Protein AF-A0A3P7E9F5-F1 (afdb_monomer_lite)

InterPro domains:
  IPR008930 Terpenoid cyclases/protein prenyltransferase alpha-alpha toroid [SSF48239] (119-397)
  IPR011626 Alpha-macroglobulin-like, TED domain [PF07678] (111-397)
  IPR013783 Immunoglobulin-like fold [G3DSA:2.60.40.10] (1-70)
  IPR019742 Alpha-2-macroglobulin, conserved site [PS00477] (130-138)
  IPR041813 Alpha-2-macroglobulin, TED domain [cd02897] (119-400)
  IPR047565 Alpha-macroglobulin-like, thiol-ester bond-forming region [SM01419] (122-151)
  IPR050473 Alpha-2-macroglobulin/Complement system [PTHR11412] (22-397)

Structure (mmCIF, N/CA/C/O backbone):
data_AF-A0A3P7E9F5-F1
#
_entry.id   AF-A0A3P7E9F5-F1
#
loop_
_atom_site.group_PDB
_atom_site.id
_atom_site.type_symbol
_atom_site.label_atom_id
_atom_site.label_alt_id
_atom_site.label_comp_id
_atom_site.label_asym_id
_atom_site.label_entity_id
_atom_site.label_seq_id
_atom_site.pdbx_PDB_ins_code
_atom_site.Cartn_x
_atom_site.Cartn_y
_atom_site.Cartn_z
_atom_site.occupancy
_atom_site.B_iso_or_equiv
_atom_site.auth_seq_id
_atom_site.auth_comp_id
_atom_site.auth_asym_id
_atom_site.auth_atom_id
_atom_site.pdbx_PDB_model_num
ATOM 1 N N . MET A 1 1 ? 40.297 28.833 -64.069 1.00 32.44 1 MET A N 1
ATOM 2 C CA . MET A 1 1 ? 40.724 27.549 -63.461 1.00 32.44 1 MET A CA 1
ATOM 3 C C . MET A 1 1 ? 39.527 26.904 -62.771 1.00 32.44 1 MET A C 1
ATOM 5 O O . MET A 1 1 ? 38.878 27.572 -61.980 1.00 32.44 1 MET A O 1
ATOM 9 N N . LYS A 1 2 ? 39.189 25.644 -63.088 1.00 34.03 2 LYS A N 1
ATOM 10 C CA . LYS A 1 2 ? 38.127 24.891 -62.394 1.00 34.03 2 LYS A CA 1
ATOM 11 C C . LYS A 1 2 ? 38.571 24.616 -60.951 1.00 34.03 2 LYS A C 1
ATOM 13 O O . LYS A 1 2 ? 39.410 23.743 -60.740 1.00 34.03 2 LYS A O 1
ATOM 18 N N . HIS A 1 3 ? 38.001 25.314 -59.970 1.00 35.09 3 HIS A N 1
ATOM 19 C CA . HIS A 1 3 ? 38.090 24.901 -58.570 1.00 35.09 3 HIS A CA 1
ATOM 20 C C . HIS A 1 3 ? 37.267 23.619 -58.391 1.00 35.09 3 HIS A C 1
ATOM 22 O O . HIS A 1 3 ? 36.069 23.650 -58.127 1.00 35.09 3 HIS A O 1
ATOM 28 N N . LYS A 1 4 ? 37.907 22.460 -58.576 1.00 34.56 4 LYS A N 1
ATOM 29 C CA . LYS A 1 4 ? 37.390 21.209 -58.020 1.00 34.56 4 LYS A CA 1
ATOM 30 C C . LYS A 1 4 ? 37.588 21.294 -56.512 1.00 34.56 4 LYS A C 1
ATOM 32 O O . LYS A 1 4 ? 38.714 21.174 -56.032 1.00 34.56 4 LYS A O 1
ATOM 37 N N . CYS A 1 5 ? 36.499 21.545 -55.790 1.00 36.97 5 CYS A N 1
ATOM 38 C CA . CYS A 1 5 ? 36.460 21.378 -54.347 1.00 36.97 5 CYS A CA 1
ATOM 39 C C . CYS A 1 5 ? 36.958 19.958 -54.029 1.00 36.97 5 CYS A C 1
ATOM 41 O O . CYS A 1 5 ? 36.452 18.970 -54.572 1.00 36.97 5 CYS A O 1
ATOM 43 N N . LYS A 1 6 ? 38.045 19.880 -53.259 1.00 36.34 6 LYS A N 1
ATOM 44 C CA . LYS A 1 6 ? 38.701 18.632 -52.874 1.00 36.34 6 LYS A CA 1
ATOM 45 C C . LYS A 1 6 ? 37.753 17.832 -51.969 1.00 36.34 6 LYS A C 1
ATOM 47 O O . LYS A 1 6 ? 37.281 18.349 -50.970 1.00 36.34 6 LYS A O 1
ATOM 52 N N . ASN A 1 7 ? 37.553 16.560 -52.315 1.00 33.50 7 ASN A N 1
ATOM 53 C CA . ASN A 1 7 ? 37.138 15.473 -51.421 1.00 33.50 7 ASN A CA 1
ATOM 54 C C . ASN A 1 7 ? 35.784 15.573 -50.693 1.00 33.50 7 ASN A C 1
ATOM 56 O O . ASN A 1 7 ? 35.718 15.433 -49.478 1.00 33.50 7 ASN A O 1
ATOM 60 N N . VAL A 1 8 ? 34.682 15.614 -51.445 1.00 41.19 8 VAL A N 1
ATOM 61 C CA . VAL A 1 8 ? 33.389 15.075 -50.969 1.00 41.19 8 VAL A CA 1
ATOM 62 C C . VAL A 1 8 ? 33.053 13.845 -51.811 1.00 41.19 8 VAL A C 1
ATOM 64 O O . VAL A 1 8 ? 32.203 13.905 -52.693 1.00 41.19 8 VAL A O 1
ATOM 67 N N . LYS A 1 9 ? 33.810 12.753 -51.646 1.00 38.66 9 LYS A N 1
ATOM 68 C CA . LYS A 1 9 ? 33.631 11.538 -52.462 1.00 38.66 9 LYS A CA 1
ATOM 69 C C . LYS A 1 9 ? 32.950 10.354 -51.773 1.00 38.66 9 LYS A C 1
ATOM 71 O O . LYS A 1 9 ? 32.580 9.446 -52.498 1.00 38.66 9 LYS A O 1
ATOM 76 N N . ASP A 1 10 ? 32.663 10.392 -50.467 1.00 46.62 10 ASP A N 1
ATOM 77 C CA . ASP A 1 10 ? 32.179 9.182 -49.766 1.00 46.62 10 ASP A CA 1
ATOM 78 C C . ASP A 1 10 ? 30.900 9.327 -48.922 1.00 46.62 10 ASP A C 1
ATOM 80 O O . ASP A 1 10 ? 30.512 8.392 -48.227 1.00 46.62 10 ASP A O 1
ATOM 84 N N . LYS A 1 11 ? 30.164 10.442 -49.008 1.00 48.59 11 LYS A N 1
ATOM 85 C CA . LYS A 1 11 ? 28.812 10.522 -48.425 1.00 48.59 11 LYS A CA 1
ATOM 86 C C . LYS A 1 11 ? 27.775 10.489 -49.543 1.00 48.59 11 LYS A C 1
ATOM 88 O O . LYS A 1 11 ? 27.615 11.465 -50.272 1.00 48.59 11 LYS A O 1
ATOM 93 N N . LYS A 1 12 ? 27.068 9.360 -49.690 1.00 60.97 12 LYS A N 1
ATOM 94 C CA . LYS A 1 12 ? 25.849 9.266 -50.511 1.00 60.97 12 LYS A CA 1
ATOM 95 C C . LYS A 1 12 ? 24.757 10.124 -49.862 1.00 60.97 12 LYS A C 1
ATOM 97 O O . LYS A 1 12 ? 23.909 9.611 -49.143 1.00 60.97 12 LYS A O 1
ATOM 102 N N . TYR A 1 13 ? 24.801 11.436 -50.069 1.00 71.56 13 TYR A N 1
ATOM 103 C CA . TYR A 1 13 ? 23.691 12.303 -49.693 1.00 71.56 13 TYR A CA 1
ATOM 104 C C . TYR A 1 13 ? 22.486 11.981 -50.586 1.00 71.56 13 TYR A C 1
ATOM 106 O O . TYR A 1 13 ? 22.629 11.821 -51.800 1.00 71.56 13 TYR A O 1
ATOM 114 N N . ASN A 1 14 ? 21.294 11.886 -49.995 1.00 83.88 14 ASN A N 1
ATOM 115 C CA . ASN A 1 14 ? 20.056 11.894 -50.763 1.00 83.88 14 ASN A CA 1
ATOM 116 C C . ASN A 1 14 ? 19.838 13.335 -51.239 1.00 83.88 14 ASN A C 1
ATOM 118 O O . ASN A 1 14 ? 19.544 14.210 -50.432 1.00 83.88 14 ASN A O 1
ATOM 122 N N . VAL A 1 15 ? 20.072 13.602 -52.523 1.00 91.06 15 VAL A N 1
ATOM 123 C CA . VAL A 1 15 ? 20.022 14.958 -53.085 1.00 91.06 15 VAL A CA 1
ATOM 124 C C . VAL A 1 15 ? 18.772 15.119 -53.939 1.00 91.06 15 VAL A C 1
ATOM 126 O O . VAL A 1 15 ? 18.413 14.245 -54.735 1.00 91.06 15 VAL A O 1
ATOM 129 N N . ARG A 1 16 ? 18.117 16.273 -53.801 1.00 89.38 16 ARG A N 1
ATOM 130 C CA . ARG A 1 16 ? 17.013 16.702 -54.661 1.00 89.38 16 ARG A CA 1
ATOM 131 C C . ARG A 1 16 ? 17.354 18.054 -55.268 1.00 89.38 16 ARG A C 1
ATOM 133 O O . ARG A 1 16 ? 17.688 18.991 -54.553 1.00 89.38 16 ARG A O 1
ATOM 140 N N . LEU A 1 17 ? 17.258 18.140 -56.590 1.00 90.94 17 LEU A N 1
ATOM 141 C CA . LEU A 1 17 ? 17.327 19.402 -57.317 1.00 90.94 17 LEU A CA 1
ATOM 142 C C . LEU A 1 17 ? 15.908 19.942 -57.446 1.00 90.94 17 LEU A C 1
ATOM 144 O O . LEU A 1 17 ? 15.039 19.282 -58.014 1.00 90.94 17 LEU A O 1
ATOM 148 N N . ILE A 1 18 ? 15.680 21.136 -56.912 1.00 89.56 18 ILE A N 1
ATOM 149 C CA . ILE A 1 18 ? 14.393 21.821 -56.986 1.00 89.56 18 ILE A CA 1
ATOM 150 C C . ILE A 1 18 ? 14.566 23.190 -57.628 1.00 89.56 18 ILE A C 1
ATOM 152 O O . ILE A 1 18 ? 15.576 23.860 -57.436 1.00 89.56 18 ILE A O 1
ATOM 156 N N . SER A 1 19 ? 13.555 23.617 -58.378 1.00 89.62 19 SER A N 1
ATOM 157 C CA . SER A 1 19 ? 13.437 24.997 -58.844 1.00 89.62 19 SER A CA 1
ATOM 158 C C . SER A 1 19 ? 12.394 25.704 -57.987 1.00 89.62 19 SER A C 1
ATOM 160 O O . SER A 1 19 ? 11.229 25.292 -57.977 1.00 89.62 19 SER A O 1
ATOM 162 N N . VAL A 1 20 ? 12.817 26.726 -57.247 1.00 87.62 20 VAL A N 1
ATOM 163 C CA . VAL A 1 20 ? 11.951 27.577 -56.422 1.00 87.62 20 VAL A CA 1
ATOM 164 C C . VAL A 1 20 ? 11.850 28.940 -57.118 1.00 87.62 20 VAL A C 1
ATOM 166 O O . VAL A 1 20 ? 12.882 29.592 -57.280 1.00 87.62 20 VAL A O 1
ATOM 169 N N . PRO A 1 21 ? 10.660 29.354 -57.595 1.00 86.44 21 PRO A N 1
ATOM 170 C CA . PRO A 1 21 ? 10.473 30.669 -58.204 1.00 86.44 21 PRO A CA 1
ATOM 171 C C . PRO A 1 21 ? 10.808 31.807 -57.231 1.00 86.44 21 PRO A C 1
ATOM 173 O O . PRO A 1 21 ? 10.669 31.660 -56.018 1.00 86.44 21 PRO A O 1
ATOM 176 N N . SER A 1 22 ? 11.203 32.965 -57.763 1.00 85.19 22 SER A N 1
ATOM 177 C CA . SER A 1 22 ? 11.294 34.197 -56.974 1.00 85.19 22 SER A CA 1
ATOM 178 C C . SER A 1 22 ? 9.900 34.678 -56.530 1.00 85.19 22 SER A C 1
ATOM 180 O O . SER A 1 22 ? 8.878 34.194 -57.013 1.00 85.19 22 SER A O 1
ATOM 182 N N . GLY A 1 23 ? 9.849 35.639 -55.600 1.00 87.38 23 GLY A N 1
ATOM 183 C CA . GLY A 1 23 ? 8.585 36.236 -55.138 1.00 87.38 23 GLY A CA 1
ATOM 184 C C . GLY A 1 23 ? 7.998 35.623 -53.863 1.00 87.38 23 GLY A C 1
ATOM 185 O O . GLY A 1 23 ? 6.793 35.695 -53.658 1.00 87.38 23 GLY A O 1
ATOM 186 N N . GLY A 1 24 ? 8.825 35.016 -53.004 1.00 85.06 24 GLY A N 1
ATOM 187 C CA . GLY A 1 24 ? 8.382 34.491 -51.703 1.00 85.06 24 GLY A CA 1
ATOM 188 C C . GLY A 1 24 ? 7.656 33.143 -51.769 1.00 85.06 24 GLY A C 1
ATOM 189 O O . GLY A 1 24 ? 7.054 32.723 -50.785 1.00 85.06 24 GLY A O 1
ATOM 190 N N . VAL A 1 25 ? 7.717 32.449 -52.908 1.00 87.12 25 VAL A N 1
ATOM 191 C CA . VAL A 1 25 ? 7.140 31.109 -53.065 1.00 87.12 25 VAL A CA 1
ATOM 192 C C . VAL A 1 25 ? 8.017 30.086 -52.343 1.00 87.12 25 VAL A C 1
ATOM 194 O O . VAL A 1 25 ? 9.216 29.998 -52.601 1.00 87.12 25 VAL A O 1
ATOM 197 N N . SER A 1 26 ? 7.423 29.276 -51.468 1.00 89.25 26 SER A N 1
ATOM 198 C CA . SER A 1 26 ? 8.097 28.151 -50.817 1.00 89.25 26 SER A CA 1
ATOM 199 C C . SER A 1 26 ? 7.790 26.831 -51.532 1.00 89.25 26 SER A C 1
ATOM 201 O O . SER A 1 26 ? 6.741 26.658 -52.156 1.00 89.25 26 SER A O 1
ATOM 203 N N . LYS A 1 27 ? 8.723 25.875 -51.457 1.00 89.31 27 LYS A N 1
ATOM 204 C CA . LYS A 1 27 ? 8.496 24.488 -51.882 1.00 89.31 27 LYS A CA 1
ATOM 205 C C . LYS A 1 27 ? 8.925 23.533 -50.782 1.00 89.31 27 LYS A C 1
ATOM 207 O O . LYS A 1 27 ? 10.032 23.647 -50.266 1.00 89.31 27 LYS A O 1
ATOM 212 N N . ALA A 1 28 ? 8.062 22.571 -50.476 1.00 91.25 28 ALA A N 1
ATOM 213 C CA . ALA A 1 28 ? 8.395 21.460 -49.601 1.00 91.25 28 ALA A CA 1
ATOM 214 C C . ALA A 1 28 ? 9.110 20.360 -50.395 1.00 91.25 28 ALA A C 1
ATOM 216 O O . ALA A 1 28 ? 8.714 20.026 -51.514 1.00 91.25 28 ALA A O 1
ATOM 217 N N . VAL A 1 29 ? 10.157 19.788 -49.802 1.00 91.31 29 VAL A N 1
ATOM 218 C CA . VAL A 1 29 ? 10.855 18.618 -50.335 1.00 91.31 29 VAL A CA 1
ATOM 219 C C . VAL A 1 29 ? 10.910 17.568 -49.250 1.00 91.31 29 VAL A C 1
ATOM 221 O O . VAL A 1 29 ? 11.396 17.827 -48.153 1.00 91.31 29 VAL A O 1
ATOM 224 N N . TYR A 1 30 ? 10.422 16.381 -49.576 1.00 92.00 30 TYR A N 1
ATOM 225 C CA . TYR A 1 30 ? 10.349 15.275 -48.639 1.00 92.00 30 TYR A CA 1
ATOM 226 C C . TYR A 1 30 ? 11.505 14.307 -48.876 1.00 92.00 30 TYR A C 1
ATOM 228 O O . TYR A 1 30 ? 11.775 13.892 -50.009 1.00 92.00 30 TYR A O 1
ATOM 236 N N . PHE A 1 31 ? 12.169 13.935 -47.786 1.00 91.25 31 PHE A N 1
ATOM 237 C CA . PHE A 1 31 ? 13.216 12.926 -47.764 1.00 91.25 31 PHE A CA 1
ATOM 238 C C . PHE A 1 31 ? 12.747 11.786 -46.860 1.00 91.25 31 PHE A C 1
ATOM 240 O O . PHE A 1 31 ? 12.637 12.000 -45.653 1.00 91.25 31 PHE A O 1
ATOM 247 N N . PRO A 1 32 ? 12.442 10.594 -47.405 1.00 90.50 32 PRO A N 1
ATOM 248 C CA . PRO A 1 32 ? 12.139 9.453 -46.558 1.00 90.50 32 PRO A CA 1
ATOM 249 C C . PRO A 1 32 ? 13.395 9.085 -45.768 1.00 90.50 32 PRO A C 1
ATOM 251 O O . PRO A 1 32 ? 14.483 8.952 -46.338 1.00 90.50 32 PRO A O 1
ATOM 254 N N . ILE A 1 33 ? 13.232 8.928 -44.460 1.00 89.56 33 ILE A N 1
ATOM 255 C CA . ILE A 1 33 ? 14.271 8.465 -43.546 1.00 89.56 33 ILE A CA 1
ATOM 256 C C . ILE A 1 33 ? 13.784 7.177 -42.890 1.00 89.56 33 ILE A C 1
ATOM 258 O O . ILE A 1 33 ? 12.639 7.093 -42.461 1.00 89.56 33 ILE A O 1
ATOM 262 N N . VAL A 1 34 ? 14.651 6.168 -42.832 1.00 90.88 34 VAL A N 1
ATOM 263 C CA . VAL A 1 34 ? 14.397 4.930 -42.088 1.00 90.88 34 VAL A CA 1
ATOM 264 C C . VAL A 1 34 ? 15.502 4.812 -41.047 1.00 90.88 34 VAL A C 1
ATOM 266 O O . VAL A 1 34 ? 16.651 4.556 -41.415 1.00 90.88 34 VAL A O 1
ATOM 269 N N . PRO A 1 35 ? 15.204 5.053 -39.763 1.00 90.00 35 PRO A N 1
ATOM 270 C CA . PRO A 1 35 ? 16.159 4.800 -38.700 1.00 90.00 35 PRO A CA 1
ATOM 271 C C . PRO A 1 35 ? 16.532 3.315 -38.649 1.00 90.00 35 PRO A C 1
ATOM 273 O O . PRO A 1 35 ? 15.660 2.458 -38.587 1.00 90.00 35 PRO A O 1
ATOM 276 N N . THR A 1 36 ? 17.829 3.004 -38.666 1.00 88.06 36 THR A N 1
ATOM 277 C CA . THR A 1 36 ? 18.329 1.617 -38.578 1.00 88.06 36 THR A CA 1
ATOM 278 C C . THR A 1 36 ? 19.003 1.310 -37.242 1.00 88.06 36 THR A C 1
ATOM 280 O O . THR A 1 36 ? 19.496 0.204 -37.042 1.00 88.06 36 THR A O 1
ATOM 283 N N . LYS A 1 37 ? 19.122 2.306 -36.356 1.00 88.56 37 LYS A N 1
ATOM 284 C CA . LYS A 1 37 ? 19.744 2.191 -35.034 1.00 88.56 37 LYS A CA 1
ATOM 285 C C . LYS A 1 37 ? 18.971 3.034 -34.029 1.00 88.56 37 LYS A C 1
ATOM 287 O O . LYS A 1 37 ? 18.583 4.157 -34.344 1.00 88.56 37 LYS A O 1
ATOM 292 N N . ILE A 1 38 ? 18.804 2.493 -32.829 1.00 90.56 38 ILE A N 1
ATOM 293 C CA . ILE A 1 38 ? 18.231 3.195 -31.677 1.00 90.56 38 ILE A CA 1
ATOM 294 C C . ILE A 1 38 ? 19.223 4.236 -31.154 1.00 90.56 38 ILE A C 1
ATOM 296 O O . ILE A 1 38 ? 20.438 4.026 -31.191 1.00 90.56 38 ILE A O 1
ATOM 300 N N . GLY A 1 39 ? 18.694 5.332 -30.617 1.00 91.12 39 GLY A N 1
ATOM 301 C CA . GLY A 1 39 ? 19.469 6.416 -30.027 1.00 91.12 39 GLY A CA 1
ATOM 302 C C . GLY A 1 39 ? 19.243 7.743 -30.733 1.00 91.12 39 GLY A C 1
ATOM 303 O O . GLY A 1 39 ? 18.261 7.931 -31.449 1.00 91.12 39 GLY A O 1
ATOM 304 N N . ASP A 1 40 ? 20.151 8.680 -30.495 1.00 92.88 40 ASP A N 1
ATOM 305 C CA . ASP A 1 40 ? 20.051 10.025 -31.047 1.00 92.88 40 ASP A CA 1
ATOM 306 C C . ASP A 1 40 ? 20.749 10.059 -32.406 1.00 92.88 40 ASP A C 1
ATOM 308 O O . ASP A 1 40 ? 21.950 9.801 -32.514 1.00 92.88 40 ASP A O 1
ATOM 312 N N . VAL A 1 41 ? 19.987 10.358 -33.457 1.00 91.62 41 VAL A N 1
ATOM 313 C CA . VAL A 1 41 ? 20.492 10.494 -34.824 1.00 91.62 41 VAL A CA 1
ATOM 314 C C . VAL A 1 41 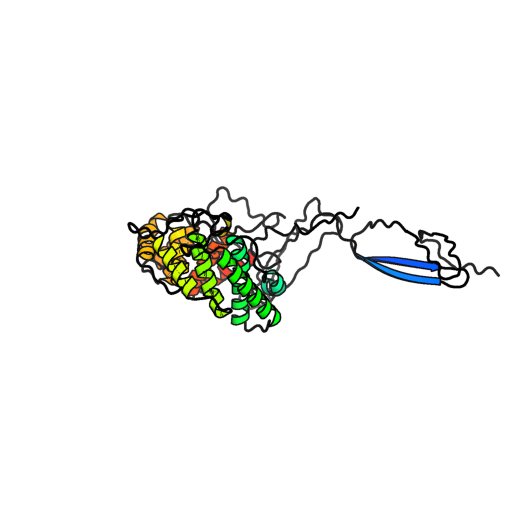? 20.433 11.961 -35.214 1.00 91.62 41 VAL A C 1
ATOM 316 O O . VAL A 1 41 ? 19.366 12.568 -35.222 1.00 91.62 41 VAL A O 1
ATOM 319 N N . ILE A 1 42 ? 21.577 12.544 -35.562 1.00 93.06 42 ILE A N 1
ATOM 320 C CA . ILE A 1 42 ? 21.625 13.917 -36.070 1.00 93.06 42 ILE A CA 1
ATOM 321 C C . ILE A 1 42 ? 21.199 13.904 -37.540 1.00 93.06 42 ILE A C 1
ATOM 323 O O . ILE A 1 42 ? 21.881 13.334 -38.396 1.00 93.06 42 ILE A O 1
ATOM 327 N N . LEU A 1 43 ? 20.070 14.541 -37.835 1.00 91.69 43 LEU A N 1
ATOM 328 C CA . LEU A 1 43 ? 19.629 14.845 -39.188 1.00 91.69 43 LEU A CA 1
ATOM 329 C C . LEU A 1 43 ? 20.244 16.180 -39.599 1.00 91.69 43 LEU A C 1
ATOM 331 O O . LEU A 1 43 ? 19.950 17.205 -38.995 1.00 91.69 43 LEU A O 1
ATOM 335 N N . SER A 1 44 ? 21.085 16.169 -40.629 1.00 92.25 44 SER A N 1
ATOM 336 C CA . SER A 1 44 ? 21.668 17.380 -41.207 1.00 92.25 44 SER A CA 1
ATOM 337 C C . SER A 1 44 ? 21.073 17.606 -42.591 1.00 92.25 44 SER A C 1
ATOM 339 O O . SER A 1 44 ? 21.136 16.724 -43.455 1.00 92.25 44 SER A O 1
ATOM 341 N N . VAL A 1 45 ? 20.466 18.773 -42.794 1.00 92.00 45 VAL A N 1
ATOM 342 C CA . VAL A 1 45 ? 19.882 19.193 -44.069 1.00 92.00 45 VAL A CA 1
ATOM 343 C C . VAL A 1 45 ? 20.629 20.426 -44.545 1.00 92.00 45 VAL A C 1
ATOM 345 O O . VAL A 1 45 ? 20.740 21.408 -43.821 1.00 92.00 45 VAL A O 1
ATOM 348 N N . THR A 1 46 ? 21.123 20.391 -45.779 1.00 92.75 46 THR A N 1
ATOM 349 C CA . THR A 1 46 ? 21.790 21.530 -46.419 1.00 92.75 46 THR A CA 1
ATOM 350 C C . THR A 1 46 ? 21.018 21.934 -47.667 1.00 92.75 46 THR A C 1
ATOM 352 O O . THR A 1 46 ? 20.731 21.097 -48.525 1.00 92.75 46 THR A O 1
ATOM 355 N N . ALA A 1 47 ? 20.708 23.220 -47.787 1.00 91.31 47 ALA A N 1
ATOM 356 C CA . ALA A 1 47 ? 20.169 23.839 -48.987 1.00 91.31 47 ALA A CA 1
ATOM 357 C C . ALA A 1 47 ? 21.272 24.662 -49.660 1.00 91.31 47 ALA A C 1
ATOM 359 O O . ALA A 1 47 ? 21.920 25.482 -49.019 1.00 91.31 47 ALA A O 1
ATOM 360 N N . GLN A 1 48 ? 21.501 24.460 -50.958 1.00 91.50 48 GLN A N 1
ATOM 361 C CA . GLN A 1 48 ? 22.552 25.166 -51.690 1.00 91.50 48 GLN A CA 1
ATOM 362 C C . GLN A 1 48 ? 22.049 25.631 -53.059 1.00 91.50 48 GLN A C 1
ATOM 364 O O . GLN A 1 48 ? 21.439 24.869 -53.807 1.00 91.50 48 GLN A O 1
ATOM 369 N N . SER A 1 49 ? 22.334 26.889 -53.389 1.00 90.00 49 SER A N 1
ATOM 370 C CA . SER A 1 49 ? 22.099 27.525 -54.689 1.00 90.00 49 SER A CA 1
ATOM 371 C C . SER A 1 49 ? 23.426 27.987 -55.307 1.00 90.00 49 SER A C 1
ATOM 373 O O . SER A 1 49 ? 24.497 27.785 -54.734 1.00 90.00 49 SER A O 1
ATOM 375 N N . ALA A 1 50 ? 23.371 28.638 -56.473 1.00 88.00 50 ALA A N 1
ATOM 376 C CA . ALA A 1 50 ? 24.559 29.199 -57.117 1.00 88.00 50 ALA A CA 1
ATOM 377 C C . ALA A 1 50 ? 25.215 30.350 -56.325 1.00 88.00 50 ALA A C 1
ATOM 379 O O . ALA A 1 50 ? 26.405 30.592 -56.504 1.00 88.00 50 ALA A O 1
ATOM 380 N N . ILE A 1 51 ? 24.455 31.061 -55.482 1.00 89.81 51 ILE A N 1
ATOM 381 C CA . ILE A 1 51 ? 24.908 32.292 -54.805 1.00 89.81 51 ILE A CA 1
ATOM 382 C C . ILE A 1 51 ? 24.856 32.225 -53.274 1.00 89.81 51 ILE A C 1
ATOM 384 O O . ILE A 1 51 ? 25.499 33.031 -52.613 1.00 89.81 51 ILE A O 1
ATOM 388 N N . ALA A 1 52 ? 24.101 31.285 -52.707 1.00 89.31 52 ALA A N 1
ATOM 389 C CA . ALA A 1 52 ? 23.887 31.163 -51.266 1.00 89.31 52 ALA A CA 1
ATOM 390 C C . ALA A 1 52 ? 23.660 29.703 -50.863 1.00 89.31 52 ALA A C 1
ATOM 392 O O . ALA A 1 52 ? 23.184 28.901 -51.671 1.00 89.31 52 ALA A O 1
ATOM 393 N N . GLY A 1 53 ? 23.951 29.374 -49.609 1.00 91.62 53 GLY A N 1
ATOM 394 C CA . GLY A 1 53 ? 23.615 28.093 -49.006 1.00 91.62 53 GLY A CA 1
ATOM 395 C C . GLY A 1 53 ? 23.350 28.253 -47.516 1.00 91.62 53 GLY A C 1
ATOM 396 O O . GLY A 1 53 ? 23.835 29.202 -46.905 1.00 91.62 53 GLY A O 1
ATOM 397 N N . ASP A 1 54 ? 22.569 27.336 -46.970 1.00 94.12 54 ASP A N 1
ATOM 398 C CA . ASP A 1 54 ? 22.175 27.292 -45.566 1.00 94.12 54 ASP A CA 1
ATOM 399 C C . ASP A 1 54 ? 22.076 25.831 -45.104 1.00 94.12 54 ASP A C 1
ATOM 401 O O . ASP A 1 54 ? 21.902 24.924 -45.928 1.00 94.12 54 ASP A O 1
ATOM 405 N N . ALA A 1 55 ? 22.211 25.580 -43.806 1.00 94.06 55 ALA A N 1
ATOM 406 C CA . ALA A 1 55 ? 22.131 24.242 -43.238 1.00 94.06 55 ALA A CA 1
ATOM 407 C C . ALA A 1 55 ? 21.477 24.248 -41.856 1.00 94.06 55 ALA A C 1
ATOM 409 O O . ALA A 1 55 ? 21.706 25.140 -41.045 1.00 94.06 55 ALA A O 1
ATOM 410 N N . VAL A 1 56 ? 20.707 23.200 -41.577 1.00 94.88 56 VAL A N 1
ATOM 411 C CA . VAL A 1 56 ? 20.086 22.966 -40.275 1.00 94.88 56 VAL A CA 1
ATOM 412 C C . VAL A 1 56 ? 20.409 21.558 -39.795 1.00 94.88 56 VAL A C 1
ATOM 414 O O . VAL A 1 56 ? 20.398 20.602 -40.574 1.00 94.88 56 VAL A O 1
ATOM 417 N N . GLU A 1 57 ? 20.688 21.437 -38.502 1.00 95.31 57 GLU A N 1
ATOM 418 C CA . GLU A 1 57 ? 20.833 20.157 -37.820 1.00 95.31 57 GLU A CA 1
ATOM 419 C C . GLU A 1 57 ? 19.713 19.985 -36.800 1.00 95.31 57 GLU A C 1
ATOM 421 O O . GLU A 1 57 ? 19.394 20.901 -36.043 1.00 95.31 57 GLU A O 1
ATOM 426 N N . GLN A 1 58 ? 19.117 18.798 -36.776 1.00 93.75 58 GLN A N 1
ATOM 427 C CA . GLN A 1 58 ? 18.079 18.437 -35.823 1.00 93.75 58 GLN A CA 1
ATOM 428 C C . GLN A 1 58 ? 18.328 17.028 -35.295 1.00 93.75 58 GLN A C 1
ATOM 430 O O . GLN A 1 58 ? 18.580 16.097 -36.057 1.00 93.75 58 GLN A O 1
ATOM 435 N N . VAL A 1 59 ? 18.242 16.857 -33.978 1.00 94.75 59 VAL A N 1
ATOM 436 C CA . VAL A 1 59 ? 18.370 15.541 -33.347 1.00 94.75 59 VAL A CA 1
ATOM 437 C C . VAL A 1 59 ? 17.034 14.805 -33.444 1.00 94.75 59 VAL A C 1
ATOM 439 O O . VAL A 1 59 ? 16.016 15.287 -32.949 1.00 94.75 59 VAL A O 1
ATOM 442 N N . LEU A 1 60 ? 17.043 13.630 -34.067 1.00 94.19 60 LEU A N 1
ATOM 443 C CA . LEU A 1 60 ? 15.939 12.679 -34.066 1.00 94.19 60 LEU A CA 1
ATOM 444 C C . LEU A 1 60 ? 16.207 11.603 -33.007 1.00 94.19 60 LEU A C 1
ATOM 446 O O . LEU A 1 60 ? 17.153 10.825 -33.133 1.00 94.19 60 LEU A O 1
ATOM 450 N N . ARG A 1 61 ? 15.355 11.540 -31.980 1.00 93.69 61 ARG A N 1
ATOM 451 C CA . ARG A 1 61 ? 15.356 10.454 -30.994 1.00 93.69 61 ARG A CA 1
ATOM 452 C C . ARG A 1 61 ? 14.682 9.224 -31.593 1.00 93.69 61 ARG A C 1
ATOM 454 O O . ARG A 1 61 ? 13.478 9.239 -31.827 1.00 93.69 61 ARG A O 1
ATOM 461 N N . VAL A 1 62 ? 15.449 8.165 -31.812 1.00 93.69 62 VAL A N 1
ATOM 462 C CA . VAL A 1 62 ? 14.941 6.872 -32.277 1.00 93.69 62 VAL A CA 1
ATOM 463 C C . VAL A 1 62 ? 14.750 5.972 -31.065 1.00 93.69 62 VAL A C 1
ATOM 465 O O . VAL A 1 62 ? 15.723 5.581 -30.414 1.00 93.69 62 VAL A O 1
ATOM 468 N N . GLU A 1 63 ? 13.498 5.670 -30.744 1.00 90.75 63 GLU A N 1
ATOM 469 C CA . GLU A 1 63 ? 13.137 4.756 -29.662 1.00 90.75 63 GLU A CA 1
ATOM 470 C C . GLU A 1 63 ? 13.035 3.310 -30.175 1.00 90.75 63 GLU A C 1
ATOM 472 O O . GLU A 1 63 ? 12.753 3.100 -31.356 1.00 90.75 63 GLU A O 1
ATOM 477 N N . PRO A 1 64 ? 13.316 2.305 -29.325 1.00 90.06 64 PRO A N 1
ATOM 478 C CA . PRO A 1 64 ? 13.079 0.907 -29.674 1.00 90.06 64 PRO A CA 1
ATOM 479 C C . PRO A 1 64 ? 11.600 0.648 -29.969 1.00 90.06 64 PRO A C 1
ATOM 481 O O . PRO A 1 64 ? 10.722 1.230 -29.336 1.00 90.06 64 PRO A O 1
ATOM 484 N N . GLU A 1 65 ? 11.337 -0.283 -30.881 1.00 87.44 65 GLU A N 1
ATOM 485 C CA . GLU A 1 65 ? 10.001 -0.848 -31.073 1.00 87.44 65 GLU A CA 1
ATOM 486 C C . GLU A 1 65 ? 9.593 -1.765 -29.903 1.00 87.44 65 GLU A C 1
ATOM 488 O O . GLU A 1 65 ? 10.434 -2.233 -29.132 1.00 87.44 65 GLU A O 1
ATOM 493 N N . GLY A 1 66 ? 8.292 -2.030 -29.768 1.00 85.81 66 GLY A N 1
ATOM 494 C CA . GLY A 1 66 ? 7.738 -2.883 -28.713 1.00 85.81 66 GLY A CA 1
ATOM 495 C C . GLY A 1 66 ? 7.332 -2.123 -27.447 1.00 85.81 66 GLY A C 1
ATOM 496 O O . GLY A 1 66 ? 7.015 -0.935 -27.486 1.00 85.81 66 GLY A O 1
ATOM 497 N N . TYR A 1 67 ? 7.290 -2.830 -26.315 1.00 78.75 67 TYR A N 1
ATOM 498 C CA . TYR A 1 67 ? 6.947 -2.270 -25.006 1.00 78.75 67 TYR A CA 1
ATOM 499 C C . TYR A 1 67 ? 8.151 -2.334 -24.063 1.00 78.75 67 TYR A C 1
ATOM 501 O O . TYR A 1 67 ? 8.906 -3.305 -24.035 1.00 78.75 67 TYR A O 1
ATOM 509 N N . ARG A 1 68 ? 8.341 -1.280 -23.266 1.00 77.81 68 ARG A N 1
ATOM 510 C CA . ARG A 1 68 ? 9.439 -1.200 -22.298 1.00 77.81 68 ARG A CA 1
ATOM 511 C C . ARG A 1 68 ? 9.207 -2.173 -21.138 1.00 77.81 68 ARG A C 1
ATOM 513 O O . ARG A 1 68 ? 8.157 -2.136 -20.504 1.00 77.81 68 ARG A O 1
ATOM 520 N N . VAL A 1 69 ? 10.220 -2.979 -20.824 1.00 74.31 69 VAL A N 1
ATOM 521 C CA . VAL A 1 69 ? 10.249 -3.861 -19.648 1.00 74.31 69 VAL A CA 1
ATOM 522 C C . VAL A 1 69 ? 11.365 -3.399 -18.720 1.00 74.31 69 VAL A C 1
ATOM 524 O O . VAL A 1 69 ? 12.541 -3.497 -19.064 1.00 74.31 69 VAL A O 1
ATOM 527 N N . ASP A 1 70 ? 11.001 -2.889 -17.545 1.00 71.12 70 ASP A N 1
ATOM 528 C CA . ASP A 1 70 ? 11.958 -2.475 -16.517 1.00 71.12 70 ASP A CA 1
ATOM 529 C C . ASP A 1 70 ? 12.116 -3.559 -15.438 1.00 71.12 70 ASP A C 1
ATOM 531 O O . ASP A 1 70 ? 11.147 -4.194 -15.003 1.00 71.12 70 ASP A O 1
ATOM 535 N N . ARG A 1 71 ? 13.357 -3.739 -14.973 1.00 70.69 71 ARG A N 1
ATOM 536 C CA . ARG A 1 71 ? 13.717 -4.618 -13.857 1.00 70.69 71 ARG A CA 1
ATOM 537 C C . ARG A 1 71 ? 14.559 -3.892 -12.825 1.00 70.69 71 ARG A C 1
ATOM 539 O O . ARG A 1 71 ? 15.378 -3.046 -13.164 1.00 70.69 71 ARG A O 1
ATOM 546 N N . ASN A 1 72 ? 14.324 -4.237 -11.563 1.00 71.38 72 ASN A N 1
ATOM 547 C CA . ASN A 1 72 ? 14.998 -3.654 -10.416 1.00 71.38 72 ASN A CA 1
ATOM 548 C C . ASN A 1 72 ? 15.472 -4.761 -9.483 1.00 71.38 72 ASN A C 1
ATOM 550 O O . ASN A 1 72 ? 14.699 -5.661 -9.158 1.00 71.38 72 ASN A O 1
ATOM 554 N N . THR A 1 73 ? 16.711 -4.652 -9.024 1.00 74.06 73 THR A N 1
ATOM 555 C CA . THR A 1 73 ? 17.272 -5.510 -7.983 1.00 74.06 73 THR A CA 1
ATOM 556 C C . THR A 1 73 ? 17.794 -4.603 -6.885 1.00 74.06 73 THR A C 1
ATOM 558 O O . THR A 1 73 ? 18.671 -3.777 -7.124 1.00 74.06 73 THR A O 1
ATOM 561 N N . LEU A 1 74 ? 17.236 -4.742 -5.685 1.00 73.69 74 LEU A N 1
ATOM 562 C CA . LEU A 1 74 ? 17.651 -3.975 -4.516 1.00 73.69 74 LEU A CA 1
ATOM 563 C C . LEU A 1 74 ? 18.641 -4.794 -3.699 1.00 73.69 74 LEU A C 1
ATOM 565 O O . LEU A 1 74 ? 18.407 -5.967 -3.418 1.00 73.69 74 LEU A O 1
ATOM 569 N N . VAL A 1 75 ? 19.737 -4.156 -3.301 1.00 77.56 75 VAL A N 1
ATOM 570 C CA . VAL A 1 75 ? 20.733 -4.740 -2.403 1.00 77.56 75 VAL A CA 1
ATOM 571 C C . VAL A 1 75 ? 20.868 -3.810 -1.208 1.00 77.56 75 VAL A C 1
ATOM 573 O O . VAL A 1 75 ? 21.267 -2.658 -1.364 1.00 77.56 75 VAL A O 1
ATOM 576 N N . MET A 1 76 ? 20.516 -4.301 -0.019 1.00 76.50 76 MET A N 1
ATOM 577 C CA . MET A 1 76 ? 20.758 -3.568 1.221 1.00 76.50 76 MET A CA 1
ATOM 578 C C . MET A 1 76 ? 22.214 -3.760 1.640 1.00 76.50 76 MET A C 1
ATOM 580 O O . MET A 1 76 ? 22.682 -4.891 1.770 1.00 76.50 76 MET A O 1
ATOM 584 N N . ILE A 1 77 ? 22.910 -2.649 1.862 1.00 78.94 77 ILE A N 1
ATOM 585 C CA . ILE A 1 77 ? 24.275 -2.627 2.380 1.00 78.94 77 ILE A CA 1
ATOM 586 C C . ILE A 1 77 ? 24.210 -2.112 3.814 1.00 78.94 77 ILE A C 1
ATOM 588 O O . ILE A 1 77 ? 23.828 -0.968 4.045 1.00 78.94 77 ILE A O 1
ATOM 592 N N . ASP A 1 78 ? 24.563 -2.970 4.765 1.00 75.25 78 ASP A N 1
ATOM 593 C CA . ASP A 1 78 ? 24.678 -2.616 6.176 1.00 75.25 78 ASP A CA 1
ATOM 594 C C . ASP A 1 78 ? 26.160 -2.449 6.531 1.00 75.25 78 ASP A C 1
ATOM 596 O O . ASP A 1 78 ? 26.919 -3.417 6.524 1.00 75.25 78 ASP A O 1
ATOM 600 N N . LEU A 1 79 ? 26.571 -1.210 6.803 1.00 77.12 79 LEU A N 1
ATOM 601 C CA . LEU A 1 79 ? 27.948 -0.873 7.176 1.00 77.12 79 LEU A CA 1
ATOM 602 C C . LEU A 1 79 ? 28.184 -0.934 8.693 1.00 77.12 79 LEU A C 1
ATOM 604 O O . LEU A 1 79 ? 29.306 -0.715 9.139 1.00 77.12 79 LEU A O 1
ATOM 608 N N . THR A 1 80 ? 27.156 -1.213 9.503 1.00 73.62 80 THR A N 1
ATOM 609 C CA . THR A 1 80 ? 27.296 -1.256 10.971 1.00 73.62 80 THR A CA 1
ATOM 610 C C . THR A 1 80 ? 28.036 -2.501 11.451 1.00 73.62 80 THR A C 1
ATOM 612 O O . THR A 1 80 ? 28.657 -2.479 12.508 1.00 73.62 80 THR A O 1
ATOM 615 N N . GLN A 1 81 ? 28.011 -3.581 10.663 1.00 64.50 81 GLN A N 1
ATOM 616 C CA . GLN A 1 81 ? 28.639 -4.858 11.014 1.00 64.50 81 GLN A CA 1
ATOM 617 C C . GLN A 1 81 ? 30.129 -4.926 10.651 1.00 64.50 81 GLN A C 1
ATOM 619 O O . GLN A 1 81 ? 30.800 -5.906 10.972 1.00 64.50 81 GLN A O 1
ATOM 624 N N . THR A 1 82 ? 30.666 -3.912 9.970 1.00 61.00 82 THR A N 1
ATOM 625 C CA . THR A 1 82 ? 32.042 -3.919 9.472 1.00 61.00 82 THR A CA 1
ATOM 626 C C . THR A 1 82 ? 32.898 -2.957 10.289 1.00 61.00 82 THR A C 1
ATOM 628 O O . THR A 1 82 ? 32.892 -1.755 10.041 1.00 61.00 82 THR A O 1
ATOM 631 N N . ASN A 1 83 ? 33.656 -3.492 11.253 1.00 64.88 83 ASN A N 1
ATOM 632 C CA . ASN A 1 83 ? 34.686 -2.724 11.968 1.00 64.88 83 ASN A CA 1
ATOM 633 C C . ASN A 1 83 ? 35.861 -2.319 11.055 1.00 64.88 83 ASN A C 1
ATOM 635 O O . ASN A 1 83 ? 36.588 -1.389 11.384 1.00 64.88 83 ASN A O 1
ATOM 639 N N . ASP A 1 84 ? 36.014 -2.980 9.904 1.00 59.28 84 ASP A N 1
ATOM 640 C CA . ASP A 1 84 ? 37.082 -2.754 8.932 1.00 59.28 84 ASP A CA 1
ATOM 641 C C . ASP A 1 84 ? 36.516 -2.490 7.533 1.00 59.28 84 ASP A C 1
ATOM 643 O O . ASP A 1 84 ? 35.364 -2.810 7.240 1.00 59.28 84 ASP A O 1
ATOM 647 N N . SER A 1 85 ? 37.343 -1.933 6.644 1.00 65.88 85 SER A N 1
ATOM 648 C CA . SER A 1 85 ? 37.053 -1.691 5.225 1.00 65.88 85 SER A CA 1
ATOM 649 C C . SER A 1 85 ? 36.853 -3.000 4.438 1.00 65.88 85 SER A C 1
ATOM 651 O O . SER A 1 85 ? 37.679 -3.372 3.601 1.00 65.88 85 SER A O 1
ATOM 653 N N . VAL A 1 86 ? 35.780 -3.735 4.733 1.00 68.25 86 VAL A N 1
ATOM 654 C CA . VAL A 1 86 ? 35.408 -4.976 4.054 1.00 68.25 86 VAL A CA 1
ATOM 655 C C . VAL A 1 86 ? 34.803 -4.627 2.698 1.00 68.25 86 VAL A C 1
ATOM 657 O O . VAL A 1 86 ? 33.817 -3.900 2.595 1.00 68.25 86 VAL A O 1
ATOM 660 N N . GLU A 1 87 ? 35.402 -5.161 1.638 1.00 76.06 87 GLU A N 1
ATOM 661 C CA . GLU A 1 87 ? 34.877 -5.047 0.282 1.00 76.06 87 GLU A CA 1
ATOM 662 C C . GLU A 1 87 ? 33.601 -5.898 0.150 1.00 76.06 87 GLU A C 1
ATOM 664 O O . GLU A 1 87 ? 33.649 -7.128 0.206 1.00 76.06 87 GLU A O 1
ATOM 669 N N . ILE A 1 88 ? 32.446 -5.254 -0.038 1.00 76.56 88 ILE A N 1
ATOM 670 C CA . ILE A 1 88 ? 31.173 -5.950 -0.265 1.00 76.56 88 ILE A CA 1
ATOM 671 C C . ILE A 1 88 ? 31.017 -6.209 -1.763 1.00 76.56 88 ILE A C 1
ATOM 673 O O . ILE A 1 88 ? 30.861 -5.281 -2.557 1.00 76.56 88 ILE A O 1
ATOM 677 N N . LYS A 1 89 ? 31.029 -7.487 -2.154 1.00 82.69 89 LYS A N 1
ATOM 678 C CA . LYS A 1 89 ? 30.802 -7.926 -3.539 1.00 82.69 89 LYS A CA 1
ATOM 679 C C . LYS A 1 89 ? 29.445 -8.598 -3.670 1.00 82.69 89 LYS A C 1
ATOM 681 O O . LYS A 1 89 ? 29.154 -9.566 -2.971 1.00 82.69 89 LYS A O 1
ATOM 686 N N . LYS A 1 90 ? 28.639 -8.133 -4.625 1.00 81.25 90 LYS A N 1
ATOM 687 C CA . LYS A 1 90 ? 27.396 -8.791 -5.036 1.00 81.25 90 LYS A CA 1
ATOM 688 C C . LYS A 1 90 ? 27.359 -8.899 -6.554 1.00 81.25 90 LYS A C 1
ATOM 690 O O . LYS A 1 90 ? 27.572 -7.915 -7.253 1.00 81.25 90 LYS A O 1
ATOM 695 N N . GLN A 1 91 ? 27.080 -10.097 -7.050 1.00 83.94 91 GLN A N 1
ATOM 696 C CA . GLN A 1 91 ? 26.855 -10.343 -8.468 1.00 83.94 91 GLN A CA 1
ATOM 697 C C . GLN A 1 91 ? 25.352 -10.294 -8.751 1.00 83.94 91 GLN A C 1
ATOM 699 O O . GLN A 1 91 ? 24.570 -10.936 -8.049 1.00 83.94 91 GLN A O 1
ATOM 704 N N . ILE A 1 92 ? 24.962 -9.522 -9.764 1.00 81.06 92 ILE A N 1
ATOM 705 C CA . ILE A 1 92 ? 23.584 -9.425 -10.253 1.00 81.06 92 ILE A CA 1
ATOM 706 C C . ILE A 1 92 ? 23.574 -10.005 -11.663 1.00 81.06 92 ILE A C 1
ATOM 708 O O . ILE A 1 92 ? 24.289 -9.507 -12.533 1.00 81.06 92 ILE A O 1
ATOM 712 N N . ASP A 1 93 ? 22.794 -11.063 -11.872 1.00 81.62 93 ASP A N 1
ATOM 713 C CA . ASP A 1 93 ? 22.588 -11.625 -13.203 1.00 81.62 93 ASP A CA 1
ATOM 714 C C . ASP A 1 93 ? 21.471 -10.864 -13.928 1.00 81.62 93 ASP A C 1
ATOM 716 O O . ASP A 1 93 ? 20.376 -10.677 -13.393 1.00 81.62 93 ASP A O 1
ATOM 720 N N . MET A 1 94 ? 21.764 -10.391 -15.137 1.00 80.50 94 MET A N 1
ATOM 721 C CA . MET A 1 94 ? 20.837 -9.603 -15.945 1.00 80.50 94 MET A CA 1
ATOM 722 C C . MET A 1 94 ? 20.192 -10.496 -17.005 1.00 80.50 94 MET A C 1
ATOM 724 O O . MET A 1 94 ? 20.670 -10.587 -18.138 1.00 80.50 94 MET A O 1
ATOM 728 N N . GLN A 1 95 ? 19.075 -11.128 -16.647 1.00 80.00 95 GLN A N 1
ATOM 729 C CA . GLN A 1 95 ? 18.295 -11.950 -17.571 1.00 80.00 95 GLN A CA 1
ATOM 730 C C . GLN A 1 95 ? 17.396 -11.075 -18.460 1.00 80.00 95 GLN A C 1
ATOM 732 O O . GLN A 1 95 ? 16.251 -10.763 -18.128 1.00 80.00 95 GLN A O 1
ATOM 737 N N . PHE A 1 96 ? 17.921 -10.649 -19.610 1.00 83.56 96 PHE A N 1
ATOM 738 C CA . PHE A 1 96 ? 17.113 -9.972 -20.627 1.00 83.56 96 PHE A CA 1
ATOM 739 C C . PHE A 1 96 ? 16.187 -10.969 -21.353 1.00 83.56 96 PHE A C 1
ATOM 741 O O . PHE A 1 96 ? 16.611 -12.099 -21.609 1.00 83.56 96 PHE A O 1
ATOM 748 N N . PRO A 1 97 ? 14.959 -10.564 -21.741 1.00 82.50 97 PRO A N 1
ATOM 749 C CA . PRO A 1 97 ? 14.094 -11.378 -22.593 1.00 82.50 97 PRO A CA 1
ATOM 750 C C . PRO A 1 97 ? 14.791 -11.787 -23.898 1.00 82.50 97 PRO A C 1
ATOM 752 O O . PRO A 1 97 ? 15.584 -11.025 -24.460 1.00 82.50 97 PRO A O 1
ATOM 755 N N . VAL A 1 98 ? 14.487 -12.990 -24.389 1.00 85.56 98 VAL A N 1
ATOM 756 C CA . VAL A 1 98 ? 15.088 -13.540 -25.620 1.00 85.56 98 VAL A CA 1
ATOM 757 C C . VAL A 1 98 ? 14.741 -12.723 -26.867 1.00 85.56 98 VAL A C 1
ATOM 759 O O . VAL A 1 98 ? 15.512 -12.698 -27.821 1.00 85.56 98 VAL A O 1
ATOM 762 N N . ASP A 1 99 ? 13.611 -12.026 -26.833 1.00 87.44 99 ASP A N 1
ATOM 763 C CA . ASP A 1 99 ? 13.064 -11.148 -27.865 1.00 87.44 99 ASP A CA 1
ATOM 764 C C . ASP A 1 99 ? 13.411 -9.663 -27.643 1.00 87.44 99 ASP A C 1
ATOM 766 O O . ASP A 1 99 ? 12.871 -8.787 -28.317 1.00 87.44 99 ASP A O 1
ATOM 770 N N . ALA A 1 100 ? 14.327 -9.347 -26.719 1.00 87.62 100 ALA A N 1
ATOM 771 C CA . ALA A 1 100 ? 14.742 -7.969 -26.471 1.00 87.62 100 ALA A CA 1
ATOM 772 C C . ALA A 1 100 ? 15.396 -7.338 -27.715 1.00 87.62 100 ALA A C 1
ATOM 774 O O . ALA A 1 100 ? 16.448 -7.799 -28.171 1.00 87.62 100 ALA A O 1
ATOM 775 N N . VAL A 1 101 ? 14.818 -6.228 -28.190 1.00 89.00 101 VAL A N 1
ATOM 776 C CA . VAL A 1 101 ? 15.290 -5.457 -29.353 1.00 89.00 101 VAL A CA 1
ATOM 777 C C . VAL A 1 101 ? 16.760 -5.059 -29.185 1.00 89.00 101 VAL A C 1
ATOM 779 O O . VAL A 1 101 ? 17.170 -4.553 -28.134 1.00 89.00 101 VAL A O 1
ATOM 782 N N . GLU A 1 102 ? 17.576 -5.272 -30.215 1.00 89.31 102 GLU A N 1
ATOM 783 C CA . GLU A 1 102 ? 19.005 -4.950 -30.180 1.00 89.31 102 GLU A CA 1
ATOM 784 C C . GLU A 1 102 ? 19.236 -3.459 -29.872 1.00 89.31 102 GLU A C 1
ATOM 786 O O . GLU A 1 102 ? 18.598 -2.592 -30.450 1.00 89.31 102 GLU A O 1
ATOM 791 N N . GLY A 1 103 ? 20.130 -3.137 -28.930 1.00 87.62 103 GLY A N 1
ATOM 792 C CA . GLY A 1 103 ? 20.385 -1.753 -28.498 1.00 87.62 103 GLY A CA 1
ATOM 793 C C . GLY A 1 103 ? 19.368 -1.168 -27.504 1.00 87.62 103 GLY A C 1
ATOM 794 O O . GLY A 1 103 ? 19.596 -0.079 -26.977 1.00 87.62 103 GLY A O 1
ATOM 795 N N . SER A 1 104 ? 18.281 -1.882 -27.186 1.00 88.94 104 SER A N 1
ATOM 796 C CA . SER A 1 104 ? 17.316 -1.460 -26.152 1.00 88.94 104 SER A CA 1
ATOM 797 C C . SER A 1 104 ? 17.784 -1.755 -24.719 1.00 88.94 104 SER A C 1
ATOM 799 O O . SER A 1 104 ? 17.343 -1.099 -23.774 1.00 88.94 104 SER A O 1
ATOM 801 N N . ARG A 1 105 ? 18.703 -2.718 -24.552 1.00 89.81 105 ARG A N 1
ATOM 802 C CA . ARG A 1 105 ? 19.207 -3.184 -23.251 1.00 89.81 105 ARG A CA 1
ATOM 803 C C . ARG A 1 105 ? 19.985 -2.075 -22.548 1.00 89.81 105 ARG A C 1
ATOM 805 O O . ARG A 1 105 ? 20.975 -1.571 -23.075 1.00 89.81 105 ARG A O 1
ATOM 812 N N . LYS A 1 106 ? 19.554 -1.718 -21.340 1.00 83.94 106 LYS A N 1
ATOM 813 C CA . LYS A 1 106 ? 20.208 -0.719 -20.488 1.00 83.94 106 LYS A CA 1
ATOM 814 C C . LYS A 1 106 ? 20.252 -1.229 -19.055 1.00 83.94 106 LYS A C 1
ATOM 816 O O . LYS A 1 106 ? 19.288 -1.822 -18.586 1.00 83.94 106 LYS A O 1
ATOM 821 N N . ALA A 1 107 ? 21.359 -0.959 -18.375 1.00 85.88 107 ALA A N 1
ATOM 822 C CA . ALA A 1 107 ? 21.518 -1.194 -16.949 1.00 85.88 107 ALA A CA 1
ATOM 823 C C . ALA A 1 107 ? 21.866 0.130 -16.270 1.00 85.88 107 ALA A C 1
ATOM 825 O O . ALA A 1 107 ? 22.651 0.921 -16.797 1.00 85.88 107 ALA A O 1
ATOM 826 N N . ARG A 1 108 ? 21.264 0.372 -15.109 1.00 80.62 108 ARG A N 1
ATOM 827 C CA . ARG A 1 108 ? 21.540 1.524 -14.253 1.00 80.62 108 ARG A CA 1
ATOM 828 C C . ARG A 1 108 ? 21.694 1.015 -12.828 1.00 80.62 108 ARG A C 1
ATOM 830 O O . ARG A 1 108 ? 20.950 0.131 -12.416 1.00 80.62 108 ARG A O 1
ATOM 837 N N . PHE A 1 109 ? 22.649 1.577 -12.102 1.00 82.88 109 PHE A N 1
ATOM 838 C CA . PHE A 1 109 ? 22.796 1.361 -10.671 1.00 82.88 109 PHE A CA 1
ATOM 839 C C . PHE A 1 109 ? 22.752 2.719 -9.974 1.00 82.88 109 PHE A C 1
ATOM 841 O O . PHE A 1 109 ? 23.297 3.697 -10.484 1.00 82.88 109 PHE A O 1
ATOM 848 N N . ASP A 1 110 ? 22.099 2.770 -8.821 1.00 74.94 110 ASP A N 1
ATOM 849 C CA . ASP A 1 110 ? 22.021 3.950 -7.968 1.00 74.94 110 ASP A CA 1
ATOM 850 C C . ASP A 1 110 ? 22.306 3.502 -6.525 1.00 74.94 110 ASP A C 1
ATOM 852 O O . ASP A 1 110 ? 21.879 2.423 -6.110 1.00 74.94 110 ASP A O 1
ATOM 856 N N . VAL A 1 111 ? 23.043 4.312 -5.762 1.00 81.50 111 VAL A N 1
ATOM 857 C CA . VAL A 1 111 ? 23.349 4.057 -4.345 1.00 81.50 111 VAL A CA 1
ATOM 858 C C . VAL A 1 111 ? 22.655 5.123 -3.514 1.00 81.50 111 VAL A C 1
ATOM 860 O O . VAL A 1 111 ? 22.797 6.313 -3.795 1.00 81.50 111 VAL A O 1
ATOM 863 N N . ILE A 1 112 ? 21.897 4.705 -2.499 1.00 73.38 112 ILE A N 1
ATOM 864 C CA . ILE A 1 112 ? 21.105 5.616 -1.672 1.00 73.38 112 ILE A CA 1
ATOM 865 C C . ILE A 1 112 ? 21.330 5.284 -0.198 1.00 73.38 112 ILE A C 1
ATOM 867 O O . ILE A 1 112 ? 21.219 4.129 0.197 1.00 73.38 112 ILE A O 1
ATOM 871 N N . GLY A 1 113 ? 21.649 6.299 0.610 1.00 76.69 113 GLY A N 1
ATOM 872 C CA . GLY A 1 113 ? 21.914 6.149 2.048 1.00 76.69 113 GLY A CA 1
ATOM 873 C C . GLY A 1 113 ? 20.663 6.062 2.930 1.00 76.69 113 GLY A C 1
ATOM 874 O O . GLY A 1 113 ? 20.787 5.989 4.146 1.00 76.69 113 GLY A O 1
ATOM 875 N N . ASP A 1 114 ? 19.469 6.091 2.335 1.00 73.06 114 ASP A N 1
ATOM 876 C CA . ASP A 1 114 ? 18.184 6.021 3.032 1.00 73.06 114 ASP A CA 1
ATOM 877 C C . ASP A 1 114 ? 17.447 4.728 2.650 1.00 73.06 114 ASP A C 1
ATOM 879 O O . ASP A 1 114 ? 17.331 4.414 1.462 1.00 73.06 114 ASP A O 1
ATOM 883 N N . LEU A 1 115 ? 16.910 4.006 3.642 1.00 70.19 115 LEU A N 1
ATOM 884 C CA . LEU A 1 115 ? 16.134 2.764 3.462 1.00 70.19 115 LEU A CA 1
ATOM 885 C C . LEU A 1 115 ? 14.953 2.936 2.492 1.00 70.19 115 LEU A C 1
ATOM 887 O O . LEU A 1 115 ? 14.645 2.053 1.686 1.00 70.19 115 LEU A O 1
ATOM 891 N N . LEU A 1 116 ? 14.294 4.093 2.544 1.00 69.00 116 LEU A N 1
ATOM 892 C CA . LEU A 1 116 ? 13.196 4.471 1.660 1.00 69.00 116 LEU A CA 1
ATOM 893 C C . LEU A 1 116 ? 13.653 5.379 0.517 1.00 69.00 116 LEU A C 1
ATOM 895 O O . LEU A 1 116 ? 12.829 5.830 -0.276 1.00 69.00 116 LEU A O 1
ATOM 899 N N . GLY A 1 117 ? 14.957 5.576 0.343 1.00 66.19 117 GLY A N 1
ATOM 900 C CA . GLY A 1 117 ? 15.542 6.494 -0.623 1.00 66.19 117 GLY A CA 1
ATOM 901 C C . GLY A 1 117 ? 15.062 6.314 -2.066 1.00 66.19 117 GLY A C 1
ATOM 902 O O . GLY A 1 117 ? 14.794 7.297 -2.749 1.00 66.19 117 GLY A O 1
ATOM 903 N N . SER A 1 118 ? 14.844 5.077 -2.524 1.00 65.75 118 SER A N 1
ATOM 904 C CA . SER A 1 118 ? 14.261 4.810 -3.851 1.00 65.75 118 SER A CA 1
ATOM 905 C C . SER A 1 118 ? 12.783 5.210 -3.961 1.00 65.75 118 SER A C 1
ATOM 907 O O . SER A 1 118 ? 12.335 5.614 -5.034 1.00 65.75 118 SER A O 1
ATOM 909 N N . ALA A 1 119 ? 12.023 5.137 -2.856 1.00 66.75 119 ALA A N 1
ATOM 910 C CA . ALA A 1 119 ? 10.660 5.680 -2.780 1.00 66.75 119 ALA A CA 1
ATOM 911 C C . ALA A 1 119 ? 10.700 7.196 -2.886 1.00 66.75 119 ALA A C 1
ATOM 913 O O . ALA A 1 119 ? 9.862 7.772 -3.565 1.00 66.75 119 ALA A O 1
ATOM 914 N N . LEU A 1 120 ? 11.676 7.826 -2.231 1.00 66.94 120 LEU A N 1
ATOM 915 C CA . LEU A 1 120 ? 11.821 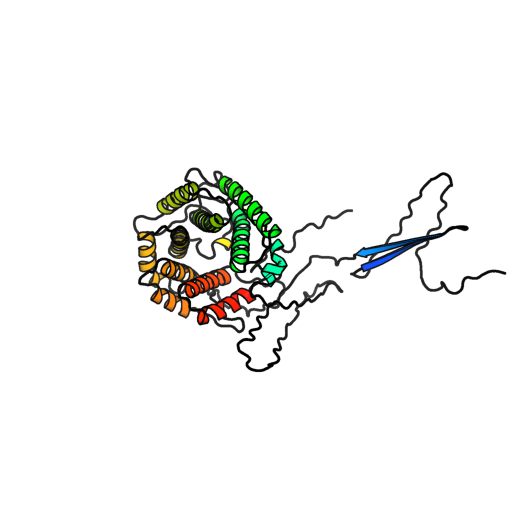9.276 -2.231 1.00 66.94 120 LEU A CA 1
ATOM 916 C C . LEU A 1 120 ? 12.265 9.824 -3.576 1.00 66.94 120 LEU A C 1
ATOM 918 O O . LEU A 1 120 ? 11.707 10.811 -4.043 1.00 66.94 120 LEU A O 1
ATOM 922 N N . ALA A 1 121 ? 13.216 9.161 -4.230 1.00 67.12 121 ALA A N 1
ATOM 923 C CA . ALA A 1 121 ? 13.643 9.527 -5.575 1.00 67.12 121 ALA A CA 1
ATOM 924 C C . ALA A 1 121 ? 12.479 9.459 -6.581 1.00 67.12 121 ALA A C 1
ATOM 926 O O . ALA A 1 121 ? 12.434 10.239 -7.526 1.00 67.12 121 ALA A O 1
ATOM 927 N N . ASN A 1 122 ? 11.517 8.558 -6.349 1.00 68.06 122 ASN A N 1
ATOM 928 C CA . ASN A 1 122 ? 10.320 8.382 -7.172 1.00 68.06 122 ASN A CA 1
ATOM 929 C C . ASN A 1 122 ? 9.037 8.846 -6.465 1.00 68.06 122 ASN A C 1
ATOM 931 O O . ASN A 1 122 ? 7.946 8.372 -6.799 1.00 68.06 122 ASN A O 1
ATOM 935 N N . ILE A 1 123 ? 9.136 9.761 -5.498 1.00 68.75 123 ILE A N 1
ATOM 936 C CA . ILE A 1 123 ? 8.007 10.153 -4.642 1.00 68.75 123 ILE A CA 1
ATOM 937 C C . ILE A 1 123 ? 6.851 10.745 -5.448 1.00 68.75 123 ILE A C 1
ATOM 939 O O . ILE A 1 123 ? 5.688 10.477 -5.152 1.00 68.75 123 ILE A O 1
ATOM 943 N N . ASP A 1 124 ? 7.163 11.446 -6.541 1.00 67.94 124 ASP A N 1
ATOM 944 C CA . ASP A 1 124 ? 6.179 11.962 -7.494 1.00 67.94 124 ASP A CA 1
ATOM 945 C C . ASP A 1 124 ? 5.345 10.859 -8.156 1.00 67.94 124 ASP A C 1
ATOM 947 O O . ASP A 1 124 ? 4.197 11.096 -8.528 1.00 67.94 124 ASP A O 1
ATOM 951 N N . SER A 1 125 ? 5.900 9.651 -8.305 1.00 71.50 125 SER A N 1
ATOM 952 C CA . SER A 1 125 ? 5.189 8.495 -8.861 1.00 71.50 125 SER A CA 1
ATOM 953 C C . SER A 1 125 ? 4.319 7.774 -7.827 1.00 71.50 125 SER A C 1
ATOM 955 O O . SER A 1 125 ? 3.388 7.065 -8.218 1.00 71.50 125 SER A O 1
ATOM 957 N N . LEU A 1 126 ? 4.599 7.957 -6.530 1.00 75.62 126 LEU A N 1
ATOM 958 C CA . LEU A 1 126 ? 3.795 7.445 -5.415 1.00 75.62 126 LEU A CA 1
ATOM 959 C C . LEU A 1 126 ? 2.632 8.389 -5.082 1.00 75.62 126 LEU A C 1
ATOM 961 O O . LEU A 1 126 ? 1.544 7.929 -4.740 1.00 75.62 126 LEU A O 1
ATOM 965 N N . VAL A 1 127 ? 2.837 9.701 -5.234 1.00 84.19 127 VAL A N 1
ATOM 966 C CA . VAL A 1 127 ? 1.800 10.731 -5.082 1.00 84.19 127 VAL A CA 1
ATOM 967 C C . VAL A 1 127 ? 0.913 10.750 -6.327 1.00 84.19 127 VAL A C 1
ATOM 969 O O . VAL A 1 127 ? 1.184 11.430 -7.321 1.00 84.19 127 VAL A O 1
ATOM 972 N N . ARG A 1 128 ? -0.171 9.973 -6.278 1.00 81.19 128 ARG A N 1
ATOM 973 C CA . ARG A 1 128 ? -1.142 9.830 -7.370 1.00 81.19 128 ARG A CA 1
ATOM 974 C C . ARG A 1 128 ? -2.484 10.428 -6.992 1.00 81.19 128 ARG A C 1
ATOM 976 O O . ARG A 1 128 ? -2.909 10.357 -5.842 1.00 81.19 128 ARG A O 1
ATOM 983 N N . MET A 1 129 ? -3.148 11.002 -7.991 1.00 89.06 129 MET A N 1
ATOM 984 C CA . MET A 1 129 ? -4.520 11.467 -7.847 1.00 89.06 129 MET A CA 1
ATOM 985 C C . MET A 1 129 ? -5.436 10.247 -7.708 1.00 89.06 129 MET A C 1
ATOM 987 O O . MET A 1 129 ? -5.341 9.359 -8.552 1.00 89.06 129 MET A O 1
ATOM 991 N N . PRO A 1 130 ? -6.297 10.176 -6.684 1.00 89.38 130 PRO A N 1
ATOM 992 C CA . PRO A 1 130 ? -7.288 9.114 -6.567 1.00 89.38 130 PRO A CA 1
ATOM 993 C C . PRO A 1 130 ? -8.321 9.137 -7.704 1.00 89.38 130 PRO A C 1
ATOM 995 O O . PRO A 1 130 ? -8.786 10.203 -8.110 1.00 89.38 130 PRO A O 1
ATOM 998 N N . TYR A 1 131 ? -8.654 7.962 -8.244 1.00 85.75 131 TYR A N 1
ATOM 999 C CA . TYR A 1 131 ? -9.628 7.771 -9.327 1.00 85.75 131 TYR A CA 1
ATOM 1000 C C . TYR A 1 131 ? -10.219 6.354 -9.286 1.00 85.75 131 TYR A C 1
ATOM 1002 O O . TYR A 1 131 ? -9.743 5.499 -8.545 1.00 85.75 131 TYR A O 1
ATOM 1010 N N . GLY A 1 132 ? -11.236 6.097 -10.116 1.00 85.69 132 GLY A N 1
ATOM 1011 C CA . GLY A 1 132 ? -11.910 4.795 -10.187 1.00 85.69 132 GLY A CA 1
ATOM 1012 C C . GLY A 1 132 ? -13.063 4.662 -9.190 1.00 85.69 132 GLY A C 1
ATOM 1013 O O . GLY A 1 132 ? -13.542 5.686 -8.686 1.00 85.69 132 GLY A O 1
ATOM 1014 N N . CYS A 1 133 ? -13.530 3.428 -8.974 1.00 88.31 133 CYS A N 1
ATOM 1015 C CA . CYS A 1 133 ? -14.535 3.047 -7.965 1.00 88.31 133 CYS A CA 1
ATOM 1016 C C . CYS A 1 133 ? -14.008 3.252 -6.527 1.00 88.31 133 CYS A C 1
ATOM 1018 O O . CYS A 1 133 ? -12.828 3.569 -6.375 1.00 88.31 133 CYS A O 1
ATOM 1020 N N . GLY A 1 134 ? -14.832 3.063 -5.487 1.00 86.38 134 GLY A N 1
ATOM 1021 C CA . GLY A 1 134 ? -14.415 3.280 -4.085 1.00 86.38 134 GLY A CA 1
ATOM 1022 C C . GLY A 1 134 ? -13.118 2.550 -3.709 1.00 86.38 134 GLY A C 1
ATOM 1023 O O . GLY A 1 134 ? -12.160 3.137 -3.212 1.00 86.38 134 GLY A O 1
ATOM 1024 N N . GLU A 1 135 ? -12.988 1.285 -4.112 1.00 85.56 135 GLU A N 1
ATOM 1025 C CA . GLU A 1 135 ? -11.774 0.489 -3.875 1.00 85.56 135 GLU A CA 1
ATOM 1026 C C . GLU A 1 135 ? -10.524 1.082 -4.554 1.00 85.56 135 GLU A C 1
ATOM 1028 O O . GLU A 1 135 ? -9.477 1.261 -3.928 1.00 85.56 135 GLU A O 1
ATOM 1033 N N . GLN A 1 136 ? -10.621 1.417 -5.845 1.00 78.81 136 GLN A N 1
ATOM 1034 C CA . GLN A 1 136 ? -9.508 1.982 -6.623 1.00 78.81 136 GLN A CA 1
ATOM 1035 C C . GLN A 1 136 ? -9.136 3.390 -6.163 1.00 78.81 136 GLN A C 1
ATOM 1037 O O . GLN A 1 136 ? -7.959 3.771 -6.192 1.00 78.81 136 GLN A O 1
ATOM 1042 N N . ASN A 1 137 ? -10.135 4.152 -5.725 1.00 90.44 137 ASN A N 1
ATOM 1043 C CA . ASN A 1 137 ? -9.944 5.464 -5.147 1.00 90.44 137 ASN A CA 1
ATOM 1044 C C . ASN A 1 137 ? -9.073 5.343 -3.891 1.00 90.44 137 ASN A C 1
ATOM 1046 O O . ASN A 1 137 ? -8.028 5.995 -3.808 1.00 90.44 137 ASN A O 1
ATOM 1050 N N . MET A 1 138 ? -9.404 4.414 -2.992 1.00 93.25 138 MET A N 1
ATOM 1051 C CA . MET A 1 138 ? -8.636 4.181 -1.769 1.00 93.25 138 MET A CA 1
ATOM 1052 C C . MET A 1 138 ? -7.228 3.618 -2.010 1.00 93.25 138 MET A C 1
ATOM 1054 O O . MET A 1 138 ? -6.281 4.067 -1.356 1.00 93.25 138 MET A O 1
ATOM 1058 N N . ILE A 1 139 ? -7.045 2.729 -2.997 1.00 85.62 139 ILE A N 1
ATOM 1059 C CA . ILE A 1 139 ? -5.710 2.240 -3.410 1.00 85.62 139 ILE A CA 1
ATOM 1060 C C . ILE A 1 139 ? -4.769 3.401 -3.761 1.00 85.62 139 ILE A C 1
ATOM 1062 O O . ILE A 1 139 ? -3.580 3.355 -3.448 1.00 85.62 139 ILE A O 1
ATOM 1066 N N . ASN A 1 140 ? -5.286 4.445 -4.413 1.00 84.88 140 ASN A N 1
ATOM 1067 C CA . ASN A 1 140 ? -4.502 5.621 -4.791 1.00 84.88 140 ASN A CA 1
ATOM 1068 C C . ASN A 1 140 ? -4.479 6.702 -3.694 1.00 84.88 140 ASN A C 1
ATOM 1070 O O . ASN A 1 140 ? -3.575 7.534 -3.686 1.00 84.88 140 ASN A O 1
ATOM 1074 N N . PHE A 1 141 ? -5.430 6.697 -2.757 1.00 93.38 141 PHE A N 1
ATOM 1075 C CA . PHE A 1 141 ? -5.499 7.630 -1.628 1.00 93.38 141 PHE A CA 1
ATOM 1076 C C . PHE A 1 141 ? -4.423 7.344 -0.573 1.00 93.38 141 PHE A C 1
ATOM 1078 O O . PHE A 1 141 ? -3.647 8.239 -0.232 1.00 93.38 141 PHE A O 1
ATOM 1085 N N . VAL A 1 142 ? -4.326 6.096 -0.102 1.00 93.06 142 VAL A N 1
ATOM 1086 C CA . VAL A 1 142 ? -3.444 5.691 1.011 1.00 93.06 142 VAL A CA 1
ATOM 1087 C C . VAL A 1 142 ? -1.955 6.007 0.782 1.00 93.06 142 VAL A C 1
ATOM 1089 O O . VAL A 1 142 ? -1.314 6.504 1.715 1.00 93.06 142 VAL A O 1
ATOM 1092 N N . PRO A 1 143 ? -1.374 5.819 -0.422 1.00 88.75 143 PRO A N 1
ATOM 1093 C CA . PRO A 1 143 ? 0.017 6.191 -0.685 1.00 88.75 143 PRO A CA 1
ATOM 1094 C C . PRO A 1 143 ? 0.336 7.662 -0.389 1.00 88.75 143 PRO A C 1
ATOM 1096 O O . PRO A 1 143 ? 1.428 7.957 0.097 1.00 88.75 143 PRO A O 1
ATOM 1099 N N . ASN A 1 144 ? -0.613 8.584 -0.602 1.00 92.12 144 ASN A N 1
ATOM 1100 C CA . ASN A 1 144 ? -0.421 10.003 -0.285 1.00 92.12 144 ASN A CA 1
ATOM 1101 C C . ASN A 1 144 ? -0.227 10.222 1.227 1.00 92.12 144 ASN A C 1
ATOM 1103 O O . ASN A 1 144 ? 0.649 10.990 1.629 1.00 92.12 144 ASN A O 1
ATOM 1107 N N . ILE A 1 145 ? -0.983 9.505 2.067 1.00 94.12 145 ILE A N 1
ATOM 1108 C CA . ILE A 1 145 ? -0.842 9.552 3.530 1.00 94.12 145 ILE A CA 1
ATOM 1109 C C . ILE A 1 145 ? 0.540 9.039 3.936 1.00 94.12 145 ILE A C 1
ATOM 1111 O O . ILE A 1 145 ? 1.242 9.692 4.709 1.00 94.12 145 ILE A O 1
ATOM 1115 N N . ALA A 1 146 ? 0.937 7.875 3.414 1.00 90.25 146 ALA A N 1
ATOM 1116 C CA . ALA A 1 146 ? 2.211 7.244 3.749 1.00 90.25 146 ALA A CA 1
ATOM 1117 C C . ALA A 1 146 ? 3.401 8.150 3.394 1.00 90.25 146 ALA A C 1
ATOM 1119 O O . ALA A 1 146 ? 4.302 8.338 4.215 1.00 90.25 146 ALA A O 1
ATOM 1120 N N . VAL A 1 147 ? 3.356 8.780 2.215 1.00 88.19 147 VAL A N 1
ATOM 1121 C CA . VAL A 1 147 ? 4.358 9.758 1.774 1.00 88.19 147 VAL A CA 1
ATOM 1122 C C . VAL A 1 147 ? 4.444 10.942 2.740 1.00 88.19 147 VAL A C 1
ATOM 1124 O O . VAL A 1 147 ? 5.540 11.283 3.187 1.00 88.19 147 VAL A O 1
ATOM 1127 N N . LEU A 1 148 ? 3.316 11.553 3.119 1.00 91.69 148 LEU A N 1
ATOM 1128 C CA . LEU A 1 148 ? 3.347 12.702 4.032 1.00 91.69 148 LEU A CA 1
ATOM 1129 C C . LEU A 1 148 ? 3.783 12.339 5.450 1.00 91.69 148 LEU A C 1
ATOM 1131 O O . LEU A 1 148 ? 4.503 13.118 6.077 1.00 91.69 148 LEU A O 1
ATOM 1135 N N . ARG A 1 149 ? 3.398 11.160 5.955 1.00 91.00 149 ARG A N 1
ATOM 1136 C CA . ARG A 1 149 ? 3.885 10.652 7.251 1.00 91.00 149 ARG A CA 1
ATOM 1137 C C . ARG A 1 149 ? 5.396 10.538 7.241 1.00 91.00 149 ARG A C 1
ATOM 1139 O O . ARG A 1 149 ? 6.040 11.016 8.172 1.00 91.00 149 ARG A O 1
ATOM 1146 N N . TYR A 1 150 ? 5.947 9.966 6.177 1.00 86.25 150 TYR A N 1
ATOM 1147 C CA . TYR A 1 150 ? 7.385 9.837 6.032 1.00 86.25 150 TYR A CA 1
ATOM 1148 C C . TYR A 1 150 ? 8.080 11.207 5.990 1.00 86.25 150 TYR A C 1
ATOM 1150 O O . TYR A 1 150 ? 8.946 11.458 6.824 1.00 86.25 150 TYR A O 1
ATOM 1158 N N . LEU A 1 151 ? 7.660 12.117 5.098 1.00 86.88 151 LEU A N 1
ATOM 1159 C CA . LEU A 1 151 ? 8.262 13.456 4.969 1.00 86.88 151 LEU A CA 1
ATOM 1160 C C . LEU A 1 151 ? 8.219 14.247 6.285 1.00 86.88 151 LEU A C 1
ATOM 1162 O O . LEU A 1 151 ? 9.178 14.939 6.634 1.00 86.88 151 LEU A O 1
ATOM 1166 N N . LYS A 1 152 ? 7.117 14.122 7.036 1.00 89.19 152 LYS A N 1
ATOM 1167 C CA . LYS A 1 152 ? 6.945 14.760 8.347 1.00 89.19 152 LYS A CA 1
ATOM 1168 C C . LYS A 1 152 ? 7.926 14.208 9.383 1.00 89.19 152 LYS A C 1
ATOM 1170 O O . LYS A 1 152 ? 8.537 14.994 10.103 1.00 89.19 152 LYS A O 1
ATOM 1175 N N . ILE A 1 153 ? 8.089 12.884 9.458 1.00 88.00 153 ILE A N 1
ATOM 1176 C CA . ILE A 1 153 ? 8.993 12.227 10.421 1.00 88.00 153 ILE A CA 1
ATOM 1177 C C . ILE A 1 153 ? 10.460 12.519 10.082 1.00 88.00 153 ILE A C 1
ATOM 1179 O O . ILE A 1 153 ? 11.242 12.835 10.978 1.00 88.00 153 ILE A O 1
ATOM 1183 N N . THR A 1 154 ? 10.830 12.486 8.800 1.00 84.31 154 THR A N 1
ATOM 1184 C CA . THR A 1 154 ? 12.207 12.758 8.348 1.00 84.31 154 THR A CA 1
ATOM 1185 C C . THR A 1 154 ? 12.542 14.243 8.240 1.00 84.31 154 THR A C 1
ATOM 1187 O O . THR A 1 154 ? 13.672 14.592 7.903 1.00 84.31 154 THR A O 1
ATOM 1190 N N . LYS A 1 155 ? 11.588 15.130 8.562 1.00 84.38 155 LYS A N 1
ATOM 1191 C CA . LYS A 1 155 ? 11.731 16.596 8.510 1.00 84.38 155 LYS A CA 1
ATOM 1192 C C . LYS A 1 155 ? 12.168 17.106 7.127 1.00 84.38 155 LYS A C 1
ATOM 1194 O O . LYS A 1 155 ? 12.893 18.095 7.025 1.00 84.38 155 LYS A O 1
ATOM 1199 N N . GLN A 1 156 ? 11.722 16.446 6.058 1.00 78.56 156 GLN A N 1
ATOM 1200 C CA . GLN A 1 156 ? 12.039 16.828 4.682 1.00 78.56 156 GLN A CA 1
ATOM 1201 C C . GLN A 1 156 ? 11.102 17.941 4.180 1.00 78.56 156 GLN A C 1
ATOM 1203 O O . GLN A 1 156 ? 9.879 17.843 4.261 1.00 78.56 156 GLN A O 1
ATOM 1208 N N . THR A 1 157 ? 11.672 19.009 3.616 1.00 67.06 157 THR A N 1
ATOM 1209 C CA . THR A 1 157 ? 10.960 20.216 3.150 1.00 67.06 157 THR A CA 1
ATOM 1210 C C . THR A 1 157 ? 10.482 20.103 1.697 1.00 67.06 157 THR A C 1
ATOM 1212 O O . THR A 1 157 ? 10.825 20.904 0.831 1.00 67.06 157 THR A O 1
ATOM 1215 N N . GLY A 1 158 ? 9.641 19.114 1.401 1.00 76.00 158 GLY A N 1
ATOM 1216 C CA . GLY A 1 158 ? 9.056 18.927 0.069 1.00 76.00 158 GLY A CA 1
ATOM 1217 C C . GLY A 1 158 ? 7.764 19.719 -0.166 1.00 76.00 158 GLY A C 1
ATOM 1218 O O . GLY A 1 158 ? 6.755 19.100 -0.482 1.00 76.00 158 GLY A O 1
ATOM 1219 N N . LYS A 1 159 ? 7.741 21.058 -0.033 1.00 84.06 159 LYS A N 1
ATOM 1220 C CA . LYS A 1 159 ? 6.477 21.848 -0.047 1.00 84.06 159 LYS A CA 1
ATOM 1221 C C . LYS A 1 159 ? 5.597 21.613 -1.288 1.00 84.06 159 LYS A C 1
ATOM 1223 O O . LYS A 1 159 ? 4.374 21.615 -1.186 1.00 84.06 159 LYS A O 1
ATOM 1228 N N . GLN A 1 160 ? 6.200 21.406 -2.462 1.00 87.25 160 GLN A N 1
ATOM 1229 C CA . GLN A 1 160 ? 5.452 21.100 -3.690 1.00 87.25 160 GLN A CA 1
ATOM 1230 C C . GLN A 1 160 ? 4.762 19.731 -3.620 1.00 87.25 160 GLN A C 1
ATOM 1232 O O . GLN A 1 160 ? 3.567 19.636 -3.900 1.00 87.25 160 GLN A O 1
ATOM 1237 N N . ILE A 1 161 ? 5.496 18.696 -3.203 1.00 87.31 161 ILE A N 1
ATOM 1238 C CA . ILE A 1 161 ? 4.976 17.334 -3.022 1.00 87.31 161 ILE A CA 1
ATOM 1239 C C . ILE A 1 161 ? 3.918 17.325 -1.918 1.00 87.31 161 ILE A C 1
ATOM 1241 O O . ILE A 1 161 ? 2.860 16.726 -2.092 1.00 87.31 161 ILE A O 1
ATOM 1245 N N . GLU A 1 162 ? 4.161 18.048 -0.824 1.00 91.06 162 GLU A N 1
ATOM 1246 C CA . GLU A 1 162 ? 3.225 18.172 0.290 1.00 91.06 162 GLU A CA 1
ATOM 1247 C C . GLU A 1 162 ? 1.881 18.751 -0.161 1.00 91.06 162 GLU A C 1
ATOM 1249 O O . GLU A 1 162 ? 0.832 18.144 0.059 1.00 91.06 162 GLU A O 1
ATOM 1254 N N . ASN A 1 163 ? 1.911 19.894 -0.849 1.00 93.88 163 ASN A N 1
ATOM 1255 C CA . ASN A 1 163 ? 0.707 20.539 -1.367 1.00 93.88 163 ASN A CA 1
ATOM 1256 C C . ASN A 1 163 ? -0.027 19.653 -2.381 1.00 93.88 163 ASN A C 1
ATOM 1258 O O . ASN A 1 163 ? -1.257 19.594 -2.379 1.00 93.88 163 ASN A O 1
ATOM 1262 N N . ARG A 1 164 ? 0.717 18.950 -3.244 1.00 93.19 164 ARG A N 1
ATOM 1263 C CA . ARG A 1 164 ? 0.147 18.032 -4.235 1.00 93.19 164 ARG A CA 1
ATOM 1264 C C . ARG A 1 164 ? -0.549 16.848 -3.565 1.00 93.19 164 ARG A C 1
ATOM 1266 O O . ARG A 1 164 ? -1.695 16.565 -3.902 1.00 93.19 164 ARG A O 1
ATOM 1273 N N . ALA A 1 165 ? 0.107 16.204 -2.602 1.00 94.00 165 ALA A N 1
ATOM 1274 C CA . ALA A 1 165 ? -0.456 15.085 -1.855 1.00 94.00 165 ALA A CA 1
ATOM 1275 C C . ALA A 1 165 ? -1.684 15.508 -1.036 1.00 94.00 165 ALA A C 1
ATOM 1277 O O . ALA A 1 165 ? -2.689 14.803 -1.062 1.00 94.00 165 ALA A O 1
ATOM 1278 N N . LYS A 1 166 ? -1.661 16.682 -0.383 1.00 96.94 166 LYS A N 1
ATOM 1279 C CA . LYS A 1 166 ? -2.840 17.243 0.307 1.00 96.94 166 LYS A CA 1
ATOM 1280 C C . LYS A 1 166 ? -4.016 17.444 -0.646 1.00 96.94 166 LYS A C 1
ATOM 1282 O O . LYS A 1 166 ? -5.083 16.899 -0.394 1.00 96.94 166 LYS A O 1
ATOM 1287 N N . LYS A 1 167 ? -3.798 18.105 -1.788 1.00 97.44 167 LYS A N 1
ATOM 1288 C CA . LYS A 1 167 ? -4.835 18.305 -2.815 1.00 97.44 167 LYS A CA 1
ATOM 1289 C C . LYS A 1 167 ? -5.398 16.981 -3.348 1.00 97.44 167 LYS A C 1
ATOM 1291 O O . LYS A 1 167 ? -6.595 16.864 -3.604 1.00 97.44 167 LYS A O 1
ATOM 1296 N N . PHE A 1 168 ? -4.541 15.980 -3.542 1.00 97.00 168 PHE A N 1
ATOM 1297 C CA . PHE A 1 168 ? -4.953 14.648 -3.989 1.00 97.00 168 PHE A CA 1
ATOM 1298 C C . PHE A 1 168 ? -5.758 13.905 -2.925 1.00 97.00 168 PHE A C 1
ATOM 1300 O O . PHE A 1 168 ? -6.773 13.303 -3.268 1.00 97.00 168 PHE A O 1
ATOM 1307 N N . MET A 1 169 ? -5.374 13.995 -1.651 1.00 97.88 169 MET A N 1
ATOM 1308 C CA . MET A 1 169 ? -6.174 13.450 -0.555 1.00 97.88 169 MET A CA 1
ATOM 1309 C C . MET A 1 169 ? -7.512 14.181 -0.420 1.00 97.88 169 MET A C 1
ATOM 1311 O O . MET A 1 169 ? -8.533 13.521 -0.334 1.00 97.88 169 MET A O 1
ATOM 1315 N N . GLU A 1 170 ? -7.561 15.511 -0.477 1.00 98.44 170 GLU A N 1
ATOM 1316 C CA . GLU A 1 170 ? -8.829 16.260 -0.418 1.00 98.44 170 GLU A CA 1
ATOM 1317 C C . GLU A 1 170 ? -9.784 15.831 -1.540 1.00 98.44 170 GLU A C 1
ATOM 1319 O O . GLU A 1 170 ? -10.952 15.529 -1.293 1.00 98.44 170 GLU A O 1
ATOM 1324 N N . SER A 1 171 ? -9.269 15.718 -2.770 1.00 97.69 171 SER A N 1
ATOM 1325 C CA . SER A 1 171 ? -10.041 15.218 -3.910 1.00 97.69 171 SER A CA 1
ATOM 1326 C C . SER A 1 171 ? -10.478 13.762 -3.726 1.00 97.69 171 SER A C 1
ATOM 1328 O O . SER A 1 171 ? -11.601 13.419 -4.090 1.00 97.69 171 SER A O 1
ATOM 1330 N N . GLY A 1 172 ? -9.603 12.902 -3.198 1.00 97.75 172 GLY A N 1
ATOM 1331 C CA . GLY A 1 172 ? -9.898 11.490 -2.960 1.00 97.75 172 GLY A CA 1
ATOM 1332 C C . GLY A 1 172 ? -10.913 11.275 -1.847 1.00 97.75 172 GLY A C 1
ATOM 1333 O O . GLY A 1 172 ? -11.787 10.434 -2.001 1.00 97.75 172 GLY A O 1
ATOM 1334 N N . TYR A 1 173 ? -10.852 12.078 -0.784 1.00 98.56 173 TYR A N 1
ATOM 1335 C CA . TYR A 1 173 ? -11.838 12.105 0.291 1.00 98.56 173 TYR A CA 1
ATOM 1336 C C . TYR A 1 173 ? -13.216 12.478 -0.259 1.00 98.56 173 TYR A C 1
ATOM 1338 O O . TYR A 1 173 ? -14.148 11.693 -0.136 1.00 98.56 173 TYR A O 1
ATOM 1346 N N . GLN A 1 174 ? -13.332 13.615 -0.957 1.00 98.19 174 GLN A N 1
ATOM 1347 C CA . GLN A 1 174 ? -14.603 14.046 -1.557 1.00 98.19 174 GLN A CA 1
ATOM 1348 C C . GLN A 1 174 ? -15.165 13.016 -2.544 1.00 98.19 174 GLN A C 1
ATOM 1350 O O . GLN A 1 174 ? -16.370 12.786 -2.579 1.00 98.19 174 GLN A O 1
ATOM 1355 N N . ARG A 1 175 ? -14.294 12.371 -3.329 1.00 97.06 175 ARG A N 1
ATOM 1356 C CA . ARG A 1 175 ? -14.692 11.291 -4.237 1.00 97.06 175 ARG A CA 1
ATOM 1357 C C . ARG A 1 175 ? -15.158 10.048 -3.484 1.00 97.06 175 ARG A C 1
ATOM 1359 O O . ARG A 1 175 ? -16.157 9.462 -3.868 1.00 97.06 175 ARG A O 1
ATOM 1366 N N . GLU 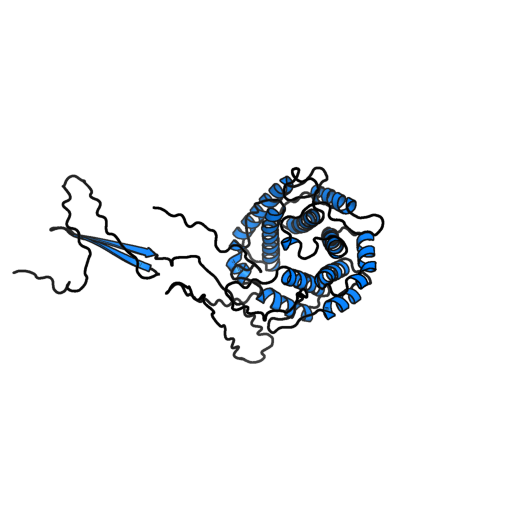A 1 176 ? -14.468 9.646 -2.427 1.00 98.19 176 GLU A N 1
ATOM 1367 C CA . GLU A 1 176 ? -14.853 8.467 -1.651 1.00 98.19 176 GLU A CA 1
ATOM 1368 C C . GLU A 1 176 ? -16.231 8.640 -1.010 1.00 98.19 176 GLU A C 1
ATOM 1370 O O . GLU A 1 176 ? -17.026 7.705 -0.985 1.00 98.19 176 GLU A O 1
ATOM 1375 N N . LEU A 1 177 ? -16.571 9.863 -0.585 1.00 98.25 177 LEU A N 1
ATOM 1376 C CA . LEU A 1 177 ? -17.903 10.174 -0.067 1.00 98.25 177 LEU A CA 1
ATOM 1377 C C . LEU A 1 177 ? -19.023 9.920 -1.084 1.00 98.25 177 LEU A C 1
ATOM 1379 O O . LEU A 1 177 ? -20.150 9.672 -0.668 1.00 98.25 177 LEU A O 1
ATOM 1383 N N . THR A 1 178 ? -18.747 9.910 -2.395 1.00 97.56 178 THR A N 1
ATOM 1384 C CA . THR A 1 178 ? -19.764 9.551 -3.401 1.00 97.56 178 THR A CA 1
ATOM 1385 C C . THR A 1 178 ? -20.056 8.051 -3.448 1.00 97.56 178 THR A C 1
ATOM 1387 O O . THR A 1 178 ? -21.040 7.643 -4.059 1.00 97.56 178 THR A O 1
ATOM 1390 N N . TYR A 1 179 ? -19.201 7.229 -2.836 1.00 97.56 179 TYR A N 1
ATOM 1391 C CA . TYR A 1 179 ? -19.372 5.779 -2.692 1.00 97.56 179 TYR A CA 1
ATOM 1392 C C . TYR A 1 179 ? -19.887 5.370 -1.310 1.00 97.56 179 TYR A C 1
ATOM 1394 O O . TYR A 1 179 ? -20.098 4.182 -1.042 1.00 97.56 179 TYR A O 1
ATOM 1402 N N . ARG A 1 180 ? -20.125 6.364 -0.450 1.00 98.06 180 ARG A N 1
ATOM 1403 C CA . ARG A 1 180 ? -20.836 6.195 0.805 1.00 98.06 180 ARG A CA 1
ATOM 1404 C C . ARG A 1 180 ? -22.317 5.933 0.542 1.00 98.06 180 ARG A C 1
ATOM 1406 O O . ARG A 1 180 ? -22.933 6.567 -0.316 1.00 98.06 180 ARG A O 1
ATOM 1413 N N . ARG A 1 181 ? -22.879 4.999 1.296 1.00 97.50 181 ARG A N 1
ATOM 1414 C CA . ARG A 1 181 ? -24.274 4.569 1.218 1.00 97.50 181 ARG A CA 1
ATOM 1415 C C . ARG A 1 181 ? -25.140 5.220 2.302 1.00 97.50 181 ARG A C 1
ATOM 1417 O O . ARG A 1 181 ? -24.622 5.847 3.226 1.00 97.50 181 ARG A O 1
ATOM 1424 N N . ASP A 1 182 ? -26.458 5.043 2.201 1.00 97.19 182 ASP A N 1
ATOM 1425 C CA . ASP A 1 182 ? -27.438 5.618 3.143 1.00 97.19 182 ASP A CA 1
ATOM 1426 C C . ASP A 1 182 ? -27.325 4.999 4.541 1.00 97.19 182 ASP A C 1
ATOM 1428 O O . ASP A 1 182 ? -27.593 5.657 5.539 1.00 97.19 182 ASP A O 1
ATOM 1432 N N . ASP A 1 183 ? -26.876 3.744 4.610 1.00 96.50 183 ASP A N 1
ATOM 1433 C CA . ASP A 1 183 ? -26.554 3.027 5.847 1.00 96.50 183 ASP A CA 1
ATOM 1434 C C . ASP A 1 183 ? -25.153 3.365 6.393 1.00 96.50 183 ASP A C 1
ATOM 1436 O O . ASP A 1 183 ? -24.672 2.690 7.301 1.00 96.50 183 ASP A O 1
ATOM 1440 N N . HIS A 1 184 ? -24.502 4.396 5.840 1.00 98.00 184 HIS A N 1
ATOM 1441 C CA . HIS A 1 184 ? -23.188 4.915 6.232 1.00 98.00 184 HIS A CA 1
ATOM 1442 C C . HIS A 1 184 ? -21.985 4.025 5.904 1.00 98.00 184 HIS A C 1
ATOM 1444 O O . HIS A 1 184 ? -20.857 4.382 6.246 1.00 98.00 184 HIS A O 1
ATOM 1450 N N . SER A 1 185 ? -22.199 2.917 5.199 1.00 97.50 185 SER A N 1
ATOM 1451 C CA . SER A 1 185 ? -21.132 2.049 4.700 1.00 97.50 185 SER A CA 1
ATOM 1452 C C . SER A 1 185 ? -20.498 2.563 3.405 1.00 97.50 185 SER A C 1
ATOM 1454 O O . SER A 1 185 ? -21.037 3.445 2.733 1.00 97.50 185 SER A O 1
ATOM 1456 N N . PHE A 1 186 ? -19.363 1.978 3.023 1.00 97.31 186 PHE A N 1
ATOM 1457 C CA . PHE A 1 186 ? -18.719 2.186 1.726 1.00 97.31 186 PHE A CA 1
ATOM 1458 C C . PHE A 1 186 ? -18.791 0.918 0.870 1.00 97.31 186 PHE A C 1
ATOM 1460 O O . PHE A 1 186 ? -18.792 -0.210 1.366 1.00 97.31 186 PHE A O 1
ATOM 1467 N N . SER A 1 187 ? -18.861 1.109 -0.443 1.00 94.88 187 SER A N 1
ATOM 1468 C CA . SER A 1 187 ? -18.921 0.042 -1.455 1.00 94.88 187 SER A CA 1
ATOM 1469 C C . SER A 1 187 ? -18.195 0.496 -2.721 1.00 94.88 187 SER A C 1
ATOM 1471 O O . SER A 1 187 ? -17.826 1.664 -2.833 1.00 94.88 187 SER A O 1
ATOM 1473 N N . ALA A 1 188 ? -17.967 -0.389 -3.690 1.00 90.75 188 ALA A N 1
ATOM 1474 C CA . ALA A 1 188 ? -17.270 0.008 -4.909 1.00 90.75 188 ALA A CA 1
ATOM 1475 C C . ALA A 1 188 ? -18.091 1.006 -5.746 1.00 90.75 188 ALA A C 1
ATOM 1477 O O . ALA A 1 188 ? -17.519 1.949 -6.304 1.00 90.75 188 ALA A O 1
ATOM 1478 N N . PHE A 1 189 ? -19.414 0.832 -5.806 1.00 94.12 189 PHE A N 1
ATOM 1479 C CA . PHE A 1 189 ? -20.320 1.608 -6.660 1.00 94.12 189 PHE A CA 1
ATOM 1480 C C . PHE A 1 189 ? -21.420 2.357 -5.886 1.00 94.12 189 PHE A C 1
ATOM 1482 O O . PHE A 1 189 ? -22.402 2.826 -6.475 1.00 94.12 189 PHE A O 1
ATOM 1489 N N . GLY A 1 190 ? -21.249 2.523 -4.572 1.00 94.56 190 GLY A N 1
ATOM 1490 C CA . GLY A 1 190 ? -22.145 3.306 -3.722 1.00 94.56 190 GLY A CA 1
ATOM 1491 C C . GLY A 1 190 ? -23.550 2.712 -3.665 1.00 94.56 190 GLY A C 1
ATOM 1492 O O . GLY A 1 190 ? -23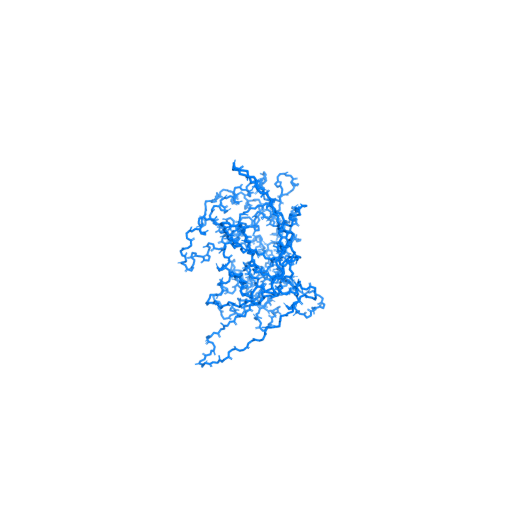.744 1.529 -3.394 1.00 94.56 190 GLY A O 1
ATOM 1493 N N . GLN A 1 191 ? -24.558 3.537 -3.945 1.00 95.50 191 GLN A N 1
ATOM 1494 C CA . GLN A 1 191 ? -25.968 3.117 -3.929 1.00 95.50 191 GLN A CA 1
ATOM 1495 C C . GLN A 1 191 ? -26.332 2.112 -5.030 1.00 95.50 191 GLN A C 1
ATOM 1497 O O . GLN A 1 191 ? -27.395 1.501 -4.969 1.00 95.50 191 GLN A O 1
ATOM 1502 N N . SER A 1 192 ? -25.471 1.943 -6.039 1.00 94.19 192 SER A N 1
ATOM 1503 C CA . SER A 1 192 ? -25.700 0.964 -7.109 1.00 94.19 192 SER A CA 1
ATOM 1504 C C . SER A 1 192 ? -25.488 -0.474 -6.630 1.00 94.19 192 SER A C 1
ATOM 1506 O O . SER A 1 192 ? -26.056 -1.399 -7.210 1.00 94.19 192 SER A O 1
ATOM 1508 N N . ASP A 1 193 ? -24.698 -0.664 -5.569 1.00 92.31 193 ASP A N 1
ATOM 1509 C CA . ASP A 1 193 ? -24.493 -1.970 -4.952 1.00 92.31 193 ASP A CA 1
ATOM 1510 C C . ASP A 1 193 ? -25.683 -2.339 -4.056 1.00 92.31 193 ASP A C 1
ATOM 1512 O O . ASP A 1 193 ? -26.384 -1.483 -3.513 1.00 92.31 193 ASP A O 1
ATOM 1516 N N . LYS A 1 194 ? -25.943 -3.636 -3.875 1.00 91.88 194 LYS A N 1
ATOM 1517 C CA . LYS A 1 194 ? -27.044 -4.085 -3.000 1.00 91.88 194 LYS A CA 1
ATOM 1518 C C . LYS A 1 194 ? -26.732 -3.866 -1.519 1.00 91.88 194 LYS A C 1
ATOM 1520 O O . LYS A 1 194 ? -27.639 -3.577 -0.740 1.00 91.88 194 LYS A O 1
ATOM 1525 N N . HIS A 1 195 ? -25.460 -3.992 -1.148 1.00 91.19 195 HIS A N 1
ATOM 1526 C CA . HIS A 1 195 ? -24.968 -3.925 0.225 1.00 91.19 195 HIS A CA 1
ATOM 1527 C C . HIS A 1 195 ? -23.625 -3.188 0.270 1.00 91.19 195 HIS A C 1
ATOM 1529 O O . HIS A 1 195 ? -22.861 -3.231 -0.693 1.00 91.19 195 HIS A O 1
ATOM 1535 N N . GLY A 1 196 ? -23.336 -2.533 1.395 1.00 92.38 196 GLY A N 1
ATOM 1536 C CA . GLY A 1 196 ? -21.995 -2.040 1.701 1.00 92.38 196 GLY A CA 1
ATOM 1537 C C . GLY A 1 196 ? -21.030 -3.160 2.055 1.00 92.38 196 GLY A C 1
ATOM 1538 O O . GLY A 1 196 ? -21.461 -4.194 2.565 1.00 92.38 196 GLY A O 1
ATOM 1539 N N . SER A 1 197 ? -19.732 -2.944 1.829 1.00 92.94 197 SER A N 1
ATOM 1540 C CA . SER A 1 197 ? -18.695 -3.879 2.273 1.00 92.94 197 SER A CA 1
ATOM 1541 C C . SER A 1 197 ? -18.200 -3.506 3.669 1.00 92.94 197 SER A C 1
ATOM 1543 O O . SER A 1 197 ? -17.749 -2.380 3.912 1.00 92.94 197 SER A O 1
ATOM 1545 N N . THR A 1 198 ? -18.236 -4.475 4.582 1.00 93.69 198 THR A N 1
ATOM 1546 C CA . THR A 1 198 ? -17.652 -4.355 5.925 1.00 93.69 198 THR A CA 1
ATOM 1547 C C . THR A 1 198 ? -16.150 -4.115 5.827 1.00 93.69 198 THR A C 1
ATOM 1549 O O . THR A 1 198 ? -15.620 -3.204 6.467 1.00 93.69 198 THR A O 1
ATOM 1552 N N . TRP A 1 199 ? -15.463 -4.889 4.981 1.00 92.44 199 TRP A N 1
ATOM 1553 C CA . TRP A 1 199 ? -14.024 -4.762 4.774 1.00 92.44 199 TRP A CA 1
ATOM 1554 C C . TRP A 1 199 ? -13.641 -3.386 4.207 1.00 92.44 199 TRP A C 1
ATOM 1556 O O . TRP A 1 199 ? -12.760 -2.720 4.758 1.00 92.44 199 TRP A O 1
ATOM 1566 N N . LEU A 1 200 ? -14.323 -2.919 3.153 1.00 93.62 200 LEU A N 1
ATOM 1567 C CA . LEU A 1 200 ? -14.020 -1.622 2.537 1.00 93.62 200 LEU A CA 1
ATOM 1568 C C . LEU A 1 200 ? -14.325 -0.476 3.501 1.00 93.62 200 LEU A C 1
ATOM 1570 O O . LEU A 1 200 ? -13.534 0.457 3.609 1.00 93.62 200 LEU A O 1
ATOM 1574 N N . THR A 1 201 ? -15.424 -0.565 4.252 1.00 97.00 201 THR A N 1
ATOM 1575 C CA . THR A 1 201 ? -15.762 0.442 5.266 1.00 97.00 201 THR A CA 1
ATOM 1576 C C . THR A 1 201 ? -14.677 0.528 6.341 1.00 97.00 201 THR A C 1
ATOM 1578 O O . THR A 1 201 ? -14.234 1.628 6.671 1.00 97.00 201 THR A O 1
ATOM 1581 N N . ALA A 1 202 ? -14.173 -0.608 6.834 1.00 96.50 202 ALA A N 1
ATOM 1582 C CA . ALA A 1 202 ? -13.051 -0.632 7.774 1.00 96.50 202 ALA A CA 1
ATOM 1583 C C . ALA A 1 202 ? -11.769 -0.047 7.158 1.00 96.50 202 ALA A C 1
ATOM 1585 O O . ALA A 1 202 ? -11.070 0.733 7.811 1.00 96.50 202 ALA A O 1
ATOM 1586 N N . PHE A 1 203 ? -11.482 -0.354 5.889 1.00 95.44 203 PHE A N 1
ATOM 1587 C CA . PHE A 1 203 ? -10.332 0.202 5.174 1.00 95.44 203 PHE A CA 1
ATOM 1588 C C . PHE A 1 203 ? -10.417 1.730 5.029 1.00 95.44 203 PHE A C 1
ATOM 1590 O O . PHE A 1 203 ? -9.427 2.432 5.269 1.00 95.44 203 PHE A O 1
ATOM 1597 N N . VAL A 1 204 ? -11.598 2.254 4.693 1.00 97.94 204 VAL A N 1
ATOM 1598 C CA . VAL A 1 204 ? -11.871 3.694 4.585 1.00 97.94 204 VAL A CA 1
ATOM 1599 C C . VAL A 1 204 ? -11.731 4.373 5.943 1.00 97.94 204 VAL A C 1
ATOM 1601 O O . VAL A 1 204 ? -10.944 5.310 6.063 1.00 97.94 204 VAL A O 1
ATOM 1604 N N . VAL A 1 205 ? -12.405 3.868 6.980 1.00 98.31 205 VAL A N 1
ATOM 1605 C CA . VAL A 1 205 ? -12.354 4.408 8.353 1.00 98.31 205 VAL A CA 1
ATOM 1606 C C . VAL A 1 205 ? -10.919 4.462 8.878 1.00 98.31 205 VAL A C 1
ATOM 1608 O O . VAL A 1 205 ? -10.477 5.490 9.399 1.00 98.31 205 VAL A O 1
ATOM 1611 N N . ARG A 1 206 ? -10.149 3.387 8.680 1.00 97.75 206 ARG A N 1
ATOM 1612 C CA . ARG A 1 206 ? -8.727 3.331 9.042 1.00 97.75 206 ARG A CA 1
ATOM 1613 C C . ARG A 1 206 ? -7.913 4.395 8.302 1.00 97.75 206 ARG A C 1
ATOM 1615 O O . ARG A 1 206 ? -7.159 5.154 8.907 1.00 97.75 206 ARG A O 1
ATOM 1622 N N . SER A 1 207 ? -8.077 4.476 6.985 1.00 97.94 207 SER A N 1
ATOM 1623 C CA . SER A 1 207 ? -7.301 5.381 6.130 1.00 97.94 207 SER A CA 1
ATOM 1624 C C . SER A 1 207 ? -7.632 6.851 6.385 1.00 97.94 207 SER A C 1
ATOM 1626 O O . SER A 1 207 ? -6.737 7.690 6.481 1.00 97.94 207 SER A O 1
ATOM 1628 N N . PHE A 1 208 ? -8.911 7.177 6.540 1.00 98.44 208 PHE A N 1
ATOM 1629 C CA . PHE A 1 208 ? -9.378 8.525 6.850 1.00 98.44 208 PHE A CA 1
ATOM 1630 C C . PHE A 1 208 ? -8.859 9.005 8.203 1.00 98.44 208 PHE A C 1
ATOM 1632 O O . PHE A 1 208 ? -8.378 10.137 8.299 1.00 98.44 208 PHE A O 1
ATOM 1639 N N . LYS A 1 209 ? -8.843 8.133 9.220 1.00 98.19 209 LYS A N 1
ATOM 1640 C CA . LYS A 1 209 ? -8.249 8.468 10.517 1.00 98.19 209 LYS A CA 1
ATOM 1641 C C . LYS A 1 209 ? -6.777 8.846 10.400 1.00 98.19 209 LYS A C 1
ATOM 1643 O O . LYS A 1 209 ? -6.331 9.834 10.978 1.00 98.19 209 LYS A O 1
ATOM 1648 N N . GLN A 1 210 ? -6.018 8.106 9.595 1.00 97.19 210 GLN A N 1
ATOM 1649 C CA . GLN A 1 210 ? -4.610 8.417 9.350 1.00 97.19 210 GLN A CA 1
ATOM 1650 C C . GLN A 1 210 ? -4.417 9.719 8.550 1.00 97.19 210 GLN A C 1
ATOM 1652 O O . GLN A 1 210 ? -3.408 10.405 8.746 1.00 97.19 210 GLN A O 1
ATOM 1657 N N . ALA A 1 211 ? -5.365 10.071 7.674 1.00 98.00 211 ALA A N 1
ATOM 1658 C CA . ALA A 1 211 ? -5.337 11.287 6.860 1.00 98.00 211 ALA A CA 1
ATOM 1659 C C . ALA A 1 211 ? -5.665 12.574 7.646 1.00 98.00 211 ALA A C 1
ATOM 1661 O O . ALA A 1 211 ? -5.171 13.640 7.267 1.00 98.00 211 ALA A O 1
ATOM 1662 N N . GLN A 1 212 ? -6.414 12.487 8.757 1.00 97.25 212 GLN A N 1
ATOM 1663 C CA . GLN A 1 212 ? -6.809 13.635 9.602 1.00 97.25 212 GLN A CA 1
ATOM 1664 C C . GLN A 1 212 ? -5.641 14.518 10.061 1.00 97.25 212 GLN A C 1
ATOM 1666 O O . GLN A 1 212 ? -5.807 15.708 10.313 1.00 97.25 212 GLN A O 1
ATOM 1671 N N . GLN A 1 213 ? -4.433 13.962 10.157 1.00 95.81 213 GLN A N 1
ATOM 1672 C CA . GLN A 1 213 ? -3.249 14.734 10.537 1.00 95.81 213 GLN A CA 1
ATOM 1673 C C . GLN A 1 213 ? -2.747 15.700 9.440 1.00 95.81 213 GLN A C 1
ATOM 1675 O O . GLN A 1 213 ? -1.825 16.477 9.701 1.00 95.81 213 GLN A O 1
ATOM 1680 N N . PHE A 1 214 ? -3.275 15.608 8.212 1.00 96.75 214 PHE A N 1
ATOM 1681 C CA . PHE A 1 214 ? -2.817 16.377 7.046 1.00 96.75 214 PHE A CA 1
ATOM 1682 C C . PHE A 1 214 ? -3.918 17.177 6.355 1.00 96.75 214 PHE A C 1
ATOM 1684 O O . PHE A 1 214 ? -3.613 18.238 5.808 1.00 96.75 214 PHE A O 1
ATOM 1691 N N . ILE A 1 215 ? -5.150 16.663 6.340 1.00 98.12 215 ILE A N 1
ATOM 1692 C CA . ILE A 1 215 ? -6.316 17.282 5.700 1.00 98.12 215 ILE A CA 1
ATOM 1693 C C . ILE A 1 215 ? -7.532 17.202 6.625 1.00 98.12 215 ILE A C 1
ATOM 1695 O O . ILE A 1 215 ? -7.566 16.388 7.546 1.00 98.12 215 ILE A O 1
ATOM 1699 N N . PHE A 1 216 ? -8.539 18.034 6.366 1.00 98.25 216 PHE A N 1
ATOM 1700 C CA . PHE A 1 216 ? -9.811 17.945 7.075 1.00 98.25 216 PHE A CA 1
ATOM 1701 C C . PHE A 1 216 ? -10.577 16.688 6.645 1.00 98.25 216 PHE A C 1
ATOM 1703 O O . PHE A 1 216 ? -10.839 16.489 5.459 1.00 98.25 216 PHE A O 1
ATOM 1710 N N . ILE A 1 217 ? -10.957 15.875 7.626 1.00 98.31 217 ILE A N 1
ATOM 1711 C CA . ILE A 1 217 ? -11.890 14.757 7.493 1.00 98.31 217 ILE A CA 1
ATOM 1712 C C . ILE A 1 217 ? -12.950 14.965 8.566 1.00 98.31 217 ILE A C 1
ATOM 1714 O O . ILE A 1 217 ? -12.602 15.181 9.730 1.00 98.31 217 ILE A O 1
ATOM 1718 N N . ASP A 1 218 ? -14.216 14.891 8.175 1.00 97.94 218 ASP A N 1
ATOM 1719 C CA . ASP A 1 218 ? -15.333 15.062 9.095 1.00 97.94 218 ASP A CA 1
ATOM 1720 C C . ASP A 1 218 ? -15.414 13.871 10.065 1.00 97.94 218 ASP A C 1
ATOM 1722 O O . ASP A 1 218 ? -15.584 12.721 9.652 1.00 97.94 218 ASP A O 1
ATOM 1726 N N . GLU A 1 219 ? -15.282 14.148 11.363 1.00 97.25 219 GLU A N 1
ATOM 1727 C CA . GLU A 1 219 ? -15.341 13.134 12.421 1.00 97.25 219 GLU A CA 1
ATOM 1728 C C . GLU A 1 219 ? -16.717 12.451 12.473 1.00 97.25 219 GLU A C 1
ATOM 1730 O O . GLU A 1 219 ? -16.797 11.266 12.796 1.00 97.25 219 GLU A O 1
ATOM 1735 N N . HIS A 1 220 ? -17.796 13.145 12.096 1.00 97.94 220 HIS A N 1
ATOM 1736 C CA . HIS A 1 220 ? -19.135 12.554 12.076 1.00 97.94 220 HIS A CA 1
ATOM 1737 C C . HIS A 1 220 ? -19.242 11.416 11.056 1.00 97.94 220 HIS A C 1
ATOM 1739 O O . HIS A 1 220 ? -19.866 10.394 11.336 1.00 97.94 220 HIS A O 1
ATOM 1745 N N . ILE A 1 221 ? -18.556 11.528 9.914 1.00 97.44 221 ILE A N 1
ATOM 1746 C CA . ILE A 1 221 ? -18.530 10.464 8.900 1.00 97.44 221 ILE A CA 1
ATOM 1747 C C . ILE A 1 221 ? -17.834 9.217 9.447 1.00 97.44 221 ILE A C 1
ATOM 1749 O O . ILE A 1 221 ? -18.301 8.100 9.206 1.00 97.44 221 ILE A O 1
ATOM 1753 N N . LEU A 1 222 ? -16.748 9.391 10.209 1.00 97.94 222 LEU A N 1
ATOM 1754 C CA . LEU A 1 222 ? -16.066 8.281 10.876 1.00 97.94 222 LEU A CA 1
ATOM 1755 C C . LEU A 1 222 ? -16.978 7.618 11.908 1.00 97.94 222 LEU A C 1
ATOM 1757 O O . LEU A 1 222 ? -17.125 6.400 11.885 1.00 97.94 222 LEU A O 1
ATOM 1761 N N . GLN A 1 223 ? -17.634 8.407 12.762 1.00 98.25 223 GLN A N 1
ATOM 1762 C CA . GLN A 1 223 ? -18.540 7.904 13.799 1.00 98.25 223 GLN A CA 1
ATOM 1763 C C . GLN A 1 223 ? -19.707 7.100 13.215 1.00 98.25 223 GLN A C 1
ATOM 1765 O O . GLN A 1 223 ? -19.983 5.995 13.679 1.00 98.25 223 GLN A O 1
ATOM 1770 N N . GLU A 1 224 ? -20.359 7.614 12.173 1.00 98.44 224 GLU A N 1
ATOM 1771 C CA . GLU A 1 224 ? -21.467 6.929 11.498 1.00 98.44 224 GLU A CA 1
ATOM 1772 C C . GLU A 1 224 ? -21.002 5.632 10.811 1.00 98.44 224 GLU A C 1
ATOM 1774 O O . GLU A 1 224 ? -21.676 4.605 10.889 1.00 98.44 224 GLU A O 1
ATOM 1779 N N . SER A 1 225 ? -19.816 5.639 10.194 1.00 98.44 225 SER A N 1
ATOM 1780 C CA . SER A 1 225 ? -19.245 4.444 9.549 1.00 98.44 225 SER A CA 1
ATOM 1781 C C . SER A 1 225 ? -18.795 3.392 10.574 1.00 98.44 225 SER A C 1
ATOM 1783 O O . SER A 1 225 ? -18.942 2.194 10.347 1.00 98.44 225 SER A O 1
ATOM 1785 N N . ILE A 1 226 ? -18.287 3.822 11.734 1.00 98.25 226 ILE A N 1
ATOM 1786 C CA . ILE A 1 226 ? -17.979 2.945 12.874 1.00 98.25 226 ILE A CA 1
ATOM 1787 C C . ILE A 1 226 ? -19.266 2.343 13.449 1.00 98.25 226 ILE A C 1
ATOM 1789 O O . ILE A 1 226 ? -19.303 1.150 13.744 1.00 98.25 226 ILE A O 1
ATOM 1793 N N . ALA A 1 227 ? -20.340 3.129 13.562 1.00 97.50 227 ALA A N 1
ATOM 1794 C CA . ALA A 1 227 ? -21.642 2.621 13.987 1.00 97.50 227 ALA A CA 1
ATOM 1795 C C . ALA A 1 227 ? -22.177 1.553 13.017 1.00 97.50 227 ALA A C 1
ATOM 1797 O O . ALA A 1 227 ? -22.679 0.522 13.470 1.00 97.50 227 ALA A O 1
ATOM 1798 N N . PHE A 1 228 ? -22.000 1.745 11.703 1.00 97.19 228 PHE A N 1
ATOM 1799 C CA . PHE A 1 228 ? -22.289 0.709 10.708 1.00 97.19 228 PHE A CA 1
ATOM 1800 C C . PHE A 1 228 ? -21.466 -0.565 10.946 1.00 97.19 228 PHE A C 1
ATOM 1802 O O . PHE A 1 228 ? -22.048 -1.650 10.966 1.00 97.19 228 PHE A O 1
ATOM 1809 N N . LEU A 1 229 ? -20.145 -0.452 11.148 1.00 96.44 229 LEU A N 1
ATOM 1810 C CA . LEU A 1 229 ? -19.277 -1.610 11.406 1.00 96.44 229 LEU A CA 1
ATOM 1811 C C . LEU A 1 229 ? -19.757 -2.389 12.634 1.00 96.44 229 LEU A C 1
ATOM 1813 O O . LEU A 1 229 ? -19.971 -3.595 12.537 1.00 96.44 229 LEU A O 1
ATOM 1817 N N . ASN A 1 230 ? -20.025 -1.699 13.744 1.00 94.69 230 ASN A N 1
ATOM 1818 C CA . ASN A 1 230 ? -20.544 -2.310 14.971 1.00 94.69 230 ASN A CA 1
ATOM 1819 C C . ASN A 1 230 ? -21.891 -3.020 14.743 1.00 94.69 230 ASN A C 1
ATOM 1821 O O . ASN A 1 230 ? -22.152 -4.063 15.338 1.00 94.69 230 ASN A O 1
ATOM 1825 N N . ALA A 1 231 ? -22.740 -2.505 13.848 1.00 92.94 231 ALA A N 1
ATOM 1826 C CA . ALA A 1 231 ? -23.996 -3.156 13.468 1.00 92.94 231 ALA A CA 1
ATOM 1827 C C . ALA A 1 231 ? -23.805 -4.420 12.599 1.00 92.94 231 ALA A C 1
ATOM 1829 O O . ALA A 1 231 ? -24.731 -5.228 12.498 1.00 92.94 231 ALA A O 1
ATOM 1830 N N . GLN A 1 232 ? -22.626 -4.618 11.991 1.00 89.81 232 GLN A N 1
ATOM 1831 C CA . GLN A 1 232 ? -22.263 -5.862 11.293 1.00 89.81 232 GLN A CA 1
ATOM 1832 C C . GLN A 1 232 ? -21.697 -6.938 12.230 1.00 89.81 232 GLN A C 1
ATOM 1834 O O . GLN A 1 232 ? -21.445 -8.062 11.785 1.00 89.81 232 GLN A O 1
ATOM 1839 N N . GLN A 1 233 ? -21.497 -6.618 13.512 1.00 89.56 233 GLN A N 1
ATOM 1840 C CA . GLN A 1 233 ? -21.020 -7.572 14.501 1.00 89.56 233 GLN A CA 1
ATOM 1841 C C . GLN A 1 233 ? -22.128 -8.559 14.893 1.00 89.56 233 GLN A C 1
ATOM 1843 O O . GLN A 1 233 ? -23.224 -8.178 15.324 1.00 89.56 233 GLN A O 1
ATOM 1848 N N . GLN A 1 234 ? -21.827 -9.848 14.767 1.00 84.88 234 GLN A N 1
ATOM 1849 C CA . GLN A 1 234 ? -22.694 -10.941 15.190 1.00 84.88 234 GLN A CA 1
ATOM 1850 C C . GLN A 1 234 ? -22.819 -10.940 16.714 1.00 84.88 234 GLN A C 1
ATOM 1852 O O . GLN A 1 234 ? -21.824 -10.924 17.439 1.00 84.88 234 GLN A O 1
ATOM 1857 N N . GLN A 1 235 ? -24.055 -10.955 17.215 1.00 81.88 235 GLN A N 1
ATOM 1858 C CA . GLN A 1 235 ? -24.302 -10.878 18.655 1.00 81.88 235 GLN A CA 1
ATOM 1859 C C . GLN A 1 235 ? -23.968 -12.184 19.380 1.00 81.88 235 GLN A C 1
ATOM 1861 O O . GLN A 1 235 ? -23.665 -12.126 20.569 1.00 81.88 235 GLN A O 1
ATOM 1866 N N . GLU A 1 236 ? -24.017 -13.337 18.698 1.00 82.50 236 GLU A N 1
ATOM 1867 C CA . GLU A 1 236 ? -23.782 -14.630 19.347 1.00 82.50 236 GLU A CA 1
ATOM 1868 C C . GLU A 1 236 ? -22.312 -14.850 19.721 1.00 82.50 236 GLU A C 1
ATOM 1870 O O . GLU A 1 236 ? -22.034 -15.414 20.776 1.00 82.50 236 GLU A O 1
ATOM 1875 N N . ASN A 1 237 ? -21.378 -14.421 18.866 1.00 86.50 237 ASN A N 1
ATOM 1876 C CA . ASN A 1 237 ? -19.955 -14.744 19.005 1.00 86.50 237 ASN A CA 1
ATOM 1877 C C . ASN A 1 237 ? -19.017 -13.523 18.955 1.00 86.50 237 ASN A C 1
ATOM 1879 O O . ASN A 1 237 ? -17.861 -13.671 19.328 1.00 86.50 237 ASN A O 1
ATOM 1883 N N . GLY A 1 238 ? -19.474 -12.337 18.533 1.00 89.81 238 GLY A N 1
ATOM 1884 C CA . GLY A 1 238 ? -18.636 -11.137 18.396 1.00 89.81 238 GLY A CA 1
ATOM 1885 C C . GLY A 1 238 ? -17.878 -11.005 17.068 1.00 89.81 238 GLY A C 1
ATOM 1886 O O . GLY A 1 238 ? -17.141 -10.032 16.893 1.00 89.81 238 GLY A O 1
ATOM 1887 N N . ALA A 1 239 ? -18.060 -11.935 16.125 1.00 91.25 239 ALA A N 1
ATOM 1888 C CA . ALA A 1 239 ? -17.424 -11.895 14.809 1.00 91.25 239 ALA A CA 1
ATOM 1889 C C . ALA A 1 239 ? -18.012 -10.792 13.919 1.00 91.25 239 ALA A C 1
ATOM 1891 O O . ALA A 1 239 ? -19.213 -10.514 13.961 1.00 91.25 239 ALA A O 1
ATOM 1892 N N . PHE A 1 240 ? -17.196 -10.222 13.034 1.00 91.81 240 PHE A N 1
ATOM 1893 C CA . PHE A 1 240 ? -17.699 -9.371 11.954 1.00 91.81 240 PHE A CA 1
ATOM 1894 C C . PHE A 1 240 ? -17.997 -10.204 10.706 1.00 91.81 240 PHE A C 1
ATOM 1896 O O . PHE A 1 240 ? -17.209 -11.064 10.308 1.00 91.81 240 PHE A O 1
ATOM 1903 N N . ALA A 1 241 ? -19.133 -9.925 10.067 1.00 87.31 241 ALA A N 1
ATOM 1904 C CA . ALA A 1 241 ? -19.531 -10.558 8.815 1.00 87.31 241 ALA A CA 1
ATOM 1905 C C . ALA A 1 241 ? -19.329 -9.616 7.621 1.00 87.31 241 ALA A C 1
ATOM 1907 O O . ALA A 1 241 ? -19.553 -8.409 7.728 1.00 87.31 241 ALA A O 1
ATOM 1908 N N . GLU A 1 242 ? -18.963 -10.174 6.468 1.00 84.94 242 GLU A N 1
ATOM 1909 C CA . GLU A 1 242 ? -19.023 -9.464 5.189 1.00 84.94 242 GLU A CA 1
ATOM 1910 C C . GLU A 1 242 ? -20.387 -9.724 4.538 1.00 84.94 24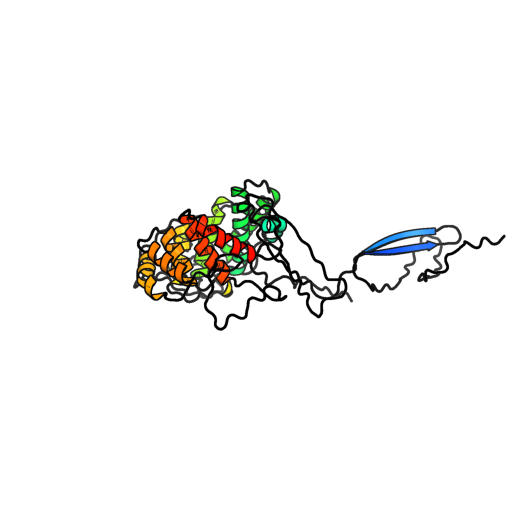2 GLU A C 1
ATOM 1912 O O . GLU A 1 242 ? -20.809 -10.873 4.396 1.00 84.94 242 GLU A O 1
ATOM 1917 N N . ARG A 1 243 ? -21.097 -8.650 4.183 1.00 75.81 243 ARG A N 1
ATOM 1918 C CA . ARG A 1 243 ? -22.393 -8.707 3.480 1.00 75.81 243 ARG A CA 1
ATOM 1919 C C . ARG A 1 243 ? -22.319 -8.111 2.076 1.00 75.81 243 ARG A C 1
ATOM 1921 O O . ARG A 1 243 ? -23.210 -8.370 1.267 1.00 75.81 243 ARG A O 1
ATOM 1928 N N . GLY A 1 244 ? -21.300 -7.299 1.807 1.00 64.12 244 GLY A N 1
ATOM 1929 C CA . GLY A 1 244 ? -21.042 -6.696 0.509 1.00 64.12 244 GLY A CA 1
ATOM 1930 C C . GLY A 1 244 ? -20.109 -7.536 -0.352 1.00 64.12 244 GLY A C 1
ATOM 1931 O O . GLY A 1 244 ? -19.563 -8.554 0.070 1.00 64.12 244 GLY A O 1
ATOM 1932 N N . GLU A 1 245 ? -19.910 -7.076 -1.582 1.00 69.00 245 GLU A N 1
ATOM 1933 C CA . GLU A 1 245 ? -18.902 -7.626 -2.482 1.00 69.00 245 GLU A CA 1
ATOM 1934 C C . GLU A 1 245 ? -17.676 -6.711 -2.489 1.00 69.00 245 GLU A C 1
ATOM 1936 O O . GLU A 1 245 ? -17.805 -5.488 -2.526 1.00 69.00 245 GLU A O 1
ATOM 1941 N N . VAL A 1 246 ? -16.486 -7.314 -2.469 1.00 57.47 246 VAL A N 1
ATOM 1942 C CA . VAL A 1 246 ? -15.234 -6.623 -2.788 1.00 57.47 246 VAL A CA 1
ATOM 1943 C C . VAL A 1 246 ? -14.741 -7.151 -4.125 1.00 57.47 246 VAL A C 1
ATOM 1945 O O . VAL A 1 246 ? -14.468 -8.348 -4.277 1.00 57.47 246 VAL A O 1
ATOM 1948 N N . HIS A 1 247 ? -14.643 -6.272 -5.117 1.00 50.97 247 HIS A N 1
ATOM 1949 C CA . HIS A 1 247 ? -14.300 -6.663 -6.484 1.00 50.97 247 HIS A CA 1
ATOM 1950 C C . HIS A 1 247 ? -12.787 -6.854 -6.644 1.00 50.97 247 HIS A C 1
ATOM 1952 O O . HIS A 1 247 ? -12.341 -7.795 -7.310 1.00 50.97 247 HIS A O 1
ATOM 1958 N N . HIS A 1 248 ? -11.975 -6.031 -5.975 1.00 52.75 248 HIS A N 1
ATOM 1959 C CA . HIS A 1 248 ? -10.520 -6.193 -5.910 1.00 52.75 248 HIS A CA 1
ATOM 1960 C C . HIS A 1 248 ? -10.089 -7.100 -4.749 1.00 52.75 248 HIS A C 1
ATOM 1962 O O . HIS A 1 248 ? -9.500 -6.649 -3.766 1.00 52.75 248 HIS A O 1
ATOM 1968 N N . LYS A 1 249 ? -10.287 -8.417 -4.898 1.00 54.53 249 LYS A N 1
ATOM 1969 C CA . LYS A 1 249 ? -9.879 -9.431 -3.896 1.00 54.53 249 LYS A CA 1
ATOM 1970 C C . LYS A 1 249 ? -8.413 -9.329 -3.448 1.00 54.53 249 LYS A C 1
ATOM 1972 O O . LYS A 1 249 ? -8.074 -9.722 -2.338 1.00 54.53 249 LYS A O 1
ATOM 1977 N N . ALA A 1 250 ? -7.534 -8.794 -4.301 1.00 51.34 250 ALA A N 1
ATOM 1978 C CA . ALA A 1 250 ? -6.119 -8.601 -3.984 1.00 51.34 250 ALA A CA 1
ATOM 1979 C C . ALA A 1 250 ? -5.875 -7.609 -2.833 1.00 51.34 250 ALA A C 1
ATOM 1981 O O . ALA A 1 250 ? -4.856 -7.735 -2.160 1.00 51.34 250 ALA A O 1
ATOM 1982 N N . ILE A 1 251 ? -6.781 -6.650 -2.595 1.00 52.62 251 ILE A N 1
ATOM 1983 C CA . ILE A 1 251 ? -6.632 -5.675 -1.501 1.00 52.62 251 ILE A CA 1
ATOM 1984 C C . ILE A 1 251 ? -7.020 -6.299 -0.156 1.00 52.62 251 ILE A C 1
ATOM 1986 O O . ILE A 1 251 ? -6.542 -5.863 0.882 1.00 52.62 251 ILE A O 1
ATOM 1990 N N . GLN A 1 252 ? -7.844 -7.351 -0.163 1.00 55.72 252 GLN A N 1
ATOM 1991 C CA . GLN A 1 252 ? -8.270 -8.010 1.068 1.00 55.72 252 GLN A CA 1
ATOM 1992 C C . GLN A 1 252 ? -7.174 -8.869 1.707 1.00 55.72 252 GLN A C 1
ATOM 1994 O O . GLN A 1 252 ? -7.393 -9.306 2.829 1.00 55.72 252 GLN A O 1
ATOM 1999 N N . GLY A 1 253 ? -6.063 -9.179 1.013 1.00 52.69 253 GLY A N 1
ATOM 2000 C CA . GLY A 1 253 ? -4.902 -9.952 1.510 1.00 52.69 253 GLY A CA 1
ATOM 2001 C C . GLY A 1 253 ? -5.157 -11.418 1.927 1.00 52.69 253 GLY A C 1
ATOM 2002 O O . GLY A 1 253 ? -4.261 -12.270 1.907 1.00 52.69 253 GLY A O 1
ATOM 2003 N N . GLY A 1 254 ? -6.407 -11.752 2.239 1.00 56.78 254 GLY A N 1
ATOM 2004 C CA . GLY A 1 254 ? -6.860 -12.979 2.888 1.00 56.78 254 GLY A CA 1
ATOM 2005 C C . GLY A 1 254 ? -8.084 -12.782 3.794 1.00 56.78 254 GLY A C 1
ATOM 2006 O O . GLY A 1 254 ? -8.730 -13.764 4.126 1.00 56.78 254 GLY A O 1
ATOM 2007 N N . ALA A 1 255 ? -8.462 -11.546 4.137 1.00 55.44 255 ALA A N 1
ATOM 2008 C CA . ALA A 1 255 ? -9.607 -11.222 4.998 1.00 55.44 255 ALA A CA 1
ATOM 2009 C C . ALA A 1 255 ? -10.997 -11.363 4.338 1.00 55.44 255 ALA A C 1
ATOM 2011 O O . ALA A 1 255 ? -11.999 -10.949 4.913 1.00 55.44 255 ALA A O 1
ATOM 2012 N N . ALA A 1 256 ? -11.067 -11.916 3.125 1.00 51.06 256 ALA A N 1
ATOM 2013 C CA . ALA A 1 256 ? -12.248 -11.850 2.265 1.00 51.06 256 ALA A CA 1
ATOM 2014 C C . ALA A 1 256 ? -13.446 -12.688 2.740 1.00 51.06 256 ALA A C 1
ATOM 2016 O O . ALA A 1 256 ? -14.582 -12.347 2.426 1.00 51.06 256 ALA A O 1
ATOM 2017 N N . GLU A 1 257 ? -13.211 -13.784 3.464 1.00 54.19 257 GLU A N 1
ATOM 2018 C CA . GLU A 1 257 ? -14.240 -14.807 3.717 1.00 54.19 257 GLU A CA 1
ATOM 2019 C C . GLU A 1 257 ? -14.946 -14.662 5.077 1.00 54.19 257 GLU A C 1
ATOM 2021 O O . GLU A 1 257 ? -15.706 -15.537 5.486 1.00 54.19 257 GLU A O 1
ATOM 2026 N N . GLY A 1 258 ? -14.755 -13.539 5.777 1.00 64.06 258 GLY A N 1
ATOM 2027 C CA . GLY A 1 258 ? -15.262 -13.384 7.140 1.00 64.06 258 GLY A CA 1
ATOM 2028 C C . GLY A 1 258 ? -14.436 -14.172 8.160 1.00 64.06 258 GLY A C 1
ATOM 2029 O O . GLY A 1 258 ? -13.282 -14.523 7.914 1.00 64.06 258 GLY A O 1
ATOM 2030 N N . GLY A 1 259 ? -15.007 -14.405 9.342 1.00 82.44 259 GLY A N 1
ATOM 2031 C CA . GLY A 1 259 ? -14.345 -15.158 10.408 1.00 82.44 259 GLY A CA 1
ATOM 2032 C C . GLY A 1 259 ? -13.205 -14.386 11.080 1.00 82.44 259 GLY A C 1
ATOM 2033 O O . GLY A 1 259 ? -13.281 -13.167 11.268 1.00 82.44 259 GLY A O 1
ATOM 2034 N N . VAL A 1 260 ? -12.149 -15.103 11.480 1.00 90.19 260 VAL A N 1
ATOM 2035 C CA . VAL A 1 260 ? -11.021 -14.549 12.254 1.00 90.19 260 VAL A CA 1
ATOM 2036 C C . VAL A 1 260 ? -10.270 -13.435 11.508 1.00 90.19 260 VAL A C 1
ATOM 2038 O O . VAL A 1 260 ? -10.128 -12.356 12.089 1.00 90.19 260 VAL A O 1
ATOM 2041 N N . PRO A 1 261 ? -9.856 -13.594 10.232 1.00 90.19 261 PRO A N 1
ATOM 2042 C CA . PRO A 1 261 ? -9.089 -12.558 9.535 1.00 90.19 261 PRO A CA 1
ATOM 2043 C C . PRO A 1 261 ? -9.858 -11.246 9.341 1.00 90.19 261 PRO A C 1
ATOM 2045 O O . PRO A 1 261 ? -9.306 -10.170 9.574 1.00 90.19 261 PRO A O 1
ATOM 2048 N N . LEU A 1 262 ? -11.140 -11.319 8.954 1.00 90.88 262 LEU A N 1
ATOM 2049 C CA . LEU A 1 262 ? -11.976 -10.124 8.804 1.00 90.88 262 LEU A CA 1
ATOM 2050 C C . LEU A 1 262 ? -12.200 -9.441 10.150 1.00 90.88 262 LEU A C 1
ATOM 2052 O O . LEU A 1 262 ? -12.057 -8.224 10.246 1.00 90.88 262 LEU A O 1
ATOM 2056 N N . THR A 1 263 ? -12.517 -10.215 11.191 1.00 94.69 263 THR A N 1
ATOM 2057 C CA . THR A 1 263 ? -12.746 -9.660 12.530 1.00 94.69 263 THR A CA 1
ATOM 2058 C C . THR A 1 263 ? -11.492 -8.957 13.041 1.00 94.69 263 THR A C 1
ATOM 2060 O O . THR A 1 263 ? -11.582 -7.824 13.507 1.00 94.69 263 THR A O 1
ATOM 2063 N N . ALA A 1 264 ? -10.314 -9.563 12.874 1.00 95.81 264 ALA A N 1
ATOM 2064 C CA . ALA A 1 264 ? -9.046 -8.943 13.243 1.00 95.81 264 ALA A CA 1
ATOM 2065 C C . ALA A 1 264 ? -8.782 -7.657 12.445 1.00 95.81 264 ALA A C 1
ATOM 2067 O O . ALA A 1 264 ? -8.391 -6.643 13.020 1.00 95.81 264 ALA A O 1
ATOM 2068 N N . TYR A 1 265 ? -9.056 -7.661 11.137 1.00 94.38 265 TYR A N 1
ATOM 2069 C CA . TYR A 1 265 ? -8.894 -6.484 10.284 1.00 94.38 265 TYR A CA 1
ATOM 2070 C C . TYR A 1 265 ? -9.801 -5.317 10.709 1.00 94.38 265 TYR A C 1
ATOM 2072 O O . TYR A 1 265 ? -9.330 -4.186 10.859 1.00 94.38 265 TYR A O 1
ATOM 2080 N N . VAL A 1 266 ? -11.091 -5.587 10.933 1.00 96.00 266 VAL A N 1
ATOM 2081 C CA . VAL A 1 266 ? -12.060 -4.582 11.401 1.00 96.00 266 VAL A CA 1
ATOM 2082 C C . VAL A 1 266 ? -11.668 -4.078 12.788 1.00 96.00 266 VAL A C 1
ATOM 2084 O O . VAL A 1 266 ? -11.650 -2.870 13.018 1.00 96.00 266 VAL A O 1
ATOM 2087 N N . TYR A 1 267 ? -11.269 -4.975 13.690 1.00 97.81 267 TYR A N 1
ATOM 2088 C CA . TYR A 1 267 ? -10.864 -4.601 15.040 1.00 97.81 267 TYR A CA 1
ATOM 2089 C C . TYR A 1 267 ? -9.624 -3.697 15.049 1.00 97.81 267 TYR A C 1
ATOM 2091 O O . TYR A 1 267 ? -9.606 -2.693 15.757 1.00 97.81 267 TYR A O 1
ATOM 2099 N N . VAL A 1 268 ? -8.630 -3.962 14.194 1.00 98.31 268 VAL A N 1
ATOM 2100 C CA . VAL A 1 268 ? -7.485 -3.055 13.986 1.00 98.31 268 VAL A CA 1
ATOM 2101 C C . VAL A 1 268 ? -7.948 -1.666 13.539 1.00 98.31 268 VAL A C 1
ATOM 2103 O O . VAL A 1 268 ? -7.463 -0.664 14.065 1.00 98.31 268 VAL A O 1
ATOM 2106 N N . ALA A 1 269 ? -8.895 -1.578 12.599 1.00 97.75 269 ALA A N 1
ATOM 2107 C CA . ALA A 1 269 ? -9.429 -0.293 12.146 1.00 97.75 269 ALA A CA 1
ATOM 2108 C C . ALA A 1 269 ? -10.144 0.478 13.274 1.00 97.75 269 ALA A C 1
ATOM 2110 O O . ALA A 1 269 ? -9.975 1.696 13.376 1.00 97.75 269 ALA A O 1
ATOM 2111 N N . LEU A 1 270 ? -10.893 -0.220 14.136 1.00 98.44 270 LEU A N 1
ATOM 2112 C CA . LEU A 1 270 ? -11.544 0.359 15.318 1.00 98.44 270 LEU A CA 1
ATOM 2113 C C . LEU A 1 270 ? -10.514 0.850 16.346 1.00 98.44 270 LEU A C 1
ATOM 2115 O O . LEU A 1 270 ? -10.578 2.004 16.773 1.00 98.44 270 LEU A O 1
ATOM 2119 N N . LEU A 1 271 ? -9.515 0.025 16.674 1.00 98.31 271 LEU A N 1
ATOM 2120 C CA . LEU A 1 271 ? -8.440 0.368 17.610 1.00 98.31 271 LEU A CA 1
ATOM 2121 C C . LEU A 1 271 ? -7.639 1.592 17.147 1.00 98.31 271 LEU A C 1
ATOM 2123 O O . LEU A 1 271 ? -7.384 2.492 17.946 1.00 98.31 271 LEU A O 1
ATOM 2127 N N . GLU A 1 272 ? -7.288 1.675 15.858 1.00 96.31 272 GLU A N 1
ATOM 2128 C CA . GLU A 1 272 ? -6.607 2.849 15.282 1.00 96.31 272 GLU A CA 1
ATOM 2129 C C . GLU A 1 272 ? -7.484 4.119 15.310 1.00 96.31 272 GLU A C 1
ATOM 2131 O O . GLU A 1 272 ? -6.961 5.235 15.275 1.00 96.31 272 GLU A O 1
ATOM 2136 N N . ASN A 1 273 ? -8.807 3.965 15.432 1.00 97.31 273 ASN A N 1
ATOM 2137 C CA . ASN A 1 273 ? -9.761 5.050 15.671 1.00 97.31 273 ASN A CA 1
ATOM 2138 C C . ASN A 1 273 ? -10.025 5.327 17.162 1.00 97.31 273 ASN A C 1
ATOM 2140 O O . ASN A 1 273 ? -10.820 6.207 17.483 1.00 97.31 273 ASN A O 1
ATOM 2144 N N . GLY A 1 274 ? -9.348 4.628 18.077 1.00 96.31 274 GLY A N 1
ATOM 2145 C CA . GLY A 1 274 ? -9.542 4.777 19.522 1.00 96.31 274 GLY A CA 1
ATOM 2146 C C . GLY A 1 274 ? -10.808 4.099 20.053 1.00 96.31 274 GLY A C 1
ATOM 2147 O O . GLY A 1 274 ? -11.225 4.385 21.174 1.00 96.31 274 GLY A O 1
ATOM 2148 N N . VAL A 1 275 ? -11.418 3.207 19.269 1.00 96.88 275 VAL A N 1
ATOM 2149 C CA . VAL A 1 275 ? -12.623 2.462 19.639 1.00 96.88 275 VAL A CA 1
ATOM 2150 C C . VAL A 1 275 ? -12.230 1.046 20.044 1.00 96.88 275 VAL A C 1
ATOM 2152 O O . VAL A 1 275 ? -11.668 0.290 19.254 1.00 96.88 275 VAL A O 1
ATOM 2155 N N . ARG A 1 276 ? -12.523 0.687 21.296 1.00 95.81 276 ARG A N 1
ATOM 2156 C CA . ARG A 1 276 ? -12.382 -0.686 21.791 1.00 95.81 276 ARG A CA 1
ATOM 2157 C C . ARG A 1 276 ? -13.678 -1.458 21.578 1.00 95.81 276 ARG A C 1
ATOM 2159 O O . ARG A 1 276 ? -14.762 -0.899 21.716 1.00 95.81 276 ARG A O 1
ATOM 2166 N N . ASP A 1 277 ? -13.531 -2.741 21.285 1.00 96.06 277 ASP A N 1
ATOM 2167 C CA . ASP A 1 277 ? -14.622 -3.687 21.093 1.00 96.06 277 ASP A CA 1
ATOM 2168 C C . ASP A 1 277 ? -14.266 -4.992 21.816 1.00 96.06 277 ASP A C 1
ATOM 2170 O O . ASP A 1 277 ? -13.460 -5.795 21.338 1.00 96.06 277 ASP A O 1
ATOM 2174 N N . ASP A 1 278 ? -14.841 -5.167 23.005 1.00 95.19 278 ASP A N 1
ATOM 2175 C CA . ASP A 1 278 ? -14.555 -6.315 23.868 1.00 95.19 278 ASP A CA 1
ATOM 2176 C C . ASP A 1 278 ? -15.092 -7.625 23.275 1.00 95.19 278 ASP A C 1
ATOM 2178 O O . ASP A 1 278 ? -14.524 -8.688 23.518 1.00 95.19 278 ASP A O 1
ATOM 2182 N N . LYS A 1 279 ? -16.158 -7.566 22.464 1.00 96.00 279 LYS A N 1
ATOM 2183 C CA . LYS A 1 279 ? -16.721 -8.746 21.794 1.00 96.00 279 LYS A CA 1
ATOM 2184 C C . LYS A 1 279 ? -15.797 -9.226 20.681 1.00 96.00 279 LYS A C 1
ATOM 2186 O O . LYS A 1 279 ? -15.560 -10.426 20.572 1.00 96.00 279 LYS A O 1
ATOM 2191 N N . ALA A 1 280 ? -15.237 -8.304 19.901 1.00 96.50 280 ALA A N 1
ATOM 2192 C CA . ALA A 1 280 ? -14.253 -8.620 18.875 1.00 96.50 280 ALA A CA 1
ATOM 2193 C C . ALA A 1 280 ? -12.973 -9.188 19.499 1.00 96.50 280 ALA A C 1
ATOM 2195 O O . ALA A 1 280 ? -12.466 -10.207 19.033 1.00 96.50 280 ALA A O 1
ATOM 2196 N N . GLN A 1 281 ? -12.480 -8.577 20.584 1.00 97.12 281 GLN A N 1
ATOM 2197 C CA . GLN A 1 281 ? -11.324 -9.102 21.313 1.00 97.12 281 GLN A CA 1
ATOM 2198 C C . GLN A 1 281 ? -11.598 -10.513 21.843 1.00 97.12 281 GLN A C 1
ATOM 2200 O O . GLN A 1 281 ? -10.804 -11.416 21.587 1.00 97.12 281 GLN A O 1
ATOM 2205 N N . TYR A 1 282 ? -12.733 -10.716 22.521 1.00 96.06 282 TYR A N 1
ATOM 2206 C CA . TYR A 1 282 ? -13.125 -12.018 23.057 1.00 96.06 282 TYR A CA 1
ATOM 2207 C C . TYR A 1 282 ? -13.234 -13.079 21.957 1.00 96.06 282 TYR A C 1
ATOM 2209 O O . TYR A 1 282 ? -12.690 -14.170 22.108 1.00 96.06 282 TYR A O 1
ATOM 2217 N N . TYR A 1 283 ? -13.869 -12.754 20.826 1.00 95.56 283 TYR A N 1
ATOM 2218 C CA . TYR A 1 283 ? -13.959 -13.653 19.675 1.00 95.56 283 TYR A CA 1
ATOM 2219 C C . TYR A 1 283 ? -12.573 -14.108 19.206 1.00 95.56 283 TYR A C 1
ATOM 2221 O O . TYR A 1 283 ? -12.322 -15.307 19.084 1.00 95.56 283 TYR A O 1
ATOM 2229 N N . LEU A 1 284 ? -11.657 -13.163 18.978 1.00 96.69 284 LEU A N 1
ATOM 2230 C CA . LEU A 1 284 ? -10.303 -13.466 18.514 1.00 96.69 284 LEU A CA 1
ATOM 2231 C C . LEU A 1 284 ? -9.512 -14.271 19.551 1.00 96.69 284 LEU A C 1
ATOM 2233 O O . LEU A 1 284 ? -8.784 -15.186 19.180 1.00 96.69 284 LEU A O 1
ATOM 2237 N N . GLU A 1 285 ? -9.664 -13.959 20.841 1.00 96.88 285 GLU A N 1
ATOM 2238 C CA . GLU A 1 285 ? -9.028 -14.709 21.926 1.00 96.88 285 GLU A CA 1
ATOM 2239 C C . GLU A 1 285 ? -9.548 -16.144 22.008 1.00 96.88 285 GLU A C 1
ATOM 2241 O O . GLU A 1 285 ? -8.748 -17.038 22.246 1.00 96.88 285 GLU A O 1
ATOM 2246 N N . GLN A 1 286 ? -10.842 -16.397 21.791 1.00 95.12 286 GLN A N 1
ATOM 2247 C CA . GLN A 1 286 ? -11.390 -17.761 21.794 1.00 95.12 286 GLN A CA 1
ATOM 2248 C C . GLN A 1 286 ? -10.944 -18.586 20.581 1.00 95.12 286 GLN A C 1
ATOM 2250 O O . GLN A 1 286 ? -10.729 -19.784 20.715 1.00 95.12 286 GLN A O 1
ATOM 2255 N N . HIS A 1 287 ? -10.772 -17.952 19.418 1.00 93.88 287 HIS A N 1
ATOM 2256 C CA . HIS A 1 287 ? -10.470 -18.654 18.166 1.00 93.88 287 HIS A CA 1
ATOM 2257 C C . HIS A 1 287 ? -8.975 -18.652 17.809 1.00 93.88 287 HIS A C 1
ATOM 2259 O O . HIS A 1 287 ? -8.625 -19.112 16.726 1.00 93.88 287 HIS A O 1
ATOM 2265 N N . LEU A 1 288 ? -8.083 -18.152 18.680 1.00 95.38 288 LEU A N 1
ATOM 2266 C CA . LEU A 1 288 ? -6.638 -18.098 18.412 1.00 95.38 288 LEU A CA 1
ATOM 2267 C C . LEU A 1 288 ? -6.071 -19.484 18.061 1.00 95.38 288 LEU A C 1
ATOM 2269 O O . LEU A 1 288 ? -5.378 -19.629 17.056 1.00 95.38 288 LEU A O 1
ATOM 2273 N N . ASP A 1 289 ? -6.410 -20.497 18.859 1.00 93.94 289 ASP A N 1
ATOM 2274 C CA . ASP A 1 289 ? -5.923 -21.872 18.687 1.00 93.94 289 ASP A CA 1
ATOM 2275 C C . ASP A 1 289 ? -6.452 -22.523 17.398 1.00 93.94 289 ASP A C 1
ATOM 2277 O O . ASP A 1 289 ? -5.796 -23.378 16.801 1.00 93.94 289 ASP A O 1
ATOM 2281 N N . GLU A 1 290 ? -7.629 -22.091 16.938 1.00 90.94 290 GLU A N 1
ATOM 2282 C CA . GLU A 1 290 ? -8.295 -22.612 15.742 1.00 90.94 290 GLU A CA 1
ATOM 2283 C C . GLU A 1 290 ? -7.688 -22.081 14.438 1.00 90.94 290 GLU A C 1
ATOM 2285 O O . GLU A 1 290 ? -7.890 -22.685 13.383 1.00 90.94 290 GLU A O 1
ATOM 2290 N N . ILE A 1 291 ? -6.921 -20.983 14.492 1.00 89.12 291 ILE A N 1
ATOM 2291 C CA . ILE A 1 291 ? -6.251 -20.417 13.310 1.00 89.12 291 ILE A CA 1
ATOM 2292 C C . ILE A 1 291 ? -5.290 -21.438 12.687 1.00 89.12 291 ILE A C 1
ATOM 2294 O O . ILE A 1 291 ? -5.155 -21.506 11.463 1.00 89.12 291 ILE A O 1
ATOM 2298 N N . GLY A 1 292 ? -4.629 -22.243 13.525 1.00 83.81 292 GLY A N 1
ATOM 2299 C CA . GLY A 1 292 ? -3.703 -23.279 13.087 1.00 83.81 292 GLY A CA 1
ATOM 2300 C C . GLY A 1 292 ? -2.582 -22.734 12.194 1.00 83.81 292 GLY A C 1
ATOM 2301 O O . GLY A 1 292 ? -1.805 -21.875 12.600 1.00 83.81 292 GLY A O 1
ATOM 2302 N N . ASP A 1 293 ? -2.497 -23.263 10.973 1.00 85.50 293 ASP A N 1
ATOM 2303 C CA . ASP A 1 293 ? -1.409 -23.040 10.008 1.00 85.50 293 ASP A CA 1
ATOM 2304 C C . ASP A 1 293 ? -1.730 -21.931 8.982 1.00 85.50 293 ASP A C 1
ATOM 2306 O O . ASP A 1 293 ? -1.384 -22.029 7.800 1.00 85.50 293 ASP A O 1
ATOM 2310 N N . ASP A 1 294 ? -2.435 -20.879 9.415 1.00 89.25 294 ASP A N 1
ATOM 2311 C CA . ASP A 1 294 ? -2.675 -19.669 8.621 1.00 89.25 294 ASP A CA 1
ATOM 2312 C C . ASP A 1 294 ? -1.831 -18.485 9.138 1.00 89.25 294 ASP A C 1
ATOM 2314 O O . ASP A 1 294 ? -2.285 -17.700 9.981 1.00 89.25 294 ASP A O 1
ATOM 2318 N N . PRO A 1 295 ? -0.602 -18.289 8.615 1.00 91.94 295 PRO A N 1
ATOM 2319 C CA . PRO A 1 295 ? 0.248 -17.173 9.019 1.00 91.94 295 PRO A CA 1
ATOM 2320 C C . PRO A 1 295 ? -0.342 -15.800 8.671 1.00 91.94 295 PRO A C 1
ATOM 2322 O O . PRO A 1 295 ? 0.058 -14.810 9.282 1.00 91.94 295 PRO A O 1
ATOM 2325 N N . TYR A 1 296 ? -1.278 -15.709 7.714 1.00 88.81 296 TYR A N 1
ATOM 2326 C CA . TYR A 1 296 ? -1.921 -14.436 7.377 1.00 88.81 296 TYR A CA 1
ATOM 2327 C C . TYR A 1 296 ? -2.877 -14.008 8.481 1.00 88.81 296 TYR A C 1
ATOM 2329 O O . TYR A 1 296 ? -2.781 -12.889 8.987 1.00 88.81 296 TYR A O 1
ATOM 2337 N N . ALA A 1 297 ? -3.757 -14.923 8.881 1.00 91.25 297 ALA A N 1
ATOM 2338 C CA . ALA A 1 297 ? -4.659 -14.715 10.001 1.00 91.25 297 ALA A CA 1
ATOM 2339 C C . ALA A 1 297 ? -3.878 -14.417 11.291 1.00 91.25 297 ALA A C 1
ATOM 2341 O O . ALA A 1 297 ? -4.158 -13.412 11.947 1.00 91.25 297 ALA A O 1
ATOM 2342 N N . LEU A 1 298 ? -2.845 -15.218 11.598 1.00 94.81 298 LEU A N 1
ATOM 2343 C CA . LEU A 1 298 ? -1.980 -14.997 12.763 1.00 94.81 298 LEU A CA 1
ATOM 2344 C C . LEU A 1 298 ? -1.333 -13.609 12.738 1.00 94.81 298 LEU A C 1
ATOM 2346 O O . LEU A 1 298 ? -1.357 -12.920 13.749 1.00 94.81 298 LEU A O 1
ATOM 2350 N N . ALA A 1 299 ? -0.806 -13.148 11.599 1.00 96.12 299 ALA A N 1
ATOM 2351 C CA . ALA A 1 299 ? -0.139 -11.846 11.525 1.00 96.12 299 ALA A CA 1
ATOM 2352 C C . ALA A 1 299 ? -1.067 -10.679 11.910 1.00 96.12 299 ALA A C 1
ATOM 2354 O O . ALA A 1 299 ? -0.664 -9.791 12.666 1.00 96.12 299 ALA A O 1
ATOM 2355 N N . ILE A 1 300 ? -2.314 -10.683 11.426 1.00 95.31 300 ILE A N 1
ATOM 2356 C CA . ILE A 1 300 ? -3.284 -9.620 11.736 1.00 95.31 300 ILE A CA 1
ATOM 2357 C C . ILE A 1 300 ? -3.780 -9.742 13.179 1.00 95.31 300 ILE A C 1
ATOM 2359 O O . ILE A 1 300 ? -3.866 -8.728 13.873 1.00 95.31 300 ILE A O 1
ATOM 2363 N N . VAL A 1 301 ? -4.069 -10.960 13.650 1.00 96.88 301 VAL A N 1
ATOM 2364 C CA . VAL A 1 301 ? -4.517 -11.210 15.031 1.00 96.88 301 VAL A CA 1
ATOM 2365 C C . VAL A 1 301 ? -3.450 -10.798 16.035 1.00 96.88 301 VAL A C 1
ATOM 2367 O O . VAL A 1 301 ? -3.745 -10.048 16.964 1.00 96.88 301 VAL A O 1
ATOM 2370 N N . THR A 1 302 ? -2.198 -11.200 15.823 1.00 98.25 302 THR A N 1
ATOM 2371 C CA . THR A 1 302 ? -1.081 -10.828 16.696 1.00 98.25 302 THR A CA 1
ATOM 2372 C C . THR A 1 302 ? -0.908 -9.313 16.742 1.00 98.25 302 THR A C 1
ATOM 2374 O O . THR A 1 302 ? -0.746 -8.754 17.830 1.00 98.25 302 THR A O 1
ATOM 2377 N N . TYR A 1 303 ? -1.019 -8.624 15.600 1.00 98.56 303 TYR A N 1
ATOM 2378 C CA . TYR A 1 303 ? -0.986 -7.162 15.573 1.00 98.56 303 TYR A CA 1
ATOM 2379 C C . TYR A 1 303 ? -2.156 -6.537 16.349 1.00 98.56 303 TYR A C 1
ATOM 2381 O O . TYR A 1 303 ? -1.940 -5.647 17.175 1.00 98.56 303 TYR A O 1
ATOM 2389 N N . ALA A 1 304 ? -3.380 -7.034 16.147 1.00 98.31 304 ALA A N 1
ATOM 2390 C CA . ALA A 1 304 ? -4.569 -6.581 16.868 1.00 98.31 304 ALA A CA 1
ATOM 2391 C C . ALA A 1 304 ? -4.419 -6.763 18.388 1.00 98.31 304 ALA A C 1
ATOM 2393 O O . ALA A 1 304 ? -4.694 -5.842 19.156 1.00 98.31 304 ALA A O 1
ATOM 2394 N N . PHE A 1 305 ? -3.905 -7.912 18.833 1.00 98.56 305 PHE A N 1
ATOM 2395 C CA . PHE A 1 305 ? -3.646 -8.199 20.245 1.00 98.56 305 PHE A CA 1
ATOM 2396 C C . PHE A 1 305 ? -2.584 -7.292 20.859 1.00 98.56 305 PHE A C 1
ATOM 2398 O O . PHE A 1 305 ? -2.730 -6.887 22.014 1.00 98.56 305 PHE A O 1
ATOM 2405 N N . HIS A 1 306 ? -1.542 -6.929 20.110 1.00 98.44 306 HIS A N 1
ATOM 2406 C CA . HIS A 1 306 ? -0.540 -5.974 20.586 1.00 98.44 306 HIS A CA 1
ATOM 2407 C C . HIS A 1 306 ? -1.106 -4.552 20.679 1.00 98.44 306 HIS A C 1
ATOM 2409 O O . HIS A 1 306 ? -0.836 -3.870 21.667 1.00 98.44 306 HIS A O 1
ATOM 2415 N N . LEU A 1 307 ? -1.937 -4.125 19.719 1.00 97.94 307 LEU A N 1
ATOM 2416 C CA . LEU A 1 307 ? -2.647 -2.841 19.790 1.00 97.94 307 LEU A CA 1
ATOM 2417 C C . LEU A 1 307 ? -3.634 -2.779 20.969 1.00 97.94 307 LEU A C 1
ATOM 2419 O O . LEU A 1 307 ? -3.717 -1.758 21.652 1.00 97.94 307 LEU A O 1
ATOM 2423 N N . ALA A 1 308 ? -4.371 -3.862 21.221 1.00 97.81 308 ALA A N 1
ATOM 2424 C CA . ALA A 1 308 ? -5.358 -3.952 22.300 1.00 97.81 308 ALA A CA 1
ATOM 2425 C C . ALA A 1 308 ? -4.738 -4.208 23.686 1.00 97.81 308 ALA A C 1
ATOM 2427 O O . ALA A 1 308 ? -5.397 -3.994 24.706 1.00 97.81 308 ALA A O 1
ATOM 2428 N N . ASN A 1 309 ? -3.474 -4.645 23.731 1.00 97.44 309 ASN A N 1
ATOM 2429 C CA . ASN A 1 309 ? -2.822 -5.212 24.911 1.00 97.44 309 ASN A CA 1
ATOM 2430 C C . ASN A 1 309 ? -3.593 -6.419 25.489 1.00 97.44 309 ASN A C 1
ATOM 2432 O O . ASN A 1 309 ? -3.847 -6.487 26.692 1.00 97.44 309 ASN A O 1
ATOM 2436 N N . SER A 1 310 ? -3.973 -7.359 24.616 1.00 97.81 310 SER A N 1
ATOM 2437 C CA . SER A 1 310 ? -4.626 -8.622 24.992 1.00 97.81 310 SER A CA 1
ATOM 2438 C C . SER A 1 310 ? -3.718 -9.487 25.876 1.00 97.81 310 SER A C 1
ATOM 2440 O O . SER A 1 310 ? -2.488 -9.456 25.759 1.00 97.81 310 SER A O 1
ATOM 2442 N N . SER A 1 311 ? -4.331 -10.303 26.735 1.00 96.94 311 SER A N 1
ATOM 2443 C CA . SER A 1 311 ? -3.646 -11.300 27.563 1.00 96.94 311 SER A CA 1
ATOM 2444 C C . SER A 1 311 ? -2.993 -12.421 26.742 1.00 96.94 311 SER A C 1
ATOM 2446 O O . SER A 1 311 ? -1.985 -12.966 27.185 1.00 96.94 311 SER A O 1
ATOM 2448 N N . ARG A 1 312 ? -3.504 -12.725 25.538 1.00 97.81 312 ARG A N 1
ATOM 2449 C CA . ARG A 1 312 ? -2.969 -13.767 24.635 1.00 97.81 312 ARG A CA 1
ATOM 2450 C C . ARG A 1 312 ? -1.960 -13.236 23.606 1.00 97.81 312 ARG A C 1
ATOM 2452 O O . ARG A 1 312 ? -1.571 -13.954 22.689 1.00 97.81 312 ARG A O 1
ATOM 2459 N N . LYS A 1 313 ? -1.506 -11.978 23.723 1.00 98.00 313 LYS A N 1
ATOM 2460 C CA . LYS A 1 313 ? -0.610 -11.356 22.725 1.00 98.00 313 LYS A CA 1
ATOM 2461 C C . LYS A 1 313 ? 0.740 -12.072 22.567 1.00 98.00 313 LYS A C 1
ATOM 2463 O O . LYS A 1 313 ? 1.250 -12.137 21.454 1.00 98.00 313 LYS A O 1
ATOM 2468 N N . GLU A 1 314 ? 1.308 -12.592 23.659 1.00 97.94 314 GLU A N 1
ATOM 2469 C CA . GLU A 1 314 ? 2.594 -13.307 23.631 1.00 97.94 314 GLU A CA 1
ATOM 2470 C C . GLU A 1 314 ? 2.440 -14.682 22.974 1.00 97.94 314 GLU A C 1
ATOM 2472 O O . GLU A 1 314 ? 3.242 -15.048 22.125 1.00 97.94 314 GLU A O 1
ATOM 2477 N N . GLU A 1 315 ? 1.362 -15.394 23.299 1.00 97.94 315 GLU A N 1
ATOM 2478 C CA . GLU A 1 315 ? 1.021 -16.687 22.703 1.00 97.94 315 GLU A CA 1
ATOM 2479 C C . GLU A 1 315 ? 0.784 -16.568 21.191 1.00 97.94 315 GLU A C 1
ATOM 2481 O O . GLU A 1 315 ? 1.357 -17.317 20.403 1.00 97.94 315 GLU A O 1
ATOM 2486 N N . ALA A 1 316 ? 0.022 -15.558 20.759 1.00 97.94 316 ALA A N 1
ATOM 2487 C CA . ALA A 1 316 ? -0.197 -15.295 19.338 1.00 97.94 316 ALA A CA 1
ATOM 2488 C C . ALA A 1 316 ? 1.110 -14.960 18.595 1.00 97.94 316 ALA A C 1
ATOM 2490 O O . ALA A 1 316 ? 1.283 -15.325 17.428 1.00 97.94 316 ALA A O 1
ATOM 2491 N N . LEU A 1 317 ? 2.052 -14.278 19.257 1.00 97.88 317 LEU A N 1
ATOM 2492 C CA . LEU A 1 317 ? 3.368 -14.004 18.684 1.00 97.88 317 LEU A CA 1
ATOM 2493 C C . LEU A 1 317 ? 4.213 -15.273 18.567 1.00 97.88 317 LEU A C 1
ATOM 2495 O O . LEU A 1 317 ? 4.828 -15.472 17.526 1.00 97.88 317 LEU A O 1
ATOM 2499 N N . GLU A 1 318 ? 4.214 -16.142 19.576 1.00 97.31 318 GLU A N 1
ATOM 2500 C CA . GLU A 1 318 ? 4.918 -17.430 19.532 1.00 97.31 318 GLU A CA 1
ATOM 2501 C C . GLU A 1 318 ? 4.394 -18.316 18.388 1.00 97.31 318 GLU A C 1
ATOM 2503 O O . GLU A 1 318 ? 5.175 -18.828 17.576 1.00 97.31 318 GLU A O 1
ATOM 2508 N N . MET A 1 319 ? 3.067 -18.414 18.243 1.00 96.75 319 MET A N 1
ATOM 2509 C CA . MET A 1 319 ? 2.432 -19.117 17.122 1.00 96.75 319 MET A CA 1
ATOM 2510 C C . MET A 1 319 ? 2.845 -18.520 15.773 1.00 96.75 319 MET A C 1
ATOM 2512 O O . MET A 1 319 ? 3.196 -19.253 14.843 1.00 96.75 319 MET A O 1
ATOM 2516 N N . LEU A 1 320 ? 2.851 -17.192 15.651 1.00 96.56 320 LEU A N 1
ATOM 2517 C CA . LEU A 1 320 ? 3.275 -16.507 14.433 1.00 96.56 320 LEU A CA 1
ATOM 2518 C C . LEU A 1 320 ? 4.762 -16.749 14.131 1.00 96.56 320 LEU A C 1
ATOM 2520 O O . LEU A 1 320 ? 5.107 -17.063 12.991 1.00 96.56 320 LEU A O 1
ATOM 2524 N N . GLU A 1 321 ? 5.644 -16.662 15.127 1.00 96.06 321 GLU A N 1
ATOM 2525 C CA . GLU A 1 321 ? 7.085 -16.895 14.971 1.00 96.06 321 GLU A CA 1
ATOM 2526 C C . GLU A 1 321 ? 7.406 -18.328 14.528 1.00 96.06 321 GLU A C 1
ATOM 2528 O O . GLU A 1 321 ? 8.355 -18.523 13.767 1.00 96.06 321 GLU A O 1
ATOM 2533 N N . SER A 1 322 ? 6.580 -19.320 14.877 1.00 95.25 322 SER A N 1
ATOM 2534 C CA . SER A 1 322 ? 6.748 -20.696 14.378 1.00 95.25 322 SER A CA 1
ATOM 2535 C C . SER A 1 322 ? 6.617 -20.828 12.847 1.00 95.25 322 SER A C 1
ATOM 2537 O O . SER A 1 322 ? 7.128 -21.781 12.257 1.00 95.25 322 SER A O 1
ATOM 2539 N N . HIS A 1 323 ? 6.002 -19.840 12.181 1.00 94.19 323 HIS A N 1
ATOM 2540 C CA . HIS A 1 323 ? 5.839 -19.773 10.722 1.00 94.19 323 HIS A CA 1
ATOM 2541 C C . HIS A 1 323 ? 6.892 -18.898 10.022 1.00 94.19 323 HIS A C 1
ATOM 2543 O O . HIS A 1 323 ? 6.820 -18.680 8.806 1.00 94.19 323 HIS A O 1
ATOM 2549 N N . LYS A 1 324 ? 7.861 -18.375 10.780 1.00 94.88 324 LYS A N 1
ATOM 2550 C CA . LYS A 1 324 ? 8.929 -17.506 10.287 1.00 94.88 324 LYS A CA 1
ATOM 2551 C C . LYS A 1 324 ? 9.759 -18.212 9.211 1.00 94.88 324 LYS A C 1
ATOM 2553 O O . LYS A 1 324 ? 10.248 -19.323 9.407 1.00 94.88 324 LYS A O 1
ATOM 2558 N N . LYS A 1 325 ? 9.986 -17.533 8.084 1.00 94.06 325 LYS A N 1
ATOM 2559 C CA . LYS A 1 325 ? 10.927 -17.959 7.039 1.00 94.06 325 LYS A CA 1
ATOM 2560 C C . LYS A 1 325 ? 12.140 -17.040 7.017 1.00 94.06 325 LYS A C 1
ATOM 2562 O O . LYS A 1 325 ? 12.014 -15.819 7.088 1.00 94.06 325 LYS A O 1
ATOM 2567 N N . GLU A 1 326 ? 13.317 -17.632 6.854 1.00 92.38 326 GLU A N 1
ATOM 2568 C CA . GLU A 1 326 ? 14.579 -16.905 6.725 1.00 92.38 326 GLU A CA 1
ATOM 2569 C C . GLU A 1 326 ? 15.142 -17.045 5.310 1.00 92.38 326 GLU A C 1
ATOM 2571 O O . GLU A 1 326 ? 15.008 -18.075 4.648 1.00 92.38 326 GLU A O 1
ATOM 2576 N N . SER A 1 327 ? 15.752 -15.973 4.822 1.00 85.62 327 SER A N 1
ATOM 2577 C CA . SER A 1 327 ? 16.425 -15.916 3.528 1.00 85.62 327 SER A CA 1
ATOM 2578 C C . SER A 1 327 ? 17.621 -14.973 3.607 1.00 85.62 327 SER A C 1
ATOM 2580 O O . SER A 1 327 ? 17.750 -14.202 4.558 1.00 85.62 327 SER A O 1
ATOM 2582 N N . ALA A 1 328 ? 18.471 -14.977 2.579 1.00 80.50 328 ALA A N 1
ATOM 2583 C CA . ALA A 1 328 ? 19.579 -14.024 2.481 1.00 80.50 328 ALA A CA 1
ATOM 2584 C C . ALA A 1 328 ? 19.108 -12.556 2.528 1.00 80.50 328 ALA A C 1
ATOM 2586 O O . ALA A 1 328 ? 19.834 -11.688 3.010 1.00 80.50 328 ALA A O 1
ATOM 2587 N N . ASP A 1 329 ? 17.881 -12.293 2.073 1.00 80.31 329 ASP A N 1
ATOM 2588 C CA . ASP A 1 329 ? 17.288 -10.957 2.038 1.00 80.31 329 ASP A CA 1
ATOM 2589 C C . ASP A 1 329 ? 16.578 -10.579 3.348 1.00 80.31 329 ASP A C 1
ATOM 2591 O O . ASP A 1 329 ? 16.030 -9.487 3.444 1.00 80.31 329 ASP A O 1
ATOM 2595 N N . GLY A 1 330 ? 16.583 -11.451 4.361 1.00 88.69 330 GLY A N 1
ATOM 2596 C CA . GLY A 1 330 ? 15.963 -11.207 5.661 1.00 88.69 330 GLY A CA 1
ATOM 2597 C C . GLY A 1 330 ? 14.867 -12.208 6.016 1.00 88.69 330 GLY A C 1
ATOM 2598 O O . GLY A 1 330 ? 14.839 -13.341 5.523 1.00 88.69 330 GLY A O 1
ATOM 2599 N N . VAL A 1 331 ? 13.976 -11.771 6.902 1.00 93.81 331 VAL A N 1
ATOM 2600 C CA . VAL A 1 331 ? 12.946 -12.597 7.544 1.00 93.81 331 VAL A CA 1
ATOM 2601 C C . VAL A 1 331 ? 11.563 -12.220 7.024 1.00 93.81 331 VAL A C 1
ATOM 2603 O O . VAL A 1 331 ? 11.266 -11.036 6.875 1.00 93.81 331 VAL A O 1
ATOM 2606 N N . TYR A 1 332 ? 10.718 -13.220 6.768 1.00 93.75 332 TYR A N 1
ATOM 2607 C CA . TYR A 1 332 ? 9.386 -13.008 6.206 1.00 93.75 332 TYR A CA 1
ATOM 2608 C C . TYR A 1 332 ? 8.398 -14.130 6.512 1.00 93.75 332 TYR A C 1
ATOM 2610 O O . TYR A 1 332 ? 8.776 -15.225 6.928 1.00 93.75 332 TYR A O 1
ATOM 2618 N N . TRP A 1 333 ? 7.126 -13.850 6.235 1.00 93.00 333 TRP A N 1
ATOM 2619 C CA . TRP A 1 333 ? 6.024 -14.805 6.306 1.00 93.00 333 TRP A CA 1
ATOM 2620 C C . TRP A 1 333 ? 5.400 -14.988 4.929 1.00 93.00 333 TRP A C 1
ATOM 2622 O O . TRP A 1 333 ? 5.417 -14.091 4.086 1.00 93.00 333 TRP A O 1
ATOM 2632 N N . SER A 1 334 ? 4.884 -16.186 4.673 1.00 88.88 334 SER A N 1
ATOM 2633 C CA . SER A 1 334 ? 4.359 -16.557 3.363 1.00 88.88 334 SER A CA 1
ATOM 2634 C C . SER A 1 334 ? 3.292 -17.636 3.485 1.00 88.88 334 SER A C 1
ATOM 2636 O O . SER A 1 334 ? 3.443 -18.565 4.280 1.00 88.88 334 SER A O 1
ATOM 2638 N N . LYS A 1 335 ? 2.235 -17.540 2.668 1.00 80.06 335 LYS A N 1
ATOM 2639 C CA . LYS A 1 335 ? 1.177 -18.559 2.610 1.00 80.06 335 LYS A CA 1
ATOM 2640 C C . LYS A 1 335 ? 1.752 -19.874 2.078 1.00 80.06 335 LYS A C 1
ATOM 2642 O O . LYS A 1 335 ? 2.448 -19.880 1.057 1.00 80.06 335 LYS A O 1
ATOM 2647 N N . LYS A 1 336 ? 1.431 -20.999 2.723 1.00 68.62 336 LYS A N 1
ATOM 2648 C CA . LYS A 1 336 ? 1.752 -22.334 2.198 1.00 68.62 336 LYS A CA 1
ATOM 2649 C C . LYS A 1 336 ? 0.920 -22.581 0.939 1.00 68.62 336 LYS A C 1
ATOM 2651 O O . LYS A 1 336 ? -0.279 -22.812 1.016 1.00 68.62 336 LYS A O 1
ATOM 2656 N N . ILE A 1 337 ? 1.545 -22.524 -0.235 1.00 53.56 337 ILE A N 1
ATOM 2657 C CA . ILE A 1 337 ? 0.908 -22.940 -1.490 1.00 53.56 337 ILE A CA 1
ATOM 2658 C C . ILE A 1 337 ? 1.841 -23.917 -2.190 1.00 53.56 337 ILE A C 1
ATOM 2660 O O . ILE A 1 337 ? 2.786 -23.489 -2.848 1.00 53.56 337 ILE A O 1
ATOM 2664 N N . GLY A 1 338 ? 1.527 -25.211 -2.067 1.00 50.81 338 GLY A N 1
ATOM 2665 C CA . GLY A 1 338 ? 2.098 -26.295 -2.870 1.00 50.81 338 GLY A CA 1
ATOM 2666 C C . GLY A 1 338 ? 3.626 -26.299 -2.982 1.00 50.81 338 GLY A C 1
ATOM 2667 O O . GLY A 1 338 ? 4.334 -25.739 -2.149 1.00 50.81 338 GLY A O 1
ATOM 2668 N N . GLN A 1 339 ? 4.144 -26.964 -4.020 1.00 37.72 339 GLN A N 1
ATOM 2669 C CA . GLN A 1 339 ? 5.571 -26.916 -4.334 1.00 37.72 339 GLN A CA 1
ATOM 2670 C C . GLN A 1 339 ? 5.956 -25.475 -4.686 1.00 37.72 339 GLN A C 1
ATOM 2672 O O . GLN A 1 339 ? 5.617 -24.975 -5.762 1.00 37.72 339 GLN A O 1
ATOM 2677 N N . GLU A 1 340 ? 6.656 -24.808 -3.768 1.00 45.75 340 GLU A N 1
ATOM 2678 C CA . GLU A 1 340 ? 7.335 -23.546 -4.031 1.00 45.75 340 GLU A CA 1
ATOM 2679 C C . GLU A 1 340 ? 8.271 -23.764 -5.225 1.00 45.75 340 GLU A C 1
ATOM 2681 O O . GLU A 1 340 ? 9.320 -24.396 -5.106 1.00 45.75 340 GLU A O 1
ATOM 2686 N N . LYS A 1 341 ? 7.891 -23.273 -6.413 1.00 43.62 341 LYS A N 1
ATOM 2687 C CA . LYS A 1 341 ? 8.869 -23.136 -7.493 1.00 43.62 341 LYS A CA 1
ATOM 2688 C C . LYS A 1 341 ? 10.003 -22.265 -6.942 1.00 43.62 341 LYS A C 1
ATOM 2690 O O . LYS A 1 341 ? 9.687 -21.241 -6.323 1.00 43.62 341 LYS A O 1
ATOM 2695 N N . PRO A 1 342 ? 11.281 -22.643 -7.132 1.00 44.94 342 PRO A N 1
ATOM 2696 C CA . PRO A 1 342 ? 12.397 -21.826 -6.680 1.00 44.94 342 PRO A CA 1
ATOM 2697 C C . PRO A 1 342 ? 12.176 -20.387 -7.145 1.00 44.94 342 PRO A C 1
ATOM 2699 O O . PRO A 1 342 ? 11.821 -20.159 -8.304 1.00 44.94 342 PRO A O 1
ATOM 2702 N N . LYS A 1 343 ? 12.302 -19.441 -6.205 1.00 50.25 343 LYS A N 1
ATOM 2703 C CA . LYS A 1 343 ? 12.193 -18.002 -6.456 1.00 50.25 343 LYS A CA 1
ATOM 2704 C C . LYS A 1 343 ? 13.248 -17.615 -7.483 1.00 50.25 343 LYS A C 1
ATOM 2706 O O . LYS A 1 343 ? 14.352 -17.235 -7.107 1.00 50.25 343 LYS A O 1
ATOM 2711 N N . ASP A 1 344 ? 12.924 -17.687 -8.767 1.00 51.28 344 ASP A N 1
ATOM 2712 C CA . ASP A 1 344 ? 13.748 -17.023 -9.757 1.00 51.28 344 ASP A CA 1
ATOM 2713 C C . ASP A 1 344 ? 13.321 -15.559 -9.836 1.00 51.28 344 ASP A C 1
ATOM 2715 O O . ASP A 1 344 ? 12.556 -15.137 -10.707 1.00 51.28 344 ASP A O 1
ATOM 2719 N N . ALA A 1 345 ? 13.803 -14.781 -8.866 1.00 51.47 345 ALA A N 1
ATOM 2720 C CA . ALA A 1 345 ? 13.641 -13.333 -8.859 1.00 51.47 345 ALA A CA 1
ATOM 2721 C C . ALA A 1 345 ? 14.267 -12.664 -10.104 1.00 51.47 345 ALA A C 1
ATOM 2723 O O . ALA A 1 345 ? 14.036 -11.475 -10.325 1.00 51.47 345 ALA A O 1
ATOM 2724 N N . GLN A 1 346 ? 15.036 -13.402 -10.920 1.00 48.78 346 GLN A N 1
ATOM 2725 C CA . GLN A 1 346 ? 15.693 -12.906 -12.129 1.00 48.78 346 GLN A CA 1
ATOM 2726 C C . GLN A 1 346 ? 14.782 -12.976 -13.371 1.00 48.78 346 GLN A C 1
ATOM 2728 O O . GLN A 1 346 ? 15.007 -12.235 -14.325 1.00 48.78 346 GLN A O 1
ATOM 2733 N N . HIS A 1 347 ? 13.694 -13.760 -13.357 1.00 50.28 347 HIS A N 1
ATOM 2734 C CA . HIS A 1 347 ? 12.770 -13.847 -14.496 1.00 50.28 347 HIS A CA 1
ATOM 2735 C C . HIS A 1 347 ? 11.962 -12.552 -14.714 1.00 50.28 347 HIS A C 1
ATOM 2737 O O . HIS A 1 347 ? 11.438 -11.947 -13.772 1.00 50.28 347 HIS A O 1
ATOM 2743 N N . TYR A 1 348 ? 11.769 -12.146 -15.978 1.00 49.34 348 TYR A N 1
ATOM 2744 C CA . TYR A 1 348 ? 11.177 -10.849 -16.367 1.00 49.34 348 TYR A CA 1
ATOM 2745 C C . TYR A 1 348 ? 9.672 -10.653 -16.055 1.00 49.34 348 TYR A C 1
ATOM 2747 O O . TYR A 1 348 ? 9.156 -9.545 -16.202 1.00 49.34 348 TYR A O 1
ATOM 2755 N N . PHE A 1 349 ? 8.973 -11.674 -15.552 1.00 49.28 349 PHE A N 1
ATOM 2756 C CA . PHE A 1 349 ? 7.562 -11.610 -15.122 1.00 49.28 349 PHE A CA 1
ATOM 2757 C C . PHE A 1 349 ? 7.338 -11.847 -13.617 1.00 49.28 349 PHE A C 1
ATOM 2759 O O . PHE A 1 349 ? 6.203 -11.778 -13.154 1.00 49.28 349 PHE A O 1
ATOM 2766 N N . TYR A 1 350 ? 8.392 -12.080 -12.824 1.00 50.78 350 TYR A N 1
ATOM 2767 C CA . TYR A 1 350 ? 8.280 -12.132 -11.362 1.00 50.78 350 TYR A CA 1
ATOM 2768 C C . TYR A 1 350 ? 7.667 -10.842 -10.783 1.00 50.78 350 TYR A C 1
ATOM 2770 O O . TYR A 1 350 ? 8.084 -9.733 -11.139 1.00 50.78 350 TYR A O 1
ATOM 2778 N N . GLN A 1 351 ? 6.701 -11.010 -9.878 1.00 55.75 351 GLN A N 1
ATOM 2779 C CA . GLN A 1 351 ? 6.155 -9.982 -8.995 1.00 55.75 351 GLN A CA 1
ATOM 2780 C C . GLN A 1 351 ? 6.141 -10.543 -7.567 1.00 55.75 351 GLN A C 1
ATOM 2782 O O . GLN A 1 351 ? 5.786 -11.713 -7.386 1.00 55.75 351 GLN A O 1
ATOM 2787 N N . PRO A 1 352 ? 6.497 -9.743 -6.549 1.00 60.59 352 PRO A N 1
ATOM 2788 C CA . PRO A 1 352 ? 6.347 -10.166 -5.166 1.00 60.59 352 PRO A CA 1
ATOM 2789 C C . PRO A 1 352 ? 4.867 -10.399 -4.857 1.00 60.59 352 PRO A C 1
ATOM 2791 O O . PRO A 1 352 ? 3.975 -9.757 -5.424 1.00 60.59 352 PRO A O 1
ATOM 2794 N N . ARG A 1 353 ? 4.597 -11.345 -3.956 1.00 72.31 353 ARG A N 1
ATOM 2795 C CA . ARG A 1 353 ? 3.230 -11.677 -3.551 1.00 72.31 353 ARG A CA 1
ATOM 2796 C C . ARG A 1 353 ? 2.714 -10.588 -2.605 1.00 72.31 353 ARG A C 1
ATOM 2798 O O . ARG A 1 353 ? 3.310 -10.418 -1.542 1.00 72.31 353 ARG A O 1
ATOM 2805 N N . PRO A 1 354 ? 1.609 -9.890 -2.930 1.00 75.31 354 PRO A N 1
ATOM 2806 C CA . PRO A 1 354 ? 1.073 -8.838 -2.065 1.00 75.31 354 PRO A CA 1
ATOM 2807 C C . PRO A 1 354 ? 0.760 -9.329 -0.646 1.00 75.31 354 PRO A C 1
ATOM 2809 O O . PRO A 1 354 ? 1.095 -8.647 0.315 1.00 75.31 354 PRO A O 1
ATOM 2812 N N . ALA A 1 355 ? 0.225 -10.549 -0.514 1.00 79.38 355 ALA A N 1
ATOM 2813 C CA . ALA A 1 355 ? -0.076 -11.146 0.785 1.00 79.38 355 ALA A CA 1
ATOM 2814 C C . ALA A 1 355 ? 1.180 -11.348 1.652 1.00 79.38 355 ALA A C 1
ATOM 2816 O O . ALA A 1 355 ? 1.145 -11.063 2.841 1.00 79.38 355 ALA A O 1
ATOM 2817 N N . ASP A 1 356 ? 2.303 -11.793 1.075 1.00 87.81 356 ASP A N 1
ATOM 2818 C CA . ASP A 1 356 ? 3.548 -12.023 1.829 1.00 87.81 356 ASP A CA 1
ATOM 2819 C C . ASP A 1 356 ? 4.139 -10.699 2.348 1.00 87.81 356 ASP A C 1
ATOM 2821 O O . ASP A 1 356 ? 4.637 -10.620 3.475 1.00 87.81 356 ASP A O 1
ATOM 2825 N N . VAL A 1 357 ? 4.031 -9.636 1.542 1.00 87.62 357 VAL A N 1
ATOM 2826 C CA . VAL A 1 357 ? 4.405 -8.269 1.933 1.00 87.62 357 VAL A CA 1
ATOM 2827 C C . VAL A 1 357 ? 3.520 -7.764 3.067 1.00 87.62 357 VAL A C 1
ATOM 2829 O O . VAL A 1 357 ? 4.034 -7.262 4.062 1.00 87.62 357 VAL A O 1
ATOM 2832 N N . GLU A 1 358 ? 2.205 -7.911 2.935 1.00 87.06 358 GLU A N 1
ATOM 2833 C CA . GLU A 1 358 ? 1.236 -7.464 3.934 1.00 87.06 358 GLU A CA 1
ATOM 2834 C C . GLU A 1 358 ? 1.418 -8.189 5.272 1.00 87.06 358 GLU A C 1
ATOM 2836 O O . GLU A 1 358 ? 1.529 -7.532 6.306 1.00 87.06 358 GLU A O 1
ATOM 2841 N N . MET A 1 359 ? 1.544 -9.522 5.259 1.00 89.31 359 MET A N 1
ATOM 2842 C CA . MET A 1 359 ? 1.813 -10.314 6.467 1.00 89.31 359 MET A CA 1
ATOM 2843 C C . MET A 1 359 ? 3.073 -9.837 7.169 1.00 89.31 359 MET A C 1
ATOM 2845 O O . MET A 1 359 ? 3.050 -9.522 8.356 1.00 89.31 359 MET A O 1
ATOM 2849 N N . THR A 1 360 ? 4.173 -9.736 6.422 1.00 94.69 360 THR A N 1
ATOM 2850 C CA . THR A 1 360 ? 5.460 -9.329 6.991 1.00 94.69 360 THR A CA 1
ATOM 2851 C C . THR A 1 360 ? 5.410 -7.885 7.502 1.00 94.69 360 THR A C 1
ATOM 2853 O O . THR A 1 360 ? 6.037 -7.572 8.511 1.00 94.69 360 THR A O 1
ATOM 2856 N N . ALA A 1 361 ? 4.619 -7.008 6.875 1.00 94.31 361 ALA A N 1
ATOM 2857 C CA . ALA A 1 361 ? 4.381 -5.656 7.372 1.00 94.31 361 ALA A CA 1
ATOM 2858 C C . ALA A 1 361 ? 3.593 -5.647 8.694 1.00 94.31 361 ALA A C 1
ATOM 2860 O O . ALA A 1 361 ? 3.958 -4.898 9.597 1.00 94.31 361 ALA A O 1
ATOM 2861 N N . TYR A 1 362 ? 2.571 -6.493 8.857 1.00 96.50 362 TYR A N 1
ATOM 2862 C CA . TYR A 1 362 ? 1.873 -6.650 10.141 1.00 96.50 362 TYR A CA 1
ATOM 2863 C C . TYR A 1 362 ? 2.797 -7.170 11.249 1.00 96.50 362 TYR A C 1
ATOM 2865 O O . TYR A 1 362 ? 2.757 -6.665 12.375 1.00 96.50 362 TYR A O 1
ATOM 2873 N N . VAL A 1 363 ? 3.687 -8.115 10.931 1.00 97.75 363 VAL A N 1
ATOM 2874 C CA . VAL A 1 363 ? 4.680 -8.597 11.903 1.00 97.75 363 VAL A CA 1
ATOM 2875 C C . VAL A 1 363 ? 5.670 -7.488 12.272 1.00 97.75 363 VAL A C 1
ATOM 2877 O O . VAL A 1 363 ? 5.959 -7.281 13.449 1.00 97.75 363 VAL A O 1
ATOM 2880 N N . LEU A 1 364 ? 6.127 -6.701 11.294 1.00 97.44 364 LEU A N 1
ATOM 2881 C CA . LEU A 1 364 ? 6.966 -5.532 11.558 1.00 97.44 364 LEU A CA 1
ATOM 2882 C C . LEU A 1 364 ? 6.258 -4.548 12.498 1.00 97.44 364 LEU A C 1
ATOM 2884 O O . LEU A 1 364 ? 6.842 -4.137 13.495 1.00 97.44 364 LEU A O 1
ATOM 2888 N N . LEU A 1 365 ? 4.996 -4.205 12.225 1.00 97.38 365 LEU A N 1
ATOM 2889 C CA . LEU A 1 365 ? 4.211 -3.317 13.089 1.00 97.38 365 LEU A CA 1
ATOM 2890 C C . LEU A 1 365 ? 4.078 -3.868 14.517 1.00 97.38 365 LEU A C 1
ATOM 2892 O O . LEU A 1 365 ? 4.126 -3.100 15.474 1.00 97.38 365 LEU A O 1
ATOM 2896 N N . THR A 1 366 ? 3.965 -5.188 14.661 1.00 98.31 366 THR A N 1
ATOM 2897 C CA . THR A 1 366 ? 3.941 -5.868 15.961 1.00 98.31 366 THR A CA 1
ATOM 2898 C C . THR A 1 366 ? 5.254 -5.669 16.722 1.00 98.31 366 THR A C 1
ATOM 2900 O O . THR A 1 366 ? 5.227 -5.234 17.874 1.00 98.31 366 THR A O 1
ATOM 2903 N N . TYR A 1 367 ? 6.410 -5.905 16.091 1.00 98.25 367 TYR A N 1
ATOM 2904 C CA . TYR A 1 367 ? 7.708 -5.671 16.740 1.00 98.25 367 TYR A CA 1
ATOM 2905 C C . TYR A 1 367 ? 7.957 -4.193 17.056 1.00 98.25 367 TYR A C 1
ATOM 2907 O O . TYR A 1 367 ? 8.537 -3.892 18.096 1.00 98.25 367 TYR A O 1
ATOM 2915 N N . MET A 1 368 ? 7.449 -3.268 16.234 1.00 96.56 368 MET A N 1
ATOM 2916 C CA . MET A 1 368 ? 7.520 -1.832 16.528 1.00 96.56 368 MET A CA 1
ATOM 2917 C C . MET A 1 368 ? 6.724 -1.446 17.784 1.00 96.56 368 MET A C 1
ATOM 2919 O O . MET A 1 368 ? 7.168 -0.577 18.526 1.00 96.56 368 MET A O 1
ATOM 2923 N N . ILE A 1 369 ? 5.580 -2.089 18.064 1.00 97.19 369 ILE A N 1
ATOM 2924 C CA . ILE A 1 369 ? 4.842 -1.881 19.329 1.00 97.19 369 ILE A CA 1
ATOM 2925 C C . ILE A 1 369 ? 5.667 -2.368 20.531 1.00 97.19 369 ILE A C 1
ATOM 2927 O O . ILE A 1 369 ? 5.590 -1.780 21.608 1.00 97.19 369 ILE A O 1
ATOM 2931 N N . ARG A 1 370 ? 6.456 -3.433 20.352 1.00 97.31 370 ARG A N 1
ATOM 2932 C CA . ARG A 1 370 ? 7.324 -4.008 21.394 1.00 97.31 370 ARG A CA 1
ATOM 2933 C C . ARG A 1 370 ? 8.655 -3.275 21.571 1.00 97.31 370 ARG A C 1
ATOM 2935 O O . ARG A 1 370 ? 9.397 -3.644 22.474 1.00 97.31 370 ARG A O 1
ATOM 2942 N N . ASP A 1 371 ? 8.964 -2.306 20.710 1.00 96.12 371 ASP A N 1
ATOM 2943 C CA . ASP A 1 371 ? 10.286 -1.670 20.625 1.00 96.12 371 ASP A CA 1
ATOM 2944 C C . ASP A 1 371 ? 11.433 -2.678 20.354 1.00 96.12 371 ASP A C 1
ATOM 2946 O O . ASP A 1 371 ? 12.593 -2.448 20.690 1.00 96.12 371 ASP A O 1
ATOM 2950 N N . ASP A 1 372 ? 11.124 -3.823 19.722 1.00 95.88 372 ASP A N 1
ATOM 2951 C CA . ASP A 1 372 ? 12.097 -4.881 19.401 1.00 95.88 372 ASP A CA 1
ATOM 2952 C C . ASP A 1 372 ? 12.734 -4.621 18.027 1.00 95.88 372 ASP A C 1
ATOM 2954 O O . ASP A 1 372 ? 12.366 -5.202 16.999 1.00 95.88 372 ASP A O 1
ATOM 2958 N N . THR A 1 373 ? 13.681 -3.682 18.008 1.00 92.06 373 THR A N 1
ATOM 2959 C CA . THR A 1 373 ? 14.365 -3.261 16.775 1.00 92.06 373 THR A CA 1
ATOM 2960 C C . THR A 1 373 ? 15.225 -4.383 16.182 1.00 92.06 373 THR A C 1
ATOM 2962 O O . THR A 1 373 ? 15.303 -4.515 14.958 1.00 92.06 373 THR A O 1
ATOM 2965 N N . ASP A 1 374 ? 15.815 -5.233 17.025 1.00 92.75 374 ASP A N 1
ATOM 2966 C CA . ASP A 1 374 ? 16.676 -6.339 16.593 1.00 92.75 374 ASP A CA 1
ATOM 2967 C C . ASP A 1 374 ? 15.900 -7.355 15.751 1.00 92.75 374 ASP A C 1
ATOM 2969 O O . ASP A 1 374 ? 16.378 -7.786 14.696 1.00 92.75 374 ASP A O 1
ATOM 2973 N N . LYS A 1 375 ? 14.667 -7.691 16.160 1.00 94.69 375 LYS A N 1
ATOM 2974 C CA . LYS A 1 375 ? 13.783 -8.533 15.343 1.00 94.69 375 LYS A CA 1
ATOM 2975 C C . LYS A 1 375 ? 13.169 -7.780 14.169 1.00 94.69 375 LYS A C 1
ATOM 2977 O O . LYS A 1 375 ? 12.979 -8.382 13.115 1.00 94.69 375 LYS A O 1
ATOM 2982 N N . ALA A 1 376 ? 12.894 -6.483 14.297 1.00 93.94 376 ALA A N 1
ATOM 2983 C CA . ALA A 1 376 ? 12.303 -5.683 13.223 1.00 93.94 376 ALA A CA 1
ATOM 2984 C C . ALA A 1 376 ? 13.237 -5.499 12.007 1.00 93.94 376 ALA A C 1
ATOM 2986 O O . ALA A 1 376 ? 12.779 -5.523 10.861 1.00 93.94 376 ALA A O 1
ATOM 2987 N N . LEU A 1 377 ? 14.546 -5.330 12.220 1.00 90.56 377 LEU A N 1
ATOM 2988 C CA . LEU A 1 377 ? 15.505 -5.010 11.153 1.00 90.56 377 LEU A CA 1
ATOM 2989 C C . LEU A 1 377 ? 15.568 -6.061 10.023 1.00 90.56 377 LEU A C 1
ATOM 2991 O O . LEU A 1 377 ? 15.499 -5.672 8.850 1.00 90.56 377 LEU A O 1
ATOM 2995 N N . PRO A 1 378 ? 15.638 -7.379 10.302 1.00 92.06 378 PRO A N 1
ATOM 2996 C CA . PRO A 1 378 ? 15.556 -8.404 9.261 1.00 92.06 378 PRO A CA 1
ATOM 2997 C C . PRO A 1 378 ? 14.260 -8.370 8.439 1.00 92.06 378 PRO A C 1
ATOM 2999 O O . PRO A 1 378 ? 14.292 -8.719 7.258 1.00 92.06 378 PRO A O 1
ATOM 3002 N N . LEU A 1 379 ? 13.137 -7.939 9.027 1.00 93.94 379 LEU A N 1
ATOM 3003 C CA . LEU A 1 379 ? 11.862 -7.785 8.317 1.00 93.94 379 LEU A CA 1
ATOM 3004 C C . LEU A 1 379 ? 11.895 -6.561 7.401 1.00 93.94 379 LEU A C 1
ATOM 3006 O O . LEU A 1 379 ? 11.463 -6.636 6.252 1.00 93.94 379 LEU A O 1
ATOM 3010 N N . VAL A 1 380 ? 12.451 -5.442 7.877 1.00 89.62 380 VAL A N 1
ATOM 3011 C CA . VAL A 1 380 ? 12.648 -4.232 7.061 1.00 89.62 380 VAL A CA 1
ATOM 3012 C C . VAL A 1 380 ? 13.540 -4.530 5.859 1.00 89.62 380 VAL A C 1
ATOM 3014 O O . VAL A 1 380 ? 13.227 -4.097 4.747 1.00 89.62 380 VAL A O 1
ATOM 3017 N N . ARG A 1 381 ? 14.620 -5.299 6.053 1.00 86.00 381 ARG A N 1
ATOM 3018 C CA . ARG A 1 381 ? 15.512 -5.734 4.968 1.00 86.00 381 ARG A CA 1
ATOM 3019 C C . ARG A 1 381 ? 14.745 -6.513 3.902 1.00 86.00 381 ARG A C 1
ATOM 3021 O O . ARG A 1 381 ? 14.853 -6.188 2.718 1.00 86.00 381 ARG A O 1
ATOM 3028 N N . TRP A 1 382 ? 13.916 -7.463 4.329 1.00 88.94 382 TRP A N 1
ATOM 3029 C CA . TRP A 1 382 ? 13.134 -8.277 3.407 1.00 88.94 382 TRP A CA 1
ATOM 3030 C C . TRP A 1 382 ? 12.052 -7.469 2.691 1.00 88.94 382 TRP A C 1
ATOM 3032 O O . TRP A 1 382 ? 11.941 -7.532 1.470 1.00 88.94 382 TRP A O 1
ATOM 3042 N N . LEU A 1 383 ? 11.287 -6.647 3.412 1.00 87.62 383 LEU A N 1
ATOM 3043 C CA . LEU A 1 383 ? 10.282 -5.771 2.806 1.00 87.62 383 LEU A CA 1
ATO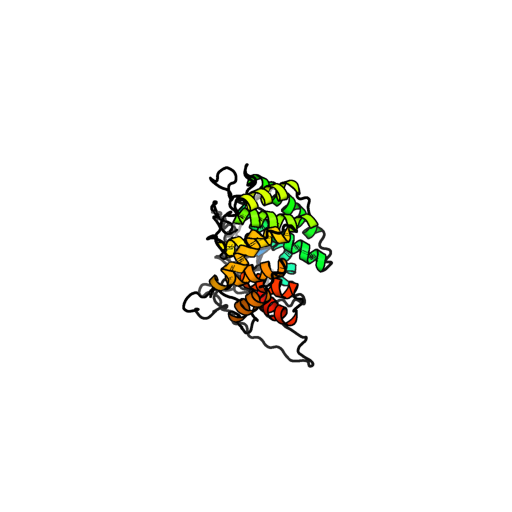M 3044 C C . LEU A 1 383 ? 10.934 -4.827 1.792 1.00 87.62 383 LEU A C 1
ATOM 3046 O O . LEU A 1 383 ? 10.451 -4.670 0.674 1.00 87.62 383 LEU A O 1
ATOM 3050 N N . THR A 1 384 ? 12.082 -4.247 2.132 1.00 81.44 384 THR A N 1
ATOM 3051 C CA . THR A 1 384 ? 12.806 -3.364 1.215 1.00 81.44 384 THR A CA 1
ATOM 3052 C C . THR A 1 384 ? 13.238 -4.106 -0.049 1.00 81.44 384 THR A C 1
ATOM 3054 O O . THR A 1 384 ? 13.107 -3.543 -1.134 1.00 81.44 384 THR A O 1
ATOM 3057 N N . SER A 1 385 ? 13.667 -5.371 0.046 1.00 78.94 385 SER A N 1
ATOM 3058 C CA . SER A 1 385 ? 14.060 -6.170 -1.126 1.00 78.94 385 SER A CA 1
ATOM 3059 C C . SER A 1 385 ? 12.890 -6.541 -2.044 1.00 78.94 385 SER A C 1
ATOM 3061 O O . SER A 1 385 ? 13.104 -6.789 -3.229 1.00 78.94 385 SER A O 1
ATOM 3063 N N . GLN A 1 386 ? 11.647 -6.507 -1.549 1.00 78.38 386 GLN A N 1
ATOM 3064 C CA . GLN A 1 386 ? 10.448 -6.756 -2.356 1.00 78.38 386 GLN A CA 1
ATOM 3065 C C . GLN A 1 386 ? 9.997 -5.538 -3.191 1.00 78.38 386 GLN A C 1
ATOM 3067 O O . GLN A 1 386 ? 8.959 -5.604 -3.846 1.00 78.38 386 GLN A O 1
ATOM 3072 N N . ARG A 1 387 ? 10.707 -4.402 -3.181 1.00 72.44 387 ARG A N 1
ATOM 3073 C CA . ARG A 1 387 ? 10.256 -3.182 -3.877 1.00 72.44 387 ARG A CA 1
ATOM 3074 C C . ARG A 1 387 ? 10.665 -3.146 -5.358 1.00 72.44 387 ARG A C 1
ATOM 3076 O O . ARG A 1 387 ? 11.746 -3.563 -5.765 1.00 72.44 387 ARG A O 1
ATOM 3083 N N . ASN A 1 388 ? 9.807 -2.569 -6.189 1.00 65.75 388 ASN A N 1
ATOM 3084 C CA . ASN A 1 388 ? 10.069 -2.268 -7.592 1.00 65.75 388 ASN A CA 1
ATOM 3085 C C . ASN A 1 388 ? 10.803 -0.921 -7.765 1.00 65.75 388 ASN A C 1
ATOM 3087 O O . ASN A 1 388 ? 10.974 -0.162 -6.810 1.00 65.75 388 ASN A O 1
ATOM 3091 N N . ALA A 1 389 ? 11.218 -0.611 -9.001 1.00 54.59 389 ALA A N 1
ATOM 3092 C CA . ALA A 1 389 ? 11.973 0.606 -9.334 1.00 54.59 389 ALA A CA 1
ATOM 3093 C C . ALA A 1 389 ? 11.261 1.917 -8.952 1.00 54.59 389 ALA A C 1
ATOM 3095 O O . ALA A 1 389 ? 11.918 2.924 -8.720 1.00 54.59 389 ALA A O 1
ATOM 3096 N N . TYR A 1 390 ? 9.926 1.907 -8.887 1.00 57.06 390 TYR A N 1
ATOM 3097 C CA . TYR A 1 390 ? 9.087 3.074 -8.585 1.00 57.06 390 TYR A CA 1
ATOM 3098 C C . TYR A 1 390 ? 8.741 3.179 -7.096 1.00 57.06 390 TYR A C 1
ATOM 3100 O O . TYR A 1 390 ? 8.016 4.074 -6.671 1.00 57.06 390 TYR A O 1
ATOM 3108 N N . GLY A 1 391 ? 9.247 2.246 -6.292 1.00 56.62 391 GLY A N 1
ATOM 3109 C CA . GLY A 1 391 ? 9.127 2.245 -4.850 1.00 56.62 391 GLY A CA 1
ATOM 3110 C C . GLY A 1 391 ? 7.912 1.523 -4.266 1.00 56.62 391 GLY A C 1
ATOM 3111 O O . GLY A 1 391 ? 7.846 1.447 -3.040 1.00 56.62 391 GLY A O 1
ATOM 3112 N N . GLY A 1 392 ? 7.013 0.971 -5.089 1.00 59.34 392 GLY A N 1
ATOM 3113 C CA . GLY A 1 392 ? 5.936 0.064 -4.654 1.00 59.34 392 GLY A CA 1
ATOM 3114 C C . GLY A 1 392 ? 6.389 -1.401 -4.616 1.00 59.34 392 GLY A C 1
ATOM 3115 O O . GLY A 1 392 ? 7.507 -1.695 -5.011 1.00 59.34 392 GLY A O 1
ATOM 3116 N N . PHE A 1 393 ? 5.541 -2.335 -4.178 1.00 57.56 393 PHE A N 1
ATOM 3117 C CA . PHE A 1 393 ? 5.890 -3.767 -4.122 1.00 57.56 393 PHE A CA 1
ATOM 3118 C C . PHE A 1 393 ? 5.539 -4.495 -5.428 1.00 57.56 393 PHE A C 1
ATOM 3120 O O . PHE A 1 393 ? 6.412 -5.029 -6.103 1.00 57.56 393 PHE A O 1
ATOM 3127 N N . SER A 1 394 ? 4.290 -4.389 -5.883 1.00 49.91 394 SER A N 1
ATOM 3128 C CA . SER A 1 394 ? 3.823 -4.987 -7.143 1.00 49.91 394 SER A CA 1
ATOM 3129 C C . SER A 1 394 ? 3.271 -3.894 -8.053 1.00 49.91 394 SER A C 1
ATOM 3131 O O . SER A 1 394 ? 2.428 -3.108 -7.632 1.00 49.91 394 SER A O 1
ATOM 3133 N N . SER A 1 395 ? 3.756 -3.805 -9.294 1.00 35.56 395 SER A N 1
ATOM 3134 C CA . SER A 1 395 ? 3.129 -2.970 -10.326 1.00 35.56 395 SER A CA 1
ATOM 3135 C C . SER A 1 395 ? 2.572 -3.884 -11.406 1.00 35.56 395 SER A C 1
ATOM 3137 O O . SER A 1 395 ? 3.337 -4.508 -12.138 1.00 35.56 395 SER A O 1
ATOM 3139 N N . THR A 1 396 ? 1.247 -3.969 -11.509 1.00 34.00 396 THR A N 1
ATOM 3140 C CA . THR A 1 396 ? 0.556 -4.615 -12.636 1.00 34.00 396 THR A CA 1
ATOM 3141 C C . THR A 1 396 ? 0.339 -3.665 -13.814 1.00 34.00 396 THR A C 1
ATOM 3143 O O . THR A 1 396 ? -0.272 -4.061 -14.800 1.00 34.00 396 THR A O 1
ATOM 3146 N N . GLN A 1 397 ? 0.847 -2.428 -13.767 1.00 28.88 397 GLN A N 1
ATOM 3147 C CA . GLN A 1 397 ? 0.658 -1.457 -14.846 1.00 28.88 397 GLN A CA 1
ATOM 3148 C C . GLN A 1 397 ? 1.935 -0.658 -15.121 1.00 28.88 397 GLN A C 1
ATOM 3150 O O . GLN A 1 397 ? 2.048 0.522 -14.800 1.00 28.88 397 GLN A O 1
ATOM 3155 N N . VAL A 1 398 ? 2.904 -1.313 -15.758 1.00 29.58 398 VAL A N 1
ATOM 3156 C CA . VAL A 1 398 ? 3.892 -0.639 -16.609 1.00 29.58 398 VAL A CA 1
ATOM 3157 C C . VAL A 1 398 ? 3.705 -1.258 -17.991 1.00 29.58 398 VAL A C 1
ATOM 3159 O O . VAL A 1 398 ? 4.184 -2.359 -18.226 1.00 29.58 398 VAL A O 1
ATOM 3162 N N . GLY A 1 399 ? 2.903 -0.634 -18.863 1.00 24.69 399 GLY A N 1
ATOM 3163 C CA . GLY A 1 399 ? 2.736 -1.159 -20.227 1.00 24.69 399 GLY A CA 1
ATOM 3164 C C . GLY A 1 399 ? 1.487 -0.788 -21.030 1.00 24.69 399 GLY A C 1
ATOM 3165 O O . GLY A 1 399 ? 1.358 -1.288 -22.138 1.00 24.69 399 GLY A O 1
ATOM 3166 N N . LEU A 1 400 ? 0.575 0.066 -20.552 1.00 21.66 400 LEU A N 1
ATOM 3167 C CA . LEU A 1 400 ? -0.557 0.534 -21.373 1.00 21.66 400 LEU A CA 1
ATOM 3168 C C . LEU A 1 400 ? -0.673 2.061 -21.348 1.00 21.66 400 LEU A C 1
ATOM 3170 O O . LEU A 1 400 ? -1.682 2.625 -20.941 1.00 21.66 400 LEU A O 1
ATOM 3174 N N . SER A 1 401 ? 0.374 2.753 -21.796 1.00 22.59 401 SER A N 1
ATOM 3175 C CA . SER A 1 401 ? 0.239 4.141 -22.240 1.00 22.59 401 SER A CA 1
ATOM 3176 C C . SER A 1 401 ? 0.562 4.238 -23.730 1.00 22.59 401 SER A C 1
ATOM 3178 O O . SER A 1 401 ? 1.697 4.489 -24.115 1.00 22.59 401 SER A O 1
ATOM 3180 N N . HIS A 1 402 ? -0.486 4.041 -24.530 1.00 22.88 402 HIS A N 1
ATOM 3181 C CA . HIS A 1 402 ? -0.723 4.695 -25.817 1.00 22.88 402 HIS A CA 1
ATOM 3182 C C . HIS A 1 402 ? 0.353 4.549 -26.908 1.00 22.88 402 HIS A C 1
ATOM 3184 O O . HIS A 1 402 ? 1.084 5.488 -27.215 1.00 22.88 402 HIS A O 1
ATOM 3190 N N . THR A 1 403 ? 0.327 3.422 -27.619 1.00 21.69 403 THR A N 1
ATOM 3191 C CA . THR A 1 403 ? 0.662 3.393 -29.050 1.00 21.69 403 THR A CA 1
ATOM 3192 C C . THR A 1 403 ? -0.448 4.108 -29.826 1.00 21.69 403 THR A C 1
ATOM 3194 O O . THR A 1 403 ? -1.457 3.511 -30.197 1.00 21.69 403 THR A O 1
ATOM 3197 N N . TYR A 1 404 ? -0.285 5.410 -30.067 1.00 25.17 404 TYR A N 1
ATOM 3198 C CA . TYR A 1 404 ? -1.013 6.064 -31.152 1.00 25.17 404 TYR A CA 1
ATOM 3199 C C . TYR A 1 404 ? -0.333 5.675 -32.464 1.00 25.17 404 TYR A C 1
ATOM 3201 O O . TYR A 1 404 ? 0.736 6.183 -32.795 1.00 25.17 404 TYR A O 1
ATOM 3209 N N . TYR A 1 405 ? -0.956 4.760 -33.207 1.00 22.12 405 TYR A N 1
ATOM 3210 C CA . TYR A 1 405 ? -0.703 4.638 -34.636 1.00 22.12 405 TYR A CA 1
ATOM 3211 C C . TYR A 1 405 ? -1.165 5.938 -35.298 1.00 22.12 405 TYR A C 1
ATOM 3213 O O . TYR A 1 405 ? -2.358 6.244 -35.306 1.00 22.12 405 TYR A O 1
ATOM 3221 N N . VAL A 1 406 ? -0.226 6.708 -35.838 1.00 24.61 406 VAL A N 1
ATOM 3222 C CA . VAL A 1 406 ? -0.532 7.698 -36.871 1.00 24.61 406 VAL A CA 1
ATOM 3223 C C . VAL A 1 406 ? -0.109 7.059 -38.189 1.00 24.61 406 VAL A C 1
ATOM 3225 O O . VAL A 1 406 ? 1.056 6.695 -38.339 1.00 24.61 406 VAL A O 1
ATOM 3228 N N . ASN A 1 407 ? -1.096 6.845 -39.063 1.00 28.14 407 ASN A N 1
ATOM 3229 C CA . ASN A 1 407 ? -0.929 6.359 -40.437 1.00 28.14 407 ASN A CA 1
ATOM 3230 C C . ASN A 1 407 ? 0.041 7.215 -41.250 1.00 28.14 407 ASN A C 1
ATOM 3232 O O . ASN A 1 407 ? -0.011 8.459 -41.091 1.00 28.14 407 ASN A O 1
#

Secondary structure (DSSP, 8-state):
-----S---S-----------SSS------------SSEEEEEEEEEE-SS-EEEEEEEEEEPPSS-------------TT-SS-------------TTPPTT---------SSTTHHHHHTHHHHS----SSHHHHHHHHHHHHHHHHHHHHTT---HHHHHHHHHHHHHHHHHHGGGB-TTS-B-SSGGGSSS-BHHHHHHHHHHHHHHTTTS---HHHHHHHHHHHHHTB-TTT-PBPP-S--S-GGGGTTGGG-HHHHHHHHHHHHHHTT---HHHHHHHHHHTGGG-S-HHHHHHHHHHHHHHT-TTHHHHHHHHHTT-EEETTEEE-----SS-----TTSTT----HHHHHHHHHHHHHHHHTT-HHHHHHHHHHHHHT--TTS-S--S-SS-S------

Radius of gyration: 29.35 Å; chains: 1; bounding box: 68×63×91 Å

Sequence (407 aa):
MKHKCKNVKDKKYNVRLISVPSGGVSKAVYFPIVPTKIGDVILSVTAQSAIAGDAVEQVLRVEPEGYRVDRNTLVMIDLTQTNDSVEIKKQIDMQFPVDAVEGSRKARFDVIGDLLGSALANIDSLVRMPYGCGEQNMINFVPNIAVLRYLKITKQTGKQIENRAKKFMESGYQRELTYRRDDHSFSAFGQSDKHGSTWLTAFVVRSFKQAQQFIFIDEHILQESIAFLNAQQQQENGAFAERGEVHHKAIQGGAAEGGVPLTAYVYVALLENGVRDDKAQYYLEQHLDEIGDDPYALAIVTYAFHLANSSRKEEALEMLESHKKESADGVYWSKKIGQEKPKDAQHYFYQPRPADVEMTAYVLLTYMIRDDTDKALPLVRWLTSQRNAYGGFSSTQVGLSHTYYVN

Foldseek 3Di:
DDPPPPDPPPDPDPDDDDDADPDPGDDDDDDDDDDPDAAWDWDKDKDDDPPDIDIDIDIDGHDDPDADFDFDFDDDDDPPPDPDPDDDDDDDDADDDPPDDPPNDDDDDDDDPDLLRLLVVLVVVLLDAADAFLVSLLVSLQSLLVSVVVCVVVVPDPVVSLVSSQVSNVNSLVVQVCQQEPQLAGDRRRPVWPDHWLLSLLSCLLSLLSCVVRYDDDVVSSVSSLVSNCVQQDPPQRWGDTPTDDPPVLVLLPLHHTAQQVLLSSLVSCLSVVHHDVSSLRNNVVCLVVCQQPLLSLLSSLLSCLSVVPPCNVVSVVRNVVQWDADPQFIWHDDDDPPPDPPPSNDSPDADRSSGLVSLVSVLSSCVSVVNVVNNVRSSSNNSSQAGSSSHRGDPDRGDDDPDDDD

pLDDT: mean 82.5, std 18.48, range [21.66, 98.56]

Organism: Wuchereria bancrofti (NCBI:txid6293)